Protein 2O95 (pdb70)

B-factor: mean 29.61, std 18.19, range [4.77, 139.34]

Sequence (355 aa):
MPELAVQKVVVHPLVLLSSVVDHFNRIGKVGNQKRVVGVLLGSWQKKVLDVSNSFAVPFDEDDKDDSVWFLLDHDYLENNMYGMMFKKVNARERIVGWYHTGPKLHKNDIAINELMKRYCCPNSVLVIIDVKPKDGLPTEAYISVEEVHPTSKTFEHVTSSEIGAEEAEEVGVEHLLRDIKDTTVMPELAVQKVVVHPLVLLSSVVDHFNRIGKVGNQKRVVGVLLGSWQKKVLDVSNSFAVPFDEDDKDDSVWFLLDDHDYLENMYGMFKKVNARERIVGWYHTGPKLHKNDIAINELMKRYCCPNSVLVIIDVKPKDGLPTEAYISVEEVHPTSKTFEHVTSEIGAEEAEEVGVEHLLRDIKD

CATH classification: 3.40.140.10

InterPro domains:
  IPR000555 JAB1/MPN/MOV34 metalloenzyme domain [PF01398] (5-118)
  IPR000555 JAB1/MPN/MOV34 metalloenzyme domain [SM00232] (8-143)
  IPR024969 EIF3F/CSN6-like, C-terminal [PF13012] (166-277)
  IPR033858 26S Proteasome non-ATPase regulatory subunit 7/8 [cd08062] (7-285)
  IPR037518 MPN domain [PS50249] (9-144)

Organism: Homo sapiens (NCBI:txid9606)

Foldseek 3Di:
DDDALAQEEAEAPVALCVLLVVVVVVVVVPDPDKWKKWFKADADDSYTYTDDIDTFDKDADPVHRVRMDTDVVRVVVVVVVCVVPDDDIFGAAMEIQDPDDDPCVVVVRVVSCVRHVFHKYWHAHSDPPDDDGIWIWTWDWDPPVIDIDTDTHHYYHDDDPVSVVVVVVVVVPDDDDDD/DDDALAFEEAEAPVALCVLLVVVVVVVVVPDPDKWKKWFKADADDSYTYTYDIDTFDKDADPVHRVRMDTDVVRNVVVVVVCVVPDDDIFGQAMEIQDVDDDPCVVVVRVVSCVRHVQHKYWHAHNDPPDPDGIWIWTWDWDPPVIDIDTDTHHYYHDDDPVSVVVVVVVVVVDDD

Nearest PDB structures (foldseek):
  2o95-assembly1_A  TM=1.006E+00  e=1.671E-37  Homo sapiens
  2o96-assembly1_B  TM=9.875E-01  e=5.051E-30  Homo sapiens
  2o96-assembly1_A  TM=9.929E-01  e=3.076E-29  Homo sapiens
  5ln3-assembly1_U  TM=8.457E-01  e=1.195E-26  Homo sapiens
  4ocm-assembly2_D  TM=9.074E-01  e=1.034E-20  Saccharomyces cerevisiae S288C

Solvent-accessible surface area: 20583 Å² total; per-residue (Å²): 219,136,89,20,45,0,12,2,0,16,0,23,24,113,1,36,102,44,0,35,55,61,52,62,159,46,35,166,129,50,47,160,83,23,10,2,0,0,0,0,1,46,83,115,168,78,18,0,32,0,44,29,8,14,26,8,72,32,102,22,53,107,179,74,32,82,93,52,120,2,41,62,70,77,0,70,101,50,44,26,116,43,141,164,121,50,93,189,14,130,12,0,0,0,3,0,4,8,78,147,71,64,190,5,0,39,44,0,0,61,20,0,53,151,58,3,101,62,1,0,0,0,4,0,31,10,102,129,200,79,48,49,43,11,51,1,9,10,15,27,100,39,135,145,141,84,42,64,30,17,16,31,1,0,10,28,58,13,39,132,113,82,60,63,53,40,58,77,104,83,136,206,96,105,177,134,114,116,169,219,133,88,22,47,0,12,2,0,17,0,21,25,113,0,37,104,44,1,36,55,63,52,65,162,46,34,182,131,49,48,161,88,23,10,1,0,0,0,0,1,47,103,113,166,96,19,0,31,0,43,28,8,14,25,8,72,31,102,21,53,107,180,76,30,81,91,51,121,2,39,63,69,75,0,70,99,52,37,27,126,43,140,168,124,48,93,195,15,122,11,0,0,0,3,0,5,8,79,143,74,60,195,6,0,37,43,0,0,60,19,0,53,154,60,4,101,64,2,0,0,0,4,0,29,9,103,128,198,80,48,50,42,13,52,1,8,12,15,26,98,38,137,142,134,80,40,64,30,17,16,33,2,0,9,26,58,12,41,130,127,86,57,64,48,39,58,72,85,86,137,162,98,106,179,198

Secondary structure (DSSP, 8-state):
----S-SEEEE-HHHHHHHHHHHHHHHHTT--S--EEEEEEEESSSEEEEEEEEEE-EEE-SS-TTSEEE-HHHHHHHHHHHHTTSSS-EEEEEEE--SS--TTHHHHHHHHTTT-TT-EEEEE---TT---SEEEEEEEEE----EEEEEEEEEEE---HHHHHHHHHHHHH--S---/----S-SEEEE-HHHHHHHHHHHHHHHHTT--S--EEEEEEEESSSEEEEEEEEEE-EEE-SS-TTSEEE-HHHHHHHHHHHHTTSSS-EEEEEEE--SS--TTHHHHHHHHTTT-TT-EEEEE---TT---SEEEEEEEEE----EEEEEEEEEEE---HHHHHHHHHHHHH---

Structure (mmCIF, N/CA/C/O backbone):
data_2O95
#
_entry.id   2O95
#
_cell.length_a   114.103
_cell.length_b   95.289
_cell.length_c   58.988
_cell.angle_alpha   90.000
_cell.angle_beta   121.130
_cell.angle_gamma   90.000
#
_symmetry.space_group_name_H-M   'C 1 2 1'
#
loop_
_entity.id
_entity.type
_entity.pdbx_description
1 polymer '26S proteasome non-ATPase regulatory subunit 7'
2 non-polymer 'SULFATE ION'
3 non-polymer 'DODECAETHYLENE GLYCOL'
4 non-polymer 'TETRAETHYLENE GLYCOL'
5 non-polymer 'TRIETHYLENE GLYCOL'
6 non-polymer 2-{2-[2-2-(METHOXY-ETHOXY)-ETHOXY]-ETHOXY}-ETHANOL
7 water water
#
loop_
_atom_site.group_PDB
_atom_site.id
_atom_site.type_symbol
_atom_site.label_atom_id
_atom_site.label_alt_id
_atom_site.label_comp_id
_atom_site.label_asym_id
_atom_site.label_entity_id
_atom_site.label_seq_id
_atom_site.pdbx_PDB_ins_code
_atom_site.Cartn_x
_atom_site.Cartn_y
_atom_site.Cartn_z
_atom_site.occupancy
_atom_site.B_iso_or_equiv
_atom_site.auth_seq_id
_atom_site.auth_comp_id
_atom_site.auth_asym_id
_atom_site.auth_atom_id
_atom_site.pdbx_PDB_model_num
ATOM 1 N N . MET A 1 2 ? -5.158 -12.110 -11.325 1.00 82.00 1 MET A N 1
ATOM 2 C CA . MET A 1 2 ? -6.648 -12.208 -11.253 1.00 75.64 1 MET A CA 1
ATOM 3 C C . MET A 1 2 ? -7.293 -11.164 -12.175 1.00 72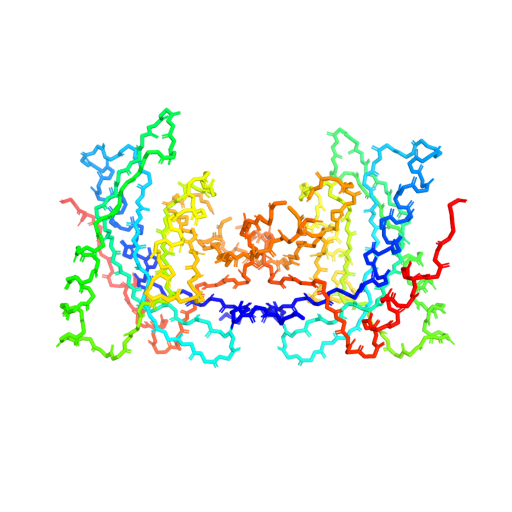.46 1 MET A C 1
ATOM 4 O O . MET A 1 2 ? -7.119 -9.969 -11.971 1.00 73.06 1 MET A O 1
ATOM 9 N N . PRO A 1 3 ? -8.054 -11.617 -13.191 1.00 69.61 2 PRO A N 1
ATOM 10 C CA . PRO A 1 3 ? -8.524 -10.731 -14.261 1.00 67.45 2 PRO A CA 1
ATOM 11 C C . PRO A 1 3 ? -9.743 -9.873 -13.882 1.00 63.71 2 PRO A C 1
ATOM 12 O O . PRO A 1 3 ? -10.578 -10.285 -13.053 1.00 61.81 2 PRO A O 1
ATOM 16 N N . GLU A 1 4 ? -9.847 -8.699 -14.509 1.00 63.51 3 GLU A N 1
ATOM 17 C CA . GLU A 1 4 ? -11.005 -7.805 -14.324 1.00 59.97 3 GLU A CA 1
ATOM 18 C C . GLU A 1 4 ? -12.308 -8.419 -14.846 1.00 55.50 3 GLU A C 1
ATOM 19 O O . GLU A 1 4 ? -12.303 -9.525 -15.418 1.00 55.74 3 GLU A O 1
ATOM 25 N N . LEU A 1 5 ? -13.428 -7.719 -14.641 1.00 51.25 4 LEU A N 1
ATOM 26 C CA . LEU A 1 5 ? -14.706 -8.228 -15.066 1.00 47.32 4 LEU A CA 1
ATOM 27 C C . LEU A 1 5 ? -14.746 -8.447 -16.572 1.00 46.01 4 LEU A C 1
ATOM 28 O O . LEU A 1 5 ? -14.065 -7.760 -17.350 1.00 47.67 4 LEU A O 1
ATOM 33 N N . ALA A 1 6 ? -15.535 -9.441 -16.960 1.00 42.93 5 ALA A N 1
ATOM 34 C CA . ALA A 1 6 ? -15.790 -9.695 -18.368 1.00 41.41 5 ALA A CA 1
ATOM 35 C C . ALA A 1 6 ? -16.750 -8.630 -18.879 1.00 37.91 5 ALA A C 1
ATOM 36 O O . ALA A 1 6 ? -16.700 -8.260 -20.048 1.00 37.88 5 ALA A O 1
ATOM 38 N N . VAL A 1 7 ? -17.610 -8.137 -17.983 1.00 34.85 6 VAL A N 1
ATOM 39 C CA . VAL A 1 7 ? -18.554 -7.056 -18.320 1.00 31.60 6 VAL A CA 1
ATOM 40 C C . VAL A 1 7 ? -18.321 -5.833 -17.439 1.00 31.79 6 VAL A C 1
ATOM 41 O O . VAL A 1 7 ? -18.359 -5.932 -16.203 1.00 31.96 6 VAL A O 1
ATOM 45 N N . GLN A 1 8 ? -18.086 -4.694 -18.085 1.00 30.78 7 GLN A N 1
ATOM 46 C CA . GLN A 1 8 ? -17.957 -3.433 -17.388 1.00 31.74 7 GLN A CA 1
ATOM 47 C C . GLN A 1 8 ? -19.101 -2.432 -17.610 1.00 29.21 7 GLN A C 1
ATOM 48 O O . GLN A 1 8 ? -19.144 -1.415 -16.925 1.00 30.06 7 GLN A O 1
ATOM 54 N N . LYS A 1 9 ? -20.003 -2.714 -18.554 1.00 25.58 8 LYS A N 1
ATOM 55 C CA . LYS A 1 9 ? -21.190 -1.893 -18.773 1.00 24.33 8 LYS A CA 1
ATOM 56 C C . LYS A 1 9 ? -22.284 -2.690 -19.409 1.00 22.00 8 LYS A C 1
ATOM 57 O O . LYS A 1 9 ? -22.037 -3.536 -20.258 1.00 21.54 8 LYS A O 1
ATOM 63 N N . VAL A 1 10 ? -23.500 -2.367 -19.008 1.00 20.10 9 VAL A N 1
ATOM 64 C CA . VAL A 1 10 ? -24.694 -3.061 -19.442 1.00 17.94 9 VAL A CA 1
ATOM 65 C C . VAL A 1 10 ? -25.633 -2.030 -20.026 1.00 18.72 9 VAL A C 1
ATOM 66 O O . VAL A 1 10 ? -25.985 -1.063 -19.389 1.00 20.90 9 VAL A O 1
ATOM 70 N N . VAL A 1 11 ? -26.002 -2.234 -21.270 1.00 18.72 10 VAL A N 1
ATOM 71 C CA . VAL A 1 11 ? -26.945 -1.371 -21.915 1.00 19.13 10 VAL A CA 1
ATOM 72 C C . VAL A 1 11 ? -28.229 -2.184 -22.026 1.00 16.93 10 VAL A C 1
ATOM 73 O O . VAL A 1 11 ? -28.310 -3.191 -22.726 1.00 16.58 10 VAL A O 1
ATOM 77 N N . VAL A 1 12 ? -29.238 -1.729 -21.306 1.00 16.12 11 VAL A N 1
ATOM 78 C CA . VAL A 1 12 ? -30.539 -2.357 -21.360 1.00 15.55 11 VAL A CA 1
ATOM 79 C C . VAL A 1 12 ? -31.433 -1.582 -22.336 1.00 16.54 11 VAL A C 1
ATOM 80 O O . VAL A 1 12 ? -31.667 -0.388 -22.189 1.00 18.78 11 VAL A O 1
ATOM 84 N N . HIS A 1 13 ? -31.938 -2.273 -23.338 1.00 16.86 12 HIS A N 1
ATOM 85 C CA . HIS A 1 13 ? -32.742 -1.627 -24.338 1.00 18.34 12 HIS A CA 1
ATOM 86 C C . HIS A 1 13 ? -34.135 -1.343 -23.825 1.00 18.48 12 HIS A C 1
ATOM 87 O O . HIS A 1 13 ? -34.634 -2.046 -22.957 1.00 16.04 12 HIS A O 1
ATOM 94 N N . PRO A 1 14 ? -34.717 -0.242 -24.293 1.00 21.37 13 PRO A N 1
ATOM 95 C CA . PRO A 1 14 ? -36.012 0.210 -23.795 1.00 23.50 13 PRO A CA 1
ATOM 96 C C . PRO A 1 14 ? -37.081 -0.869 -23.746 1.00 22.10 13 PRO A C 1
ATOM 97 O O . PRO A 1 14 ? -37.829 -0.915 -22.788 1.00 22.75 13 PRO A O 1
ATOM 101 N N . LEU A 1 15 ? -37.155 -1.710 -24.771 1.00 23.57 14 LEU A N 1
ATOM 102 C CA . LEU A 1 15 ? -38.129 -2.797 -24.838 1.00 21.95 14 LEU A CA 1
ATOM 103 C C . LEU A 1 15 ? -38.021 -3.693 -23.646 1.00 18.99 14 LEU A C 1
ATOM 104 O O . LEU A 1 15 ? -39.031 -4.128 -23.140 1.00 18.34 14 LEU A O 1
ATOM 109 N N . VAL A 1 16 ? -36.793 -4.011 -23.207 1.00 15.45 15 VAL A N 1
ATOM 110 C CA . VAL A 1 16 ? -36.651 -4.825 -22.050 1.00 13.95 15 VAL A CA 1
ATOM 111 C C . VAL A 1 16 ? -37.309 -4.131 -20.849 1.00 14.06 15 VAL A C 1
ATOM 112 O O . VAL A 1 16 ? -38.016 -4.758 -20.116 1.00 14.35 15 VAL A O 1
ATOM 116 N N . LEU A 1 17 ? -37.027 -2.858 -20.642 1.00 16.70 16 LEU A N 1
ATOM 117 C CA . LEU A 1 17 ? -37.534 -2.186 -19.434 1.00 17.77 16 LEU A CA 1
ATOM 118 C C . LEU A 1 17 ? -39.051 -2.197 -19.498 1.00 19.08 16 LEU A C 1
ATOM 119 O O . LEU A 1 17 ? -39.723 -2.551 -18.527 1.00 17.78 16 LEU A O 1
ATOM 124 N N . LEU A 1 18 ? -39.572 -1.846 -20.659 1.00 18.63 17 LEU A N 1
ATOM 125 C CA . LEU A 1 18 ? -40.996 -1.747 -20.862 1.00 21.59 17 LEU A CA 1
ATOM 126 C C . LEU A 1 18 ? -41.669 -3.082 -20.631 1.00 20.05 17 LEU A C 1
ATOM 127 O O . LEU A 1 18 ? -42.680 -3.133 -19.950 1.00 22.72 17 LEU A O 1
ATOM 132 N N A SER A 1 19 ? -41.105 -4.141 -21.202 0.50 19.65 18 SER A N 1
ATOM 133 N N B SER A 1 19 ? -41.092 -4.158 -21.157 0.50 19.21 18 SER A N 1
ATOM 134 C CA A SER A 1 19 ? -41.584 -5.502 -21.053 0.50 18.43 18 SER A CA 1
ATOM 135 C CA B SER A 1 19 ? -41.635 -5.507 -21.040 0.50 17.64 18 SER A CA 1
ATOM 136 C C A SER A 1 19 ? -41.678 -5.848 -19.580 0.50 17.30 18 SER A C 1
ATOM 137 C C B SER A 1 19 ? -41.638 -5.970 -19.593 0.50 16.85 18 SER A C 1
ATOM 138 O O A SER A 1 19 ? -42.726 -6.260 -19.087 0.50 16.73 18 SER A O 1
ATOM 139 O O B SER A 1 19 ? -42.586 -6.590 -19.124 0.50 16.11 18 SER A O 1
ATOM 144 N N . VAL A 1 20 ? -40.564 -5.667 -18.886 1.00 15.48 19 VAL A N 1
ATOM 145 C CA . VAL A 1 20 ? -40.453 -6.080 -17.503 1.00 14.36 19 VAL A CA 1
ATOM 146 C C . VAL A 1 20 ? -41.398 -5.295 -16.640 1.00 15.14 19 VAL A C 1
ATOM 147 O O . VAL A 1 20 ? -42.028 -5.883 -15.790 1.00 15.60 19 VAL A O 1
ATOM 151 N N . VAL A 1 21 ? -41.459 -3.981 -16.823 1.00 16.04 20 VAL A N 1
ATOM 152 C CA . VAL A 1 21 ? -42.361 -3.140 -16.041 1.00 18.97 20 VAL A CA 1
ATOM 153 C C . VAL A 1 21 ? -43.797 -3.530 -16.368 1.00 20.43 20 VAL A C 1
ATOM 154 O O . VAL A 1 21 ? -44.609 -3.729 -15.484 1.00 19.36 20 VAL A O 1
ATOM 158 N N . ASP A 1 22 ? -44.115 -3.636 -17.659 1.00 19.87 21 ASP A N 1
ATOM 159 C CA . ASP A 1 22 ? -45.446 -4.011 -18.047 1.00 21.16 21 ASP A CA 1
ATOM 160 C C . ASP A 1 22 ? -45.870 -5.369 -17.457 1.00 19.97 21 ASP A C 1
ATOM 161 O O . ASP A 1 22 ? -46.979 -5.514 -16.949 1.00 21.83 21 ASP A O 1
ATOM 166 N N . HIS A 1 23 ? -45.014 -6.365 -17.581 1.00 17.36 22 HIS A N 1
ATOM 167 C CA . HIS A 1 23 ? -45.349 -7.701 -17.114 1.00 17.57 22 HIS A CA 1
ATOM 168 C C . HIS A 1 23 ? -45.621 -7.605 -15.595 1.00 18.38 22 HIS A C 1
ATOM 169 O O . HIS A 1 23 ? -46.644 -8.075 -15.080 1.00 19.72 22 HIS A O 1
ATOM 176 N N . PHE A 1 24 ? -44.663 -6.998 -14.888 1.00 16.88 23 PHE A N 1
ATOM 177 C CA . PHE A 1 24 ? -44.827 -6.776 -13.456 1.00 16.52 23 PHE A CA 1
ATOM 178 C C . PHE A 1 24 ? -46.132 -6.081 -13.080 1.00 18.93 23 PHE A C 1
ATOM 179 O O . PHE A 1 24 ? -46.782 -6.469 -12.093 1.00 20.54 23 PHE A O 1
ATOM 187 N N . ASN A 1 25 ? -46.513 -5.008 -13.785 1.00 19.59 24 ASN A N 1
ATOM 188 C CA . ASN A 1 25 ? -47.736 -4.317 -13.420 1.00 23.09 24 ASN A CA 1
ATOM 189 C C . ASN A 1 25 ? -48.951 -5.169 -13.737 1.00 23.60 24 ASN A C 1
ATOM 190 O O . ASN A 1 25 ? -49.927 -5.156 -13.009 1.00 25.62 24 ASN A O 1
ATOM 195 N N . ARG A 1 26 ? -48.870 -5.937 -14.825 1.00 22.13 25 ARG A N 1
ATOM 196 C CA . ARG A 1 26 ? -49.988 -6.777 -15.229 1.00 23.63 25 ARG A CA 1
ATOM 197 C C . ARG A 1 26 ? -50.218 -7.909 -14.267 1.00 24.29 25 ARG A C 1
ATOM 198 O O . ARG A 1 26 ? -51.374 -8.213 -13.942 1.00 27.63 25 ARG A O 1
ATOM 206 N N . ILE A 1 27 ? -49.151 -8.531 -13.789 1.00 22.40 26 ILE A N 1
ATOM 207 C CA . ILE A 1 27 ? -49.362 -9.537 -12.738 1.00 24.10 26 ILE A CA 1
ATOM 208 C C . ILE A 1 27 ? -49.780 -8.935 -11.406 1.00 26.18 26 ILE A C 1
ATOM 209 O O . ILE A 1 27 ? -50.585 -9.527 -10.685 1.00 29.23 26 ILE A O 1
ATOM 214 N N . GLY A 1 28 ? -49.266 -7.739 -11.104 1.00 25.87 27 GLY A N 1
ATOM 215 C CA . GLY A 1 28 ? -49.728 -6.947 -9.962 1.00 28.22 27 GLY A CA 1
ATOM 216 C C . GLY A 1 28 ? -51.237 -6.769 -9.904 1.00 31.85 27 GLY A C 1
ATOM 217 O O . GLY A 1 28 ? -51.843 -6.866 -8.811 1.00 33.40 27 GLY A O 1
ATOM 218 N N . LYS A 1 29 ? -51.854 -6.501 -11.057 1.00 32.55 28 LYS A N 1
ATOM 219 C CA . LYS A 1 29 ? -53.318 -6.345 -11.134 1.00 37.80 28 LYS A CA 1
ATOM 220 C C . LYS A 1 29 ? -54.035 -7.651 -10.817 1.00 39.39 28 LYS A C 1
ATOM 221 O O . LYS A 1 29 ? -55.173 -7.641 -10.444 1.00 42.71 28 LYS A O 1
ATOM 227 N N . VAL A 1 30 ? -53.374 -8.791 -10.981 1.00 37.70 29 VAL A N 1
ATOM 228 C CA . VAL A 1 30 ? -54.038 -10.045 -10.599 1.00 39.68 29 VAL A CA 1
ATOM 229 C C . VAL A 1 30 ? -53.434 -10.600 -9.295 1.00 39.86 29 VAL A C 1
ATOM 230 O O . VAL A 1 30 ? -53.458 -11.808 -9.044 1.00 40.64 29 VAL A O 1
ATOM 234 N N . GLY A 1 31 ? -52.881 -9.701 -8.483 1.00 39.63 30 GLY A N 1
ATOM 235 C CA . GLY A 1 31 ? -52.461 -10.031 -7.107 1.00 40.76 30 GLY A CA 1
ATOM 236 C C . GLY A 1 31 ? -51.029 -10.554 -6.941 1.00 37.29 30 GLY A C 1
ATOM 237 O O . GLY A 1 31 ? -50.734 -11.245 -5.979 1.00 38.48 30 GLY A O 1
ATOM 238 N N . ASN A 1 32 ? -50.136 -10.256 -7.872 1.00 34.26 31 ASN A N 1
ATOM 239 C CA . ASN A 1 32 ? -48.740 -10.605 -7.649 1.00 31.89 31 ASN A CA 1
ATOM 240 C C . ASN A 1 32 ? -48.192 -9.860 -6.441 1.00 33.31 31 ASN A C 1
ATOM 241 O O . ASN A 1 32 ? -48.319 -8.627 -6.344 1.00 34.10 31 ASN A O 1
ATOM 246 N N . GLN A 1 33 ? -47.591 -10.631 -5.525 1.00 34.12 32 GLN A N 1
ATOM 247 C CA . GLN A 1 33 ? -47.132 -10.139 -4.237 1.00 35.53 32 GLN A CA 1
ATOM 248 C C . GLN A 1 33 ? -45.608 -10.006 -4.203 1.00 32.87 32 GLN A C 1
ATOM 249 O O . GLN A 1 33 ? -45.032 -9.607 -3.171 1.00 35.13 32 GLN A O 1
ATOM 255 N N . LYS A 1 34 ? -44.956 -10.316 -5.314 1.00 28.09 33 LYS A N 1
ATOM 256 C CA . LYS A 1 34 ? -43.556 -10.689 -5.242 1.00 25.38 33 LYS A CA 1
ATOM 257 C C . LYS A 1 34 ? -42.750 -10.205 -6.455 1.00 20.69 33 LYS A C 1
ATOM 258 O O . LYS A 1 34 ? -43.289 -9.994 -7.542 1.00 19.00 33 LYS A O 1
ATOM 264 N N . ARG A 1 35 ? -41.441 -10.057 -6.267 1.00 19.45 34 ARG A N 1
ATOM 265 C CA . ARG A 1 35 ? -40.565 -9.806 -7.433 1.00 15.96 34 ARG A CA 1
ATOM 266 C C . ARG A 1 35 ? -40.746 -10.794 -8.564 1.00 15.75 34 ARG A C 1
ATOM 267 O O . ARG A 1 35 ? -41.127 -11.966 -8.371 1.00 16.14 34 ARG A O 1
ATOM 275 N N . VAL A 1 36 ? -40.522 -10.263 -9.760 1.00 13.72 35 VAL A N 1
ATOM 276 C CA . VAL A 1 36 ? -40.436 -11.070 -10.961 1.00 12.41 35 VAL A CA 1
ATOM 277 C C . VAL A 1 36 ? -38.958 -11.371 -11.260 1.00 10.82 35 VAL A C 1
ATOM 278 O O . VAL A 1 36 ? -38.121 -10.524 -11.051 1.00 9.26 35 VAL A O 1
ATOM 282 N N . VAL A 1 37 ? -38.684 -12.598 -11.693 1.00 12.55 36 VAL A N 1
ATOM 283 C CA . VAL A 1 37 ? -37.350 -13.029 -12.163 1.00 11.26 36 VAL A CA 1
ATOM 284 C C . VAL A 1 37 ? -37.462 -13.447 -13.600 1.00 12.27 36 VAL A C 1
ATOM 285 O O . VAL A 1 37 ? -38.421 -14.115 -14.003 1.00 12.31 36 VAL A O 1
ATOM 289 N N . GLY A 1 38 ? -36.441 -13.095 -14.393 1.00 11.19 37 GLY A N 1
ATOM 290 C CA . GLY A 1 38 ? -36.469 -13.489 -15.801 1.00 11.14 37 GLY A CA 1
ATOM 291 C C . GLY A 1 38 ? -35.034 -13.558 -16.287 1.00 10.29 37 GLY A C 1
ATOM 292 O O . GLY A 1 38 ? -34.070 -13.317 -15.534 1.00 11.66 37 GLY A O 1
ATOM 293 N N . VAL A 1 39 ? -34.914 -13.827 -17.574 1.00 10.98 38 VAL A N 1
ATOM 294 C CA . VAL A 1 39 ? -33.652 -14.041 -18.216 1.00 9.94 38 VAL A CA 1
ATOM 295 C C . VAL A 1 39 ? -33.462 -12.866 -19.139 1.00 9.54 38 VAL A C 1
ATOM 296 O O . VAL A 1 39 ? -34.439 -12.327 -19.677 1.00 9.53 38 VAL A O 1
ATOM 300 N N . LEU A 1 40 ? -32.196 -12.471 -19.317 1.00 9.41 39 LEU A N 1
ATOM 301 C CA . LEU A 1 40 ? -31.847 -11.432 -20.258 1.00 9.71 39 LEU A CA 1
ATOM 302 C C . LEU A 1 40 ? -31.117 -12.082 -21.425 1.00 10.86 39 LEU A C 1
ATOM 303 O O . LEU A 1 40 ? -30.328 -13.035 -21.232 1.00 10.56 39 LEU A O 1
ATOM 308 N N . LEU A 1 41 ? -31.373 -11.535 -22.622 1.00 11.74 40 LEU A N 1
ATOM 309 C CA . LEU A 1 41 ? -30.763 -12.028 -23.838 1.00 12.62 40 LEU A CA 1
ATOM 310 C C . LEU A 1 41 ? -30.104 -10.867 -24.471 1.00 13.51 40 LEU A C 1
ATOM 311 O O . LEU A 1 41 ? -30.561 -9.727 -24.340 1.00 12.60 40 LEU A O 1
ATOM 316 N N . GLY A 1 42 ? -28.995 -11.118 -25.169 1.00 14.22 41 GLY A N 1
ATOM 317 C CA . GLY A 1 42 ? -28.383 -10.022 -25.809 1.00 14.01 41 GLY A CA 1
ATOM 318 C C . GLY A 1 42 ? -27.113 -10.485 -26.430 1.00 16.23 41 GLY A C 1
ATOM 319 O O . GLY A 1 42 ? -27.028 -11.588 -26.886 1.00 15.49 41 GLY A O 1
ATOM 320 N N . SER A 1 43 ? -26.137 -9.603 -26.405 1.00 17.70 42 SER A N 1
ATOM 321 C CA . SER A 1 43 ? -24.862 -9.819 -27.044 1.00 22.77 42 SER A CA 1
ATOM 322 C C . SER A 1 43 ? -23.805 -8.957 -26.324 1.00 23.25 42 SER A C 1
ATOM 323 O O . SER A 1 43 ? -24.156 -8.015 -25.639 1.00 23.56 42 SER A O 1
ATOM 326 N N . TRP A 1 44 ? -22.532 -9.294 -26.479 1.00 26.55 43 TRP A N 1
ATOM 327 C CA . TRP A 1 44 ? -21.448 -8.594 -25.802 1.00 28.31 43 TRP A CA 1
ATOM 328 C C . TRP A 1 44 ? -20.616 -8.002 -26.915 1.00 31.85 43 TRP A C 1
ATOM 329 O O . TRP A 1 44 ? -20.429 -8.680 -27.931 1.00 32.08 43 TRP A O 1
ATOM 340 N N . GLN A 1 45 ? -20.163 -6.749 -26.765 1.00 33.73 44 GLN A N 1
ATOM 341 C CA . GLN A 1 45 ? -19.120 -6.196 -27.668 1.00 38.87 44 GLN A CA 1
ATOM 342 C C . GLN A 1 45 ? -17.853 -5.897 -26.911 1.00 41.54 44 GLN A C 1
ATOM 343 O O . GLN A 1 45 ? -16.794 -6.487 -27.178 1.00 46.48 44 GLN A O 1
ATOM 349 N N . LYS A 1 46 ? -17.869 -4.929 -26.019 1.00 40.79 45 LYS A N 1
ATOM 350 C CA . LYS A 1 46 ? -16.513 -4.477 -25.594 1.00 44.26 45 LYS A CA 1
ATOM 351 C C . LYS A 1 46 ? -16.424 -4.382 -24.082 1.00 42.45 45 LYS A C 1
ATOM 352 O O . LYS A 1 46 ? -16.166 -3.308 -23.530 1.00 44.50 45 LYS A O 1
ATOM 358 N N . LYS A 1 47 ? -16.626 -5.534 -23.431 1.00 39.89 46 LYS A N 1
ATOM 359 C CA . LYS A 1 47 ? -16.926 -5.595 -22.003 1.00 37.18 46 LYS A CA 1
ATOM 360 C C . LYS A 1 47 ? -18.236 -4.824 -21.808 1.00 33.69 46 LYS A C 1
ATOM 361 O O . LYS A 1 47 ? -18.642 -4.527 -20.692 1.00 32.78 46 LYS A O 1
ATOM 367 N N . VAL A 1 48 ? -18.897 -4.505 -22.922 1.00 32.09 47 VAL A N 1
ATOM 368 C CA . VAL A 1 48 ? -20.243 -3.940 -22.886 1.00 28.20 47 VAL A CA 1
ATOM 369 C C . VAL A 1 48 ? -21.281 -4.975 -23.283 1.00 25.37 47 VAL A C 1
ATOM 370 O O . VAL A 1 48 ? -21.260 -5.529 -24.387 1.00 25.04 47 VAL A O 1
ATOM 374 N N . LEU A 1 49 ? -22.190 -5.212 -22.360 1.00 22.18 48 LEU A N 1
ATOM 375 C CA . LEU A 1 49 ? -23.270 -6.123 -22.582 1.00 20.74 48 LEU A CA 1
ATOM 376 C C . LEU A 1 49 ? -24.488 -5.361 -23.103 1.00 19.22 48 LEU A C 1
ATOM 377 O O . LEU A 1 49 ? -24.911 -4.327 -22.565 1.00 19.70 48 LEU A O 1
ATOM 382 N N . ASP A 1 50 ? -25.012 -5.858 -24.203 1.00 19.01 49 ASP A N 1
ATOM 383 C CA . ASP A 1 50 ? -26.154 -5.275 -24.814 1.00 18.52 49 ASP A CA 1
ATOM 384 C C . ASP A 1 50 ? -27.313 -6.218 -24.533 1.00 17.40 49 ASP A C 1
ATOM 385 O O . ASP A 1 50 ? -27.360 -7.363 -24.993 1.00 18.49 49 ASP A O 1
ATOM 390 N N . VAL A 1 51 ? -28.222 -5.735 -23.705 1.00 16.31 50 VAL A N 1
ATOM 391 C CA . VAL A 1 51 ? -29.376 -6.498 -23.308 1.00 15.11 50 VAL A CA 1
ATOM 392 C C . VAL A 1 51 ? -30.559 -6.065 -24.194 1.00 15.76 50 VAL A C 1
ATOM 393 O O . VAL A 1 51 ? -31.162 -5.001 -24.012 1.00 15.93 50 VAL A O 1
ATOM 397 N N . SER A 1 52 ? -30.907 -6.932 -25.121 1.00 14.61 51 SER A N 1
ATOM 398 C CA . SER A 1 52 ? -31.899 -6.554 -26.111 1.00 17.46 51 SER A CA 1
ATOM 399 C C . SER A 1 52 ? -33.265 -7.229 -25.918 1.00 16.75 51 SER A C 1
ATOM 400 O O . SER A 1 52 ? -34.279 -6.749 -26.451 1.00 18.37 51 SER A O 1
ATOM 403 N N . ASN A 1 53 ? -33.309 -8.263 -25.084 1.00 15.66 52 ASN A N 1
ATOM 404 C CA . ASN A 1 53 ? -34.512 -9.052 -24.923 1.00 14.04 52 ASN A CA 1
ATOM 405 C C . ASN A 1 53 ? -34.496 -9.677 -23.562 1.00 12.58 52 ASN A C 1
ATOM 406 O O . ASN A 1 53 ? -33.507 -9.651 -22.844 1.00 11.63 52 ASN A O 1
ATOM 411 N N . SER A 1 54 ? -35.628 -10.238 -23.204 1.00 12.09 53 SER A N 1
ATOM 412 C CA . SER A 1 54 ? -35.828 -10.734 -21.850 1.00 10.69 53 SER A CA 1
ATOM 413 C C . SER A 1 54 ? -37.043 -11.611 -21.831 1.00 10.96 53 SER A C 1
ATOM 414 O O . SER A 1 54 ? -37.869 -11.529 -22.697 1.00 12.37 53 SER A O 1
ATOM 417 N N . PHE A 1 55 ? -37.168 -12.458 -20.824 1.00 10.05 54 PHE A N 1
ATOM 418 C CA . PHE A 1 55 ? -38.419 -13.139 -20.664 1.00 12.11 54 PHE A CA 1
ATOM 419 C C . PHE A 1 55 ? -38.490 -13.502 -19.219 1.00 12.05 54 PHE A C 1
ATOM 420 O O . PHE A 1 55 ? -37.446 -13.761 -18.588 1.00 11.64 54 PHE A O 1
ATOM 428 N N . ALA A 1 56 ? -39.704 -13.478 -18.692 1.00 12.38 55 ALA A N 1
ATOM 429 C CA . ALA A 1 56 ? -39.917 -13.833 -17.285 1.00 11.44 55 ALA A CA 1
ATOM 430 C C . ALA A 1 56 ? -39.903 -15.338 -17.260 1.00 11.90 55 ALA A C 1
ATOM 431 O O . ALA A 1 56 ? -40.109 -16.007 -18.286 1.00 12.56 55 ALA A O 1
ATOM 433 N N . VAL A 1 57 ? -39.548 -15.885 -16.100 1.00 11.31 56 VAL A N 1
ATOM 434 C CA . VAL A 1 57 ? -39.546 -17.301 -15.915 1.00 14.55 56 VAL A CA 1
ATOM 435 C C . VAL A 1 57 ? -40.301 -17.518 -14.627 1.00 15.65 56 VAL A C 1
ATOM 436 O O . VAL A 1 57 ? -40.184 -16.691 -13.719 1.00 15.87 56 VAL A O 1
ATOM 440 N N . PRO A 1 58 ? -41.029 -18.638 -14.541 1.00 17.62 57 PRO A N 1
ATOM 441 C CA . PRO A 1 58 ? -41.635 -19.070 -13.297 1.00 19.78 57 PRO A CA 1
ATOM 442 C C . PRO A 1 58 ? -40.581 -19.159 -12.191 1.00 19.35 57 PRO A C 1
ATOM 443 O O . PRO A 1 58 ? -39.531 -19.753 -12.353 1.00 20.34 57 PRO A O 1
ATOM 447 N N . PHE A 1 59 ? -40.859 -18.520 -11.079 1.00 14.19 58 PHE A N 1
ATOM 448 C CA . PHE A 1 59 ? -39.867 -18.452 -10.032 1.00 12.49 58 PHE A CA 1
ATOM 449 C C . PHE A 1 59 ? -40.588 -18.410 -8.726 1.00 12.47 58 PHE A C 1
ATOM 450 O O . PHE A 1 59 ? -41.542 -17.678 -8.613 1.00 11.76 58 PHE A O 1
ATOM 458 N N . ASP A 1 60 ? -40.100 -19.200 -7.770 1.00 11.59 59 ASP A N 1
ATOM 459 C CA . ASP A 1 60 ? -40.696 -19.239 -6.469 1.00 14.33 59 ASP A CA 1
ATOM 460 C C . ASP A 1 60 ? -39.587 -19.165 -5.469 1.00 13.24 59 ASP A C 1
ATOM 461 O O . ASP A 1 60 ? -38.501 -19.683 -5.685 1.00 11.23 59 ASP A O 1
ATOM 466 N N . GLU A 1 61 ? -39.880 -18.518 -4.362 1.00 12.74 60 GLU A N 1
ATOM 467 C CA . GLU A 1 61 ? -38.893 -18.431 -3.327 1.00 12.72 60 GLU A CA 1
ATOM 468 C C . GLU A 1 61 ? -39.670 -18.366 -2.016 1.00 13.91 60 GLU A C 1
ATOM 469 O O . GLU A 1 61 ? -40.765 -17.796 -1.938 1.00 16.59 60 GLU A O 1
ATOM 475 N N . ASP A 1 62 ? -39.150 -19.042 -1.021 1.00 14.04 61 ASP A N 1
ATOM 476 C CA . ASP A 1 62 ? -39.825 -19.129 0.262 1.00 13.99 61 ASP A CA 1
ATOM 477 C C . ASP A 1 62 ? -39.597 -17.795 0.953 1.00 16.38 61 ASP A C 1
ATOM 478 O O . ASP A 1 62 ? -38.470 -17.262 0.968 1.00 16.31 61 ASP A O 1
ATOM 483 N N . ASP A 1 63 ? -40.672 -17.239 1.508 1.00 20.12 62 ASP A N 1
ATOM 484 C CA . ASP A 1 63 ? -40.648 -15.885 2.008 1.00 22.25 62 ASP A CA 1
ATOM 485 C C . ASP A 1 63 ? -40.114 -15.868 3.440 1.00 23.91 62 ASP A C 1
ATOM 486 O O . ASP A 1 63 ? -40.003 -14.821 4.038 1.00 26.25 62 ASP A O 1
ATOM 491 N N . LYS A 1 64 ? -39.779 -17.042 3.968 1.00 21.58 63 LYS A N 1
ATOM 492 C CA . LYS A 1 64 ? -39.218 -17.171 5.299 1.00 23.69 63 LYS A CA 1
ATOM 493 C C . LYS A 1 64 ? -37.752 -17.482 5.165 1.00 22.36 63 LYS A C 1
ATOM 494 O O . LYS A 1 64 ? -36.947 -17.052 5.971 1.00 23.70 63 LYS A O 1
ATOM 500 N N . ASP A 1 65 ? -37.391 -18.255 4.153 1.00 19.98 64 ASP A N 1
ATOM 501 C CA . ASP A 1 65 ? -35.996 -18.604 4.028 1.00 17.83 64 ASP A CA 1
ATOM 502 C C . ASP A 1 65 ? -35.784 -18.709 2.555 1.00 16.30 64 ASP A C 1
ATOM 503 O O . ASP A 1 65 ? -36.112 -19.738 1.964 1.00 13.64 64 ASP A O 1
ATOM 508 N N . ASP A 1 66 ? -35.249 -17.662 1.961 1.00 17.44 65 ASP A N 1
ATOM 509 C CA . ASP A 1 66 ? -35.180 -17.639 0.486 1.00 18.11 65 ASP A CA 1
ATOM 510 C C . ASP A 1 66 ? -34.021 -18.478 -0.101 1.00 17.71 65 ASP A C 1
ATOM 511 O O . ASP A 1 66 ? -33.796 -18.462 -1.336 1.00 16.59 65 ASP A O 1
ATOM 516 N N . SER A 1 67 ? -33.329 -19.237 0.757 1.00 18.69 66 SER A N 1
ATOM 517 C CA . SER A 1 67 ? -32.483 -20.334 0.297 1.00 19.64 66 SER A CA 1
ATOM 518 C C . SER A 1 67 ? -33.387 -21.380 -0.349 1.00 18.48 66 SER A C 1
ATOM 519 O O . SER A 1 67 ? -32.943 -22.208 -1.115 1.00 18.13 66 SER A O 1
ATOM 522 N N . VAL A 1 68 ? -34.691 -21.310 -0.072 1.00 17.25 67 VAL A N 1
ATOM 523 C CA . VAL A 1 68 ? -35.619 -22.235 -0.715 1.00 15.39 67 VAL A CA 1
ATOM 524 C C . VAL A 1 68 ? -36.218 -21.449 -1.893 1.00 14.33 67 VAL A C 1
ATOM 525 O O . VAL A 1 68 ? -36.991 -20.488 -1.705 1.00 13.29 67 VAL A O 1
ATOM 529 N N . TRP A 1 69 ? -35.831 -21.826 -3.096 1.00 14.96 68 TRP A N 1
ATOM 530 C CA . TRP A 1 69 ? -36.192 -21.055 -4.294 1.00 13.24 68 TRP A CA 1
ATOM 531 C C . TRP A 1 69 ? -36.068 -22.007 -5.462 1.00 13.41 68 TRP A C 1
ATOM 532 O O . TRP A 1 69 ? -35.243 -22.929 -5.452 1.00 14.27 68 TRP A O 1
ATOM 543 N N . PHE A 1 70 ? -36.888 -21.789 -6.474 1.00 12.41 69 PHE A N 1
ATOM 544 C CA . PHE A 1 70 ? -36.738 -22.559 -7.661 1.00 12.86 69 PHE A CA 1
ATOM 545 C C . PHE A 1 70 ? -37.033 -21.681 -8.884 1.00 14.06 69 PHE A C 1
ATOM 546 O O . PHE A 1 70 ? -37.961 -20.854 -8.916 1.00 13.82 69 PHE A O 1
ATOM 554 N N . LEU A 1 71 ? -36.275 -21.941 -9.924 1.00 14.87 70 LEU A N 1
ATOM 555 C CA A LEU A 1 71 ? -36.500 -21.443 -11.275 0.50 14.07 70 LEU A CA 1
ATOM 556 C CA B LEU A 1 71 ? -36.820 -21.576 -11.246 0.50 14.80 70 LEU A CA 1
ATOM 557 C C . LEU A 1 71 ? -36.519 -22.704 -12.145 1.00 15.46 70 LEU A C 1
ATOM 558 O O . LEU A 1 71 ? -35.571 -23.498 -11.932 1.00 15.64 70 LEU A O 1
ATOM 567 N N . ASP A 1 72 ? -37.453 -22.892 -13.110 1.00 16.01 71 ASP A N 1
ATOM 568 C CA . ASP A 1 72 ? -37.358 -24.016 -13.974 1.00 18.83 71 ASP A CA 1
ATOM 569 C C . ASP A 1 72 ? -36.410 -23.665 -15.085 1.00 17.40 71 ASP A C 1
ATOM 570 O O . ASP A 1 72 ? -36.715 -22.822 -15.976 1.00 16.63 71 ASP A O 1
ATOM 575 N N . HIS A 1 73 ? -35.285 -24.353 -15.054 1.00 16.07 72 HIS A N 1
ATOM 576 C CA . HIS A 1 73 ? -34.292 -24.141 -16.062 1.00 16.36 72 HIS A CA 1
ATOM 577 C C . HIS A 1 73 ? -34.832 -24.774 -17.370 1.00 16.80 72 HIS A C 1
ATOM 578 O O . HIS A 1 73 ? -34.446 -24.374 -18.423 1.00 16.57 72 HIS A O 1
ATOM 585 N N . ASP A 1 74 ? -35.734 -25.747 -17.278 1.00 18.27 73 ASP A N 1
ATOM 586 C CA . ASP A 1 74 ? -36.338 -26.306 -18.493 1.00 19.71 73 ASP A CA 1
ATOM 587 C C . ASP A 1 74 ? -37.148 -25.213 -19.209 1.00 16.77 73 ASP A C 1
ATOM 588 O O . ASP A 1 74 ? -37.111 -25.098 -20.425 1.00 16.03 73 ASP A O 1
ATOM 593 N N . TYR A 1 75 ? -37.872 -24.436 -18.436 1.00 14.21 74 TYR A N 1
ATOM 594 C CA . TYR A 1 75 ? -38.698 -23.360 -18.936 1.00 12.82 74 TYR A CA 1
ATOM 595 C C . TYR A 1 75 ? -37.780 -22.367 -19.601 1.00 13.28 74 TYR A C 1
ATOM 596 O O . TYR A 1 75 ? -37.971 -21.959 -20.770 1.00 12.99 74 TYR A O 1
ATOM 605 N N . LEU A 1 76 ? -36.713 -21.998 -18.909 1.00 12.54 75 LEU A N 1
ATOM 606 C CA . LEU A 1 76 ? -35.837 -21.036 -19.494 1.00 13.30 75 LEU A CA 1
ATOM 607 C C . LEU A 1 76 ? -35.169 -21.532 -20.786 1.00 13.02 75 LEU A C 1
ATOM 608 O O . LEU A 1 76 ? -35.060 -20.794 -21.741 1.00 12.00 75 LEU A O 1
ATOM 613 N N . GLU A 1 77 ? -34.747 -22.781 -20.797 1.00 13.65 76 GLU A N 1
ATOM 614 C CA . GLU A 1 77 ? -34.142 -23.354 -21.982 1.00 16.11 76 GLU A CA 1
ATOM 615 C C . GLU A 1 77 ? -35.176 -23.448 -23.092 1.00 15.56 76 GLU A C 1
ATOM 616 O O . GLU A 1 77 ? -34.865 -23.157 -24.238 1.00 14.41 76 GLU A O 1
ATOM 622 N N A ASN A 1 78 ? -36.394 -23.838 -22.741 0.50 14.51 77 ASN A N 1
ATOM 623 N N B ASN A 1 78 ? -36.394 -23.858 -22.747 0.50 15.06 77 ASN A N 1
ATOM 624 C CA A ASN A 1 78 ? -37.465 -23.970 -23.734 0.50 15.79 77 ASN A CA 1
ATOM 625 C CA B ASN A 1 78 ? -37.468 -23.956 -23.747 0.50 16.64 77 ASN A CA 1
ATOM 626 C C A ASN A 1 78 ? -37.864 -22.635 -24.360 0.50 14.02 77 ASN A C 1
ATOM 627 C C B ASN A 1 78 ? -37.760 -22.610 -24.377 0.50 14.56 77 ASN A C 1
ATOM 628 O O A ASN A 1 78 ? -38.026 -22.532 -25.591 0.50 15.04 77 ASN A O 1
ATOM 629 O O B ASN A 1 78 ? -37.772 -22.483 -25.615 0.50 15.33 77 ASN A O 1
ATOM 638 N N . MET A 1 79 ? -37.952 -21.606 -23.524 1.00 12.80 78 MET A N 1
ATOM 639 C CA . MET A 1 79 ? -38.273 -20.267 -23.944 1.00 13.31 78 MET A CA 1
ATOM 640 C C . MET A 1 79 ? -37.160 -19.694 -24.809 1.00 14.47 78 MET A C 1
ATOM 641 O O . MET A 1 79 ? -37.408 -19.160 -25.901 1.00 14.48 78 MET A O 1
ATOM 646 N N . TYR A 1 80 ? -35.927 -19.910 -24.350 1.00 13.57 79 TYR A N 1
ATOM 647 C CA . TYR A 1 80 ? -34.792 -19.459 -25.085 1.00 14.25 79 TYR A CA 1
ATOM 648 C C . TYR A 1 80 ? -34.769 -20.146 -26.457 1.00 14.17 79 TYR A C 1
ATOM 649 O O . TYR A 1 80 ? -34.642 -19.461 -27.444 1.00 15.70 79 TYR A O 1
ATOM 658 N N . GLY A 1 81 ? -34.939 -21.465 -26.511 1.00 12.99 80 GLY A N 1
ATOM 659 C CA . GLY A 1 81 ? -35.017 -22.195 -27.817 1.00 15.31 80 GLY A CA 1
ATOM 660 C C . GLY A 1 81 ? -36.111 -21.673 -28.740 1.00 14.80 80 GLY A C 1
ATOM 661 O O . GLY A 1 81 ? -35.896 -21.548 -29.932 1.00 15.39 80 GLY A O 1
ATOM 662 N N A MET A 1 82 ? -37.282 -21.394 -28.158 0.50 13.85 81 MET A N 1
ATOM 663 N N B MET A 1 82 ? -37.262 -21.314 -28.201 0.50 13.69 81 MET A N 1
ATOM 664 C CA A MET A 1 82 ? -38.408 -20.738 -28.835 0.50 14.46 81 MET A CA 1
ATOM 665 C CA B MET A 1 82 ? -38.334 -20.768 -29.025 0.50 14.30 81 MET A CA 1
ATOM 666 C C A MET A 1 82 ? -37.953 -19.433 -29.452 0.50 13.67 81 MET A C 1
ATOM 667 C C B MET A 1 82 ? -38.111 -19.319 -29.449 0.50 13.41 81 MET A C 1
ATOM 668 O O A MET A 1 82 ? -38.094 -19.225 -30.637 0.50 14.68 81 MET A O 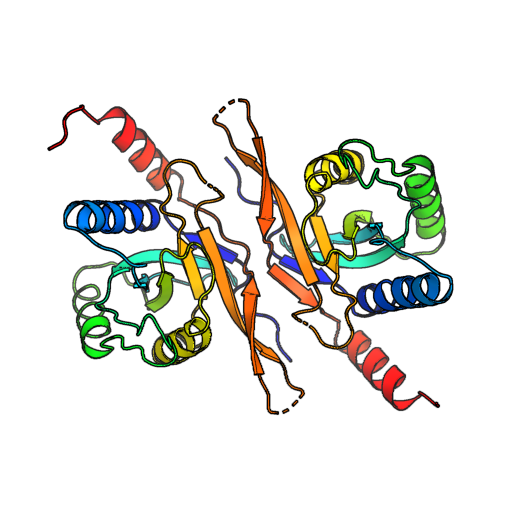1
ATOM 669 O O B MET A 1 82 ? -38.607 -18.890 -30.483 0.50 14.01 81 MET A O 1
ATOM 678 N N . PHE A 1 83 ? -37.425 -18.549 -28.618 1.00 13.59 82 PHE A N 1
ATOM 679 C CA . PHE A 1 83 ? -36.904 -17.272 -29.062 1.00 14.57 82 PHE A CA 1
ATOM 680 C C . PHE A 1 83 ? -35.912 -17.432 -30.179 1.00 14.34 82 PHE A C 1
ATOM 681 O O . PHE A 1 83 ? -35.964 -16.684 -31.142 1.00 14.57 82 PHE A O 1
ATOM 689 N N . LYS A 1 84 ? -35.021 -18.418 -30.065 1.00 14.42 83 LYS A N 1
ATOM 690 C CA . LYS A 1 84 ? -33.967 -18.611 -31.096 1.00 17.28 83 LYS A CA 1
ATOM 691 C C . LYS A 1 84 ? -34.550 -18.911 -32.456 1.00 17.23 83 LYS A C 1
ATOM 692 O O . LYS A 1 84 ? -33.957 -18.572 -33.526 1.00 18.76 83 LYS A O 1
ATOM 698 N N . LYS A 1 85 ? -35.709 -19.551 -32.462 1.00 16.88 84 LYS A N 1
ATOM 699 C CA . LYS A 1 85 ? -36.388 -19.827 -33.729 1.00 18.24 84 LYS A CA 1
ATOM 700 C C . LYS A 1 85 ? -36.906 -18.594 -34.448 1.00 18.51 84 LYS A C 1
ATOM 701 O O . LYS A 1 85 ? -37.203 -18.655 -35.617 1.00 20.40 84 LYS A O 1
ATOM 707 N N . VAL A 1 86 ? -37.027 -17.475 -33.763 1.00 18.02 85 VAL A N 1
ATOM 708 C CA . VAL A 1 86 ? -37.669 -16.344 -34.386 1.00 19.66 85 VAL A CA 1
ATOM 709 C C . VAL A 1 86 ? -36.805 -15.123 -34.402 1.00 21.49 85 VAL A C 1
ATOM 710 O O . VAL A 1 86 ? -36.939 -14.260 -35.271 1.00 23.72 85 VAL A O 1
ATOM 714 N N . ASN A 1 87 ? -35.920 -15.053 -33.434 1.00 21.37 86 ASN A N 1
ATOM 715 C CA . ASN A 1 87 ? -35.237 -13.820 -33.200 1.00 24.55 86 ASN A CA 1
ATOM 716 C C . ASN A 1 87 ? -33.902 -13.800 -33.888 1.00 26.76 86 ASN A C 1
ATOM 717 O O . ASN A 1 87 ? -33.313 -14.864 -34.172 1.00 26.92 86 ASN A O 1
ATOM 722 N N . ALA A 1 88 ? -33.426 -12.580 -34.120 1.00 38.31 87 ALA A N 1
ATOM 723 C CA . ALA A 1 88 ? -32.030 -12.344 -34.452 1.00 39.90 87 ALA A CA 1
ATOM 724 C C . ALA A 1 88 ? -31.194 -12.947 -33.327 1.00 35.87 87 ALA A C 1
ATOM 725 O O . ALA A 1 88 ? -31.608 -12.898 -32.156 1.00 32.68 87 ALA A O 1
ATOM 727 N N . ARG A 1 89 ? -30.076 -13.551 -33.674 1.00 37.09 88 ARG A N 1
ATOM 728 C CA . ARG A 1 89 ? -29.142 -14.106 -32.722 1.00 35.95 88 ARG A CA 1
ATOM 729 C C . ARG A 1 89 ? -29.013 -13.282 -31.446 1.00 33.36 88 ARG A C 1
ATOM 730 O O . ARG A 1 89 ? -28.606 -12.164 -31.491 1.00 35.86 88 ARG A O 1
ATOM 738 N N . GLU A 1 90 ? -29.347 -13.871 -30.319 1.00 29.48 89 GLU A N 1
ATOM 739 C CA . GLU A 1 90 ? -29.223 -13.233 -29.028 1.00 27.22 89 GLU A CA 1
ATOM 740 C C . GLU A 1 90 ? -28.832 -14.442 -28.200 1.00 25.02 89 GLU A C 1
ATOM 741 O O . GLU A 1 90 ? -29.001 -15.586 -28.648 1.00 26.41 89 GLU A O 1
ATOM 747 N N . ARG A 1 91 ? -28.190 -14.203 -27.085 1.00 22.05 90 ARG A N 1
ATOM 748 C CA . ARG A 1 91 ? -27.705 -15.245 -26.241 1.00 20.56 90 ARG A CA 1
ATOM 749 C C . ARG A 1 91 ? -28.266 -14.896 -24.878 1.00 17.15 90 ARG A C 1
ATOM 750 O O . ARG A 1 91 ? -28.491 -13.782 -24.605 1.00 16.22 90 ARG A O 1
ATOM 758 N N . ILE A 1 92 ? -28.458 -15.881 -24.043 1.00 16.14 91 ILE A N 1
ATOM 759 C CA . ILE A 1 92 ? -28.548 -15.653 -22.597 1.00 13.86 91 ILE A CA 1
ATOM 760 C C . ILE A 1 92 ? -27.308 -14.930 -22.121 1.00 14.53 91 ILE A C 1
ATOM 761 O O . ILE A 1 92 ? -26.160 -15.382 -22.317 1.00 13.52 91 ILE A O 1
ATOM 766 N N . VAL A 1 93 ? -27.530 -13.763 -21.547 1.00 13.49 92 VAL A N 1
ATOM 767 C CA . VAL A 1 93 ? -26.369 -12.929 -21.134 1.00 15.09 92 VAL A CA 1
ATOM 768 C C . VAL A 1 93 ? -26.507 -12.637 -19.651 1.00 13.23 92 VAL A C 1
ATOM 769 O O . VAL A 1 93 ? -25.632 -12.027 -19.023 1.00 13.26 92 VAL A O 1
ATOM 773 N N . GLY A 1 94 ? -27.609 -13.081 -19.109 1.00 13.47 93 GLY A N 1
ATOM 774 C CA . GLY A 1 94 ? -27.846 -12.880 -17.721 1.00 12.17 93 GLY A CA 1
ATOM 775 C C . GLY A 1 94 ? -29.307 -12.968 -17.363 1.00 12.07 93 GLY A C 1
ATOM 776 O O . GLY A 1 94 ? -30.100 -13.690 -18.001 1.00 11.89 93 GLY A O 1
ATOM 777 N N . TRP A 1 95 ? -29.669 -12.260 -16.301 1.00 10.14 94 TRP A N 1
ATOM 778 C CA . TRP A 1 95 ? -31.023 -12.403 -15.757 1.00 9.91 94 TRP A CA 1
ATOM 779 C C . TRP A 1 95 ? -31.415 -11.134 -15.058 1.00 10.11 94 TRP A C 1
ATOM 780 O O . TRP A 1 95 ? -30.624 -10.236 -14.860 1.00 11.52 94 TRP A O 1
ATOM 791 N N . TYR A 1 96 ? -32.671 -11.071 -14.705 1.00 11.12 95 TYR A N 1
ATOM 792 C CA . TYR A 1 96 ? -33.159 -9.920 -14.033 1.00 10.71 95 TYR A CA 1
ATOM 793 C C . TYR A 1 96 ? -34.143 -10.273 -12.961 1.00 9.85 95 TYR A C 1
ATOM 794 O O . TYR A 1 96 ? -34.706 -11.355 -12.892 1.00 9.94 95 TYR A O 1
ATOM 803 N N . HIS A 1 97 ? -34.336 -9.302 -12.097 1.00 11.85 96 HIS A N 1
ATOM 804 C CA . HIS A 1 97 ? -35.474 -9.355 -11.193 1.00 10.88 96 HIS A CA 1
ATOM 805 C C . HIS A 1 97 ? -35.873 -7.938 -10.870 1.00 10.87 96 HIS A C 1
ATOM 806 O O . HIS A 1 97 ? -35.162 -6.969 -11.189 1.00 11.28 96 HIS A O 1
ATOM 813 N N . THR A 1 98 ? -37.059 -7.791 -10.331 1.00 11.76 97 THR A N 1
ATOM 814 C CA . THR A 1 98 ? -37.616 -6.490 -10.197 1.00 12.98 97 THR A CA 1
ATOM 815 C C . THR A 1 98 ? -37.228 -5.891 -8.828 1.00 14.84 97 THR A C 1
ATOM 816 O O . THR A 1 98 ? -37.603 -4.798 -8.498 1.00 17.95 97 THR A O 1
ATOM 820 N N . GLY A 1 99 ? -36.490 -6.629 -8.017 1.00 14.99 98 GLY A N 1
ATOM 821 C CA . GLY A 1 99 ? -35.892 -6.034 -6.810 1.00 16.92 98 GLY A CA 1
ATOM 822 C C . GLY A 1 99 ? -37.002 -5.713 -5.837 1.00 19.42 98 GLY A C 1
ATOM 823 O O . GLY A 1 99 ? -37.874 -6.559 -5.635 1.00 20.66 98 GLY A O 1
ATOM 824 N N . PRO A 1 100 ? -37.019 -4.483 -5.280 1.00 21.43 99 PRO A N 1
ATOM 825 C CA . PRO A 1 100 ? -36.104 -3.364 -5.572 1.00 21.44 99 PRO A CA 1
ATOM 826 C C . PRO A 1 100 ? -34.616 -3.560 -5.267 1.00 20.86 99 PRO A C 1
ATOM 827 O O . PRO A 1 100 ? -33.797 -2.812 -5.756 1.00 21.22 99 PRO A O 1
ATOM 831 N N . LYS A 1 101 ? -34.259 -4.516 -4.432 1.00 20.28 100 LYS A N 1
ATOM 832 C CA . LYS A 1 101 ? -32.865 -4.640 -4.075 1.00 20.21 100 LYS A CA 1
ATOM 833 C C . LYS A 1 101 ? -32.437 -6.084 -4.241 1.00 17.27 100 LYS A C 1
ATOM 834 O O . LYS A 1 101 ? -33.254 -6.966 -4.484 1.00 16.58 100 LYS A O 1
ATOM 840 N N . LEU A 1 102 ? -31.151 -6.304 -4.073 1.00 17.05 101 LEU A N 1
ATOM 841 C CA . LEU A 1 102 ? -30.605 -7.632 -4.039 1.00 16.26 101 LEU A CA 1
ATOM 842 C C . LEU A 1 102 ? -31.266 -8.438 -2.933 1.00 16.47 101 LEU A C 1
ATOM 843 O O . LEU A 1 102 ? -31.585 -7.935 -1.859 1.00 18.27 101 LEU A O 1
ATOM 848 N N . HIS A 1 103 ? -31.554 -9.679 -3.259 1.00 15.34 102 HIS A N 1
ATOM 849 C CA . HIS A 1 103 ? -32.056 -10.674 -2.284 1.00 16.26 102 HIS A CA 1
ATOM 850 C C . HIS A 1 103 ? -30.919 -11.624 -1.976 1.00 16.58 102 HIS A C 1
ATOM 851 O O . HIS A 1 103 ? -30.019 -11.822 -2.793 1.00 15.84 102 HIS A O 1
ATOM 858 N N . LYS A 1 104 ? -30.977 -12.229 -0.811 1.00 18.69 103 LYS A N 1
ATOM 859 C CA . LYS A 1 104 ? -29.973 -13.149 -0.330 1.00 19.93 103 LYS A CA 1
ATOM 860 C C . LYS A 1 104 ? -29.707 -14.304 -1.254 1.00 18.67 103 LYS A C 1
ATOM 861 O O . LYS A 1 104 ? -28.622 -14.758 -1.329 1.00 21.38 103 LYS A O 1
ATOM 867 N N . ASN A 1 105 ? -30.722 -14.780 -1.938 1.00 17.27 104 ASN A N 1
ATOM 868 C CA . ASN A 1 105 ? -30.568 -15.914 -2.820 1.00 16.70 104 ASN A CA 1
ATOM 869 C C . ASN A 1 105 ? -30.129 -15.531 -4.247 1.00 15.33 104 ASN A C 1
ATOM 870 O O . ASN A 1 105 ? -29.963 -16.418 -5.082 1.00 16.08 104 ASN A O 1
ATOM 875 N N . ASP A 1 106 ? -29.857 -14.242 -4.502 1.00 14.87 105 ASP A N 1
ATOM 876 C CA . ASP A 1 106 ? -29.507 -13.818 -5.856 1.00 14.41 105 ASP A CA 1
ATOM 877 C C . ASP A 1 106 ? -28.191 -14.438 -6.292 1.00 13.20 105 ASP A C 1
ATOM 878 O O . ASP A 1 106 ? -28.047 -14.750 -7.435 1.00 11.72 105 ASP A O 1
ATOM 883 N N . ILE A 1 107 ? -27.233 -14.581 -5.387 1.00 14.60 106 ILE A N 1
ATOM 884 C CA . ILE A 1 107 ? -25.978 -15.249 -5.755 1.00 15.92 106 ILE A CA 1
ATOM 885 C C . ILE A 1 107 ? -26.243 -16.668 -6.234 1.00 15.66 106 ILE A C 1
ATOM 886 O O . ILE A 1 107 ? -25.679 -17.067 -7.240 1.00 16.64 106 ILE A O 1
ATOM 891 N N . ALA A 1 108 ? -27.126 -17.397 -5.546 1.00 14.28 107 ALA A N 1
ATOM 892 C CA . ALA A 1 108 ? -27.472 -18.754 -5.910 1.00 14.41 107 ALA A CA 1
ATOM 893 C C . ALA A 1 108 ? -28.223 -18.775 -7.176 1.00 12.73 107 ALA A C 1
ATOM 894 O O . ALA A 1 108 ? -27.998 -19.617 -8.002 1.00 13.51 107 ALA A O 1
ATOM 896 N N . ILE A 1 109 ? -29.175 -17.867 -7.341 1.00 13.82 108 ILE A N 1
ATOM 897 C CA . ILE A 1 109 ? -29.864 -17.794 -8.625 1.00 12.55 108 ILE A CA 1
ATOM 898 C C . ILE A 1 109 ? -28.886 -17.557 -9.770 1.00 12.75 108 ILE A C 1
ATOM 899 O O . ILE A 1 109 ? -28.968 -18.199 -10.822 1.00 11.74 108 ILE A O 1
ATOM 904 N N . ASN A 1 110 ? -27.977 -16.621 -9.548 1.00 12.17 109 ASN A N 1
ATOM 905 C CA . ASN A 1 110 ? -26.992 -16.287 -10.526 1.00 12.35 109 ASN A CA 1
ATOM 906 C C . ASN A 1 110 ? -26.119 -17.457 -10.880 1.00 12.78 109 ASN A C 1
ATOM 907 O O . ASN A 1 110 ? -25.766 -17.562 -12.019 1.00 13.05 109 ASN A O 1
ATOM 912 N N . GLU A 1 111 ? -25.783 -18.321 -9.895 1.00 13.68 110 GLU A N 1
ATOM 913 C CA . GLU A 1 111 ? -25.047 -19.539 -10.106 1.00 14.12 110 GLU A CA 1
ATOM 914 C C . GLU A 1 111 ? -25.786 -20.494 -11.040 1.00 14.46 110 GLU A C 1
ATOM 915 O O . GLU A 1 111 ? -25.179 -21.098 -11.917 1.00 14.39 110 GLU A O 1
ATOM 921 N N . LEU A 1 112 ? -27.112 -20.586 -10.905 1.00 14.35 111 LEU A N 1
ATOM 922 C CA . LEU A 1 112 ? -27.901 -21.330 -11.860 1.00 14.65 111 LEU A CA 1
ATOM 923 C C . LEU A 1 112 ? -27.830 -20.662 -13.228 1.00 14.26 111 LEU A C 1
ATOM 924 O O . LEU A 1 112 ? -27.651 -21.335 -14.202 1.00 13.63 111 LEU A O 1
ATOM 929 N N . MET A 1 113 ? -27.966 -19.352 -13.291 1.00 12.91 112 MET A N 1
ATOM 930 C CA . MET A 1 113 ? -27.867 -18.656 -14.560 1.00 14.59 112 MET A CA 1
ATOM 931 C C . MET A 1 113 ? -26.536 -18.794 -15.242 1.00 15.59 112 MET A C 1
ATOM 932 O O . MET A 1 113 ? -26.482 -18.824 -16.483 1.00 15.80 112 MET A O 1
ATOM 937 N N . LYS A 1 114 ? -25.467 -18.885 -14.451 1.00 15.26 113 LYS A N 1
ATOM 938 C CA . LYS A 1 114 ? -24.103 -19.074 -14.994 1.00 16.99 113 LYS A CA 1
ATOM 939 C C . LYS A 1 114 ? -23.961 -20.396 -15.730 1.00 18.81 113 LYS A C 1
ATOM 940 O O . LYS A 1 114 ? -23.057 -20.557 -16.520 1.00 18.98 113 LYS A O 1
ATOM 946 N N . ARG A 1 115 ? -24.885 -21.340 -15.521 1.00 18.23 114 ARG A N 1
ATOM 947 C CA . ARG A 1 115 ? -24.910 -22.508 -16.396 1.00 20.12 114 ARG A CA 1
ATOM 948 C C . ARG A 1 115 ? -25.022 -22.134 -17.868 1.00 20.09 114 ARG A C 1
ATOM 949 O O . ARG A 1 115 ? -24.485 -22.827 -18.738 1.00 20.08 114 ARG A O 1
ATOM 957 N N . TYR A 1 116 ? -25.699 -21.025 -18.117 1.00 18.73 115 TYR A N 1
ATOM 958 C CA . TYR A 1 116 ? -26.068 -20.611 -19.468 1.00 20.34 115 TYR A CA 1
ATOM 959 C C . TYR A 1 116 ? -25.163 -19.497 -19.960 1.00 20.59 115 TYR A C 1
ATOM 960 O O . TYR A 1 116 ? -24.986 -19.305 -21.143 1.00 22.57 115 TYR A O 1
ATOM 969 N N A CYS A 1 117 ? -24.575 -18.764 -19.031 0.70 19.50 116 CYS A N 1
ATOM 970 N N B CYS A 1 117 ? -24.626 -18.760 -18.992 0.30 19.85 116 CYS A N 1
ATOM 971 C CA A CYS A 1 117 ? -23.737 -17.633 -19.354 0.70 19.32 116 CYS A CA 1
ATOM 972 C CA B CYS A 1 117 ? -23.866 -17.543 -19.206 0.30 20.05 116 CYS A CA 1
ATOM 973 C C A CYS A 1 117 ? -22.821 -17.474 -18.163 0.70 18.41 116 CYS A C 1
ATOM 974 C C B CYS A 1 117 ? -22.819 -17.431 -18.082 0.30 19.24 116 CYS A C 1
ATOM 975 O O A CYS A 1 117 ? -23.262 -16.977 -17.115 0.70 15.34 116 CYS A O 1
ATOM 976 O O B CYS A 1 117 ? -23.149 -16.907 -17.016 0.30 17.40 116 CYS A O 1
ATOM 981 N N . PRO A 1 118 ? -21.581 -17.969 -18.281 1.00 21.00 117 PRO A N 1
ATOM 982 C CA . PRO A 1 118 ? -20.549 -17.821 -17.235 1.00 21.51 117 PRO A CA 1
ATOM 983 C C . PRO A 1 118 ? -20.370 -16.400 -16.737 1.00 20.44 117 PRO A C 1
ATOM 984 O O . PRO A 1 118 ? -20.089 -16.204 -15.580 1.00 21.03 117 PRO A O 1
ATOM 988 N N . ASN A 1 119 ? -20.557 -15.415 -17.605 1.00 21.11 118 ASN A N 1
ATOM 989 C CA . ASN A 1 119 ? -20.406 -14.019 -17.204 1.00 20.59 118 ASN A CA 1
ATOM 990 C C . ASN A 1 119 ? -21.765 -13.358 -17.042 1.00 18.54 118 ASN A C 1
ATOM 991 O O . ASN A 1 119 ? -21.932 -12.184 -17.350 1.00 17.61 118 ASN A O 1
ATOM 996 N N . SER A 1 120 ? -22.707 -14.149 -16.563 1.00 16.81 119 SER A N 1
ATOM 997 C CA . SER A 1 120 ? -24.095 -13.703 -16.239 1.00 15.94 119 SER A CA 1
ATOM 998 C C . SER A 1 120 ? -24.082 -12.385 -15.503 1.00 14.79 119 SER A C 1
ATOM 999 O O . SER A 1 120 ? -23.329 -12.170 -14.568 1.00 15.58 119 SER A O 1
ATOM 1002 N N . VAL A 1 121 ? -24.919 -11.484 -15.961 1.00 13.59 120 VAL A N 1
ATOM 1003 C CA . VAL A 1 121 ? -25.053 -10.229 -15.297 1.00 14.49 120 VAL A CA 1
ATOM 1004 C C . VAL A 1 121 ? -26.461 -10.274 -14.784 1.00 13.98 120 VAL A C 1
ATOM 1005 O O . VAL A 1 121 ? -27.382 -10.709 -15.486 1.00 14.52 120 VAL A O 1
ATOM 1009 N N . LEU A 1 122 ? -26.617 -9.841 -13.547 1.00 13.56 121 LEU A N 1
ATOM 1010 C CA . LEU A 1 122 ? -27.918 -9.611 -13.032 1.00 12.13 121 LEU A CA 1
ATOM 1011 C C . LEU A 1 122 ? -28.266 -8.130 -13.205 1.00 11.91 121 LEU A C 1
ATOM 1012 O O . LEU A 1 122 ? -27.476 -7.213 -12.911 1.00 12.34 121 LEU A O 1
ATOM 1017 N N . VAL A 1 123 ? -29.488 -7.864 -13.660 1.00 10.91 122 VAL A N 1
ATOM 1018 C CA . VAL A 1 123 ? -29.949 -6.505 -13.703 1.00 11.86 122 VAL A CA 1
ATOM 1019 C C . VAL A 1 123 ? -31.176 -6.427 -12.842 1.00 12.64 122 VAL A C 1
ATOM 1020 O O . VAL A 1 123 ? -32.109 -7.157 -13.065 1.00 13.26 122 VAL A O 1
ATOM 1024 N N . ILE A 1 124 ? -31.137 -5.582 -11.824 1.00 13.37 123 ILE A N 1
ATOM 1025 C CA . ILE A 1 124 ? -32.369 -5.270 -11.094 1.00 13.61 123 ILE A CA 1
ATOM 1026 C C . ILE A 1 124 ? -33.047 -4.175 -11.836 1.00 13.59 123 ILE A C 1
ATOM 1027 O O . ILE A 1 124 ? -32.494 -3.097 -12.042 1.00 14.30 123 ILE A O 1
ATOM 1032 N N . ILE A 1 125 ? -34.274 -4.468 -12.243 1.00 13.46 124 ILE A N 1
ATOM 1033 C CA . ILE A 1 125 ? -35.048 -3.521 -12.995 1.00 16.41 124 ILE A CA 1
ATOM 1034 C C . ILE A 1 125 ? -36.081 -2.941 -12.057 1.00 17.22 124 ILE A C 1
ATOM 1035 O O . ILE A 1 125 ? -36.923 -3.669 -11.535 1.00 18.69 124 ILE A O 1
ATOM 1040 N N . ASP A 1 126 ? -35.964 -1.657 -11.832 1.00 19.72 125 ASP A N 1
ATOM 1041 C CA . ASP A 1 126 ? -36.858 -0.859 -11.015 1.00 23.69 125 ASP A CA 1
ATOM 1042 C C . ASP A 1 126 ? -38.182 -0.693 -11.777 1.00 24.85 125 ASP A C 1
ATOM 1043 O O . ASP A 1 126 ? -38.236 -0.007 -12.801 1.00 27.02 125 ASP A O 1
ATOM 1048 N N . VAL A 1 127 ? -39.235 -1.307 -11.256 1.00 24.90 126 VAL A N 1
ATOM 1049 C CA . VAL A 1 127 ? -40.582 -1.209 -11.830 1.00 26.49 126 VAL A CA 1
ATOM 1050 C C . VAL A 1 127 ? -41.485 -0.243 -11.073 1.00 31.36 126 VAL A C 1
ATOM 1051 O O . VAL A 1 127 ? -42.663 -0.101 -11.413 1.00 33.93 126 VAL A O 1
ATOM 1055 N N . LYS A 1 128 ? -40.948 0.431 -10.063 1.00 34.02 127 LYS A N 1
ATOM 1056 C CA . LYS A 1 128 ? -41.746 1.422 -9.316 1.00 38.84 127 LYS A CA 1
ATOM 1057 C C . LYS A 1 128 ? -41.885 2.689 -10.131 1.00 42.27 127 LYS A C 1
ATOM 1058 O O . LYS A 1 128 ? -40.882 3.268 -10.533 1.00 42.68 127 LYS A O 1
ATOM 1064 N N . PRO A 1 129 ? -43.139 3.130 -10.352 1.00 45.86 128 PRO A N 1
ATOM 1065 C CA . PRO A 1 129 ? -43.540 4.268 -11.192 1.00 49.67 128 PRO A CA 1
ATOM 1066 C C . PRO A 1 129 ? -42.817 5.565 -10.839 1.00 53.37 128 PRO A C 1
ATOM 1067 O O . PRO A 1 129 ? -42.449 6.341 -11.732 1.00 54.99 128 PRO A O 1
ATOM 1071 N N . LYS A 1 130 ? -42.613 5.791 -9.544 1.00 54.94 129 LYS A N 1
ATOM 1072 C CA . LYS A 1 130 ? -42.112 7.070 -9.066 1.00 59.08 129 LYS A CA 1
ATOM 1073 C C . LYS A 1 130 ? -40.804 6.811 -8.324 1.00 57.64 129 LYS A C 1
ATOM 1074 O O . LYS A 1 130 ? -40.679 7.096 -7.126 1.00 60.42 129 LYS A O 1
ATOM 1080 N N . ASP A 1 131 ? -39.837 6.287 -9.073 1.00 54.61 130 ASP A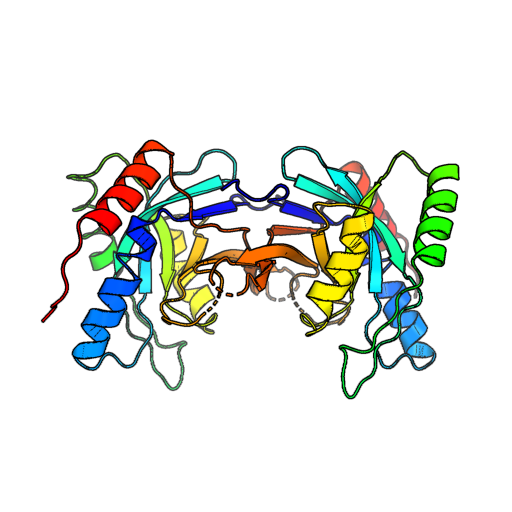 N 1
ATOM 1081 C CA . ASP A 1 131 ? -38.516 5.885 -8.576 1.00 52.78 130 ASP A CA 1
ATOM 1082 C C . ASP A 1 131 ? -37.399 6.409 -9.479 1.00 52.90 130 ASP A C 1
ATOM 1083 O O . ASP A 1 131 ? -37.458 7.534 -9.985 1.00 56.16 130 ASP A O 1
ATOM 1088 N N . GLY A 1 133 ? -33.628 6.717 -8.962 0.50 48.20 132 GLY A N 1
ATOM 1089 C CA . GLY A 1 133 ? -33.997 5.562 -9.902 0.50 44.83 132 GLY A CA 1
ATOM 1090 C C . GLY A 1 133 ? -34.266 6.215 -11.259 0.50 46.51 132 GLY A C 1
ATOM 1091 O O . GLY A 1 133 ? -35.269 6.914 -11.399 0.50 49.99 132 GLY A O 1
ATOM 1092 N N . LEU A 1 134 ? -33.426 6.017 -12.281 1.00 45.42 133 LEU A N 1
ATOM 1093 C CA . LEU A 1 134 ? -32.396 4.942 -12.404 1.00 41.58 133 LEU A CA 1
ATOM 1094 C C . LEU A 1 134 ? -32.990 3.561 -12.491 1.00 36.39 133 LEU A C 1
ATOM 1095 O O . LEU A 1 134 ? -32.957 2.765 -11.547 1.00 36.46 133 LEU A O 1
ATOM 1100 N N . PRO A 1 135 ? -33.540 3.259 -13.673 1.00 34.22 134 PRO A N 1
ATOM 1101 C CA . PRO A 1 135 ? -34.326 2.068 -13.963 1.00 30.02 134 PRO A CA 1
ATOM 1102 C C . PRO A 1 135 ? -33.585 0.733 -13.767 1.00 25.86 134 PRO A C 1
ATOM 1103 O O . PRO A 1 135 ? -34.197 -0.268 -13.392 1.00 22.96 134 PRO A O 1
ATOM 1107 N N . THR A 1 136 ? -32.272 0.737 -13.989 1.00 23.98 135 THR A N 1
ATOM 1108 C CA . THR A 1 136 ? -31.504 -0.498 -13.961 1.00 20.86 135 THR A CA 1
ATOM 1109 C C . THR A 1 136 ? -30.329 -0.413 -13.004 1.00 20.71 135 THR A C 1
ATOM 1110 O O . THR A 1 136 ? -29.716 0.615 -12.867 1.00 24.06 135 THR A O 1
ATOM 1114 N N . GLU A 1 137 ? -30.035 -1.520 -12.377 1.00 19.93 136 GLU A N 1
ATOM 1115 C CA . GLU A 1 137 ? -28.853 -1.634 -11.557 1.00 20.68 136 GLU A CA 1
ATOM 1116 C C . GLU A 1 137 ? -28.270 -2.988 -11.938 1.00 17.88 136 GLU A C 1
ATOM 1117 O O . GLU A 1 137 ? -28.905 -4.014 -11.714 1.00 15.02 136 GLU A O 1
ATOM 1123 N N . ALA A 1 138 ? -27.054 -2.997 -12.474 1.00 16.72 137 ALA A N 1
ATOM 1124 C CA . ALA A 1 138 ? -26.487 -4.228 -12.959 1.00 15.44 137 ALA A CA 1
ATOM 1125 C C . ALA A 1 138 ? -25.426 -4.696 -11.963 1.00 15.82 137 ALA A C 1
ATOM 1126 O O . ALA A 1 138 ? -24.774 -3.873 -11.279 1.00 16.83 137 ALA A O 1
ATOM 1128 N N . TYR A 1 139 ? -25.246 -6.007 -11.944 1.00 16.57 138 TYR A N 1
ATOM 1129 C CA . TYR A 1 139 ? -24.308 -6.686 -11.060 1.00 16.99 138 TYR A CA 1
ATOM 1130 C C . TYR A 1 139 ? -23.718 -7.890 -11.791 1.00 17.20 138 TYR A C 1
ATOM 1131 O O . TYR A 1 139 ? -24.324 -8.494 -12.674 1.00 16.32 138 TYR A O 1
ATOM 1140 N N . ILE A 1 140 ? -22.512 -8.228 -11.399 1.00 17.88 139 ILE A N 1
ATOM 1141 C CA . ILE A 1 140 ? -21.862 -9.446 -11.790 1.00 17.23 139 ILE A CA 1
ATOM 1142 C C . ILE A 1 140 ? -21.350 -10.028 -10.486 1.00 17.59 139 ILE A C 1
ATOM 1143 O O . ILE A 1 140 ? -20.854 -9.315 -9.624 1.00 18.49 139 ILE A O 1
ATOM 1148 N N . SER A 1 141 ? -21.547 -11.323 -10.329 1.00 17.67 140 SER A N 1
ATOM 1149 C CA . SER A 1 141 ? -20.998 -12.051 -9.238 1.00 18.69 140 SER A CA 1
ATOM 1150 C C . SER A 1 141 ? -19.500 -12.151 -9.317 1.00 21.17 140 SER A C 1
ATOM 1151 O O . SER A 1 141 ? -18.903 -12.377 -10.375 1.00 21.42 140 SER A O 1
ATOM 1154 N N . VAL A 1 142 ? -18.861 -11.938 -8.180 1.00 21.76 141 VAL A N 1
ATOM 1155 C CA . VAL A 1 142 ? -17.437 -11.858 -8.123 1.00 24.58 141 VAL A CA 1
ATOM 1156 C C . VAL A 1 142 ? -17.022 -12.740 -6.948 1.00 25.77 141 VAL A C 1
ATOM 1157 O O . VAL A 1 142 ? -17.756 -12.885 -5.961 1.00 25.04 141 VAL A O 1
ATOM 1161 N N . GLU A 1 143 ? -15.919 -13.432 -7.100 1.00 49.14 142 GLU A N 1
ATOM 1162 C CA . GLU A 1 143 ? -15.497 -14.268 -6.014 1.00 54.64 142 GLU A CA 1
ATOM 1163 C C . GLU A 1 143 ? -14.570 -13.431 -5.139 1.00 58.65 142 GLU A C 1
ATOM 1164 O O . GLU A 1 143 ? -13.781 -12.629 -5.650 1.00 61.68 142 GLU A O 1
ATOM 1170 N N . GLU A 1 144 ? -14.742 -13.562 -3.824 1.00 59.84 143 GLU A N 1
ATOM 1171 C CA . GLU A 1 144 ? -13.851 -12.958 -2.824 1.00 67.23 143 GLU A CA 1
ATOM 1172 C C . GLU A 1 144 ? -13.209 -14.143 -2.140 1.00 74.55 143 GLU A C 1
ATOM 1173 O O . GLU A 1 144 ? -13.909 -14.949 -1.502 1.00 72.09 143 GLU A O 1
ATOM 1179 N N . VAL A 1 145 ? -11.889 -14.266 -2.294 1.00 85.42 144 VAL A N 1
ATOM 1180 C CA . VAL A 1 145 ? -11.112 -15.332 -1.645 1.00 95.29 144 VAL A CA 1
ATOM 1181 C C . VAL A 1 145 ? -10.695 -14.849 -0.246 1.00 102.17 144 VAL A C 1
ATOM 1182 O O . VAL A 1 145 ? -10.341 -13.593 -0.065 1.00 104.79 144 VAL A O 1
ATOM 1186 N N . HIS A 1 146 ? -10.613 -15.857 0.733 1.00 107.36 145 HIS A N 1
ATOM 1187 C CA . HIS A 1 146 ? -10.454 -15.520 2.159 1.00 113.36 145 HIS A CA 1
ATOM 1188 C C . HIS A 1 146 ? -9.138 -16.044 2.701 1.00 129.09 145 HIS A C 1
ATOM 1189 O O . HIS A 1 146 ? -8.278 -15.256 3.100 1.00 139.34 145 HIS A O 1
ATOM 1196 N N . PRO A 1 151 ? -12.875 -19.537 3.374 1.00 103.97 150 PRO A N 1
ATOM 1197 C CA . PRO A 1 151 ? -13.894 -20.231 2.598 1.00 95.34 150 PRO A CA 1
ATOM 1198 C C . PRO A 1 151 ? -14.453 -19.317 1.517 1.00 85.97 150 PRO A C 1
ATOM 1199 O O . PRO A 1 151 ? -15.416 -18.628 1.746 1.00 79.13 150 PRO A O 1
ATOM 1203 N N . THR A 1 152 ? -13.811 -19.315 0.362 1.00 87.83 151 THR A N 1
ATOM 1204 C CA . THR A 1 152 ? -14.107 -18.356 -0.726 1.00 80.78 151 THR A CA 1
ATOM 1205 C C . THR A 1 152 ? -15.598 -18.016 -0.878 1.00 69.54 151 THR A C 1
ATOM 1206 O O . THR A 1 152 ? -16.458 -18.907 -0.794 1.00 67.40 151 THR A O 1
ATOM 1210 N N . SER A 1 153 ? -15.877 -16.716 -1.122 1.00 63.65 152 SER A N 1
ATOM 1211 C CA . SER A 1 153 ? -17.233 -16.171 -1.058 1.00 54.79 152 SER A CA 1
ATOM 1212 C C . SER A 1 153 ? -17.633 -15.470 -2.365 1.00 48.02 152 SER A C 1
ATOM 1213 O O . SER A 1 153 ? -16.781 -14.969 -3.092 1.00 49.59 152 SER A O 1
ATOM 1216 N N . LYS A 1 154 ? -18.929 -15.446 -2.666 1.00 41.23 153 LYS A N 1
ATOM 1217 C CA . LYS A 1 154 ? -19.430 -14.743 -3.856 1.00 35.48 153 LYS A CA 1
ATOM 1218 C C . LYS A 1 154 ? -20.237 -13.544 -3.457 1.00 31.76 153 LYS A C 1
ATOM 1219 O O . LYS A 1 154 ? -21.048 -13.593 -2.532 1.00 30.46 153 LYS A O 1
ATOM 1225 N N . THR A 1 155 ? -19.964 -12.443 -4.140 1.00 30.55 154 THR A N 1
ATOM 1226 C CA . THR A 1 155 ? -20.684 -11.232 -3.922 1.00 28.97 154 THR A CA 1
ATOM 1227 C C . THR A 1 155 ? -20.981 -10.535 -5.248 1.00 26.01 154 THR A C 1
ATOM 1228 O O . THR A 1 155 ? -20.325 -10.784 -6.234 1.00 26.79 154 THR A O 1
ATOM 1232 N N . PHE A 1 156 ? -22.013 -9.701 -5.272 1.00 24.43 155 PHE A N 1
ATOM 1233 C CA . PHE A 1 156 ? -22.300 -8.939 -6.483 1.00 22.11 155 PHE A CA 1
ATOM 1234 C C . PHE A 1 156 ? -21.535 -7.642 -6.500 1.00 21.76 155 PHE A C 1
ATOM 1235 O O . PHE A 1 156 ? -21.496 -6.856 -5.529 1.00 23.67 155 PHE A O 1
ATOM 1243 N N . GLU A 1 157 ? -20.899 -7.431 -7.632 1.00 21.08 156 GLU A N 1
ATOM 1244 C CA . GLU A 1 157 ? -20.231 -6.186 -7.870 1.00 21.82 156 GLU A CA 1
ATOM 1245 C C . GLU A 1 157 ? -21.103 -5.388 -8.831 1.00 18.76 156 GLU A C 1
ATOM 1246 O O . GLU A 1 157 ? -21.538 -5.941 -9.832 1.00 18.43 156 GLU A O 1
ATOM 1252 N N . HIS A 1 158 ? -21.346 -4.125 -8.547 1.00 20.57 157 HIS A N 1
ATOM 1253 C CA . HIS A 1 158 ? -21.993 -3.218 -9.480 1.00 20.99 157 HIS A CA 1
ATOM 1254 C C . HIS A 1 158 ? -21.316 -3.099 -10.823 1.00 19.61 157 HIS A C 1
ATOM 1255 O O . HIS A 1 158 ? -20.146 -3.006 -10.882 1.00 20.19 157 HIS A O 1
ATOM 1262 N N . VAL A 1 159 ? -22.095 -3.139 -11.890 1.00 18.77 158 VAL A N 1
ATOM 1263 C CA . VAL A 1 159 ? -21.634 -2.963 -13.280 1.00 20.00 158 VAL A CA 1
ATOM 1264 C C . VAL A 1 159 ? -22.378 -1.661 -13.713 1.00 21.53 158 VAL A C 1
ATOM 1265 O O . VAL A 1 159 ? -23.561 -1.543 -13.429 1.00 24.63 158 VAL A O 1
ATOM 1269 N N . THR A 1 160 ? -21.659 -0.539 -14.156 1.00 20.86 159 THR A N 1
ATOM 1270 C CA . THR A 1 160 ? -22.319 0.556 -14.886 1.00 18.03 159 THR A CA 1
ATOM 1271 C C . THR A 1 160 ? -23.425 -0.029 -15.818 1.00 15.53 159 THR A C 1
ATOM 1272 O O . THR A 1 160 ? -23.170 -0.857 -16.508 1.00 19.56 159 THR A O 1
ATOM 1276 N N A SER A 1 161 ? -24.632 0.531 -15.754 0.50 34.45 160 SER A N 1
ATOM 1277 N N B SER A 1 161 ? -24.618 0.552 -15.741 0.50 34.83 160 SER A N 1
ATOM 1278 C CA A SER A 1 161 ? -25.775 0.116 -16.605 0.50 31.70 160 SER A CA 1
ATOM 1279 C CA B SER A 1 161 ? -25.776 0.161 -16.555 0.50 32.60 160 SER A CA 1
ATOM 1280 C C A SER A 1 161 ? -26.636 1.303 -16.968 0.50 32.83 160 SER A C 1
ATOM 1281 C C B SER A 1 161 ? -26.393 1.420 -17.137 0.50 33.62 160 SER A C 1
ATOM 1282 O O A SER A 1 161 ? -26.813 2.217 -16.162 0.50 33.46 160 SER A O 1
ATOM 1283 O O B SER A 1 161 ? -26.127 2.522 -16.672 0.50 34.75 160 SER A O 1
ATOM 1288 N N . GLU A 1 162 ? -27.203 1.257 -18.166 1.00 33.87 161 GLU A N 1
ATOM 1289 C CA . GLU A 1 162 ? -28.002 2.366 -18.680 1.00 35.65 161 GLU A CA 1
ATOM 1290 C C . GLU A 1 162 ? -29.093 1.805 -19.526 1.00 33.60 161 GLU A C 1
ATOM 1291 O O . GLU A 1 162 ? -28.964 0.696 -20.038 1.00 32.44 161 GLU A O 1
ATOM 1297 N N . ILE A 1 163 ? -30.181 2.563 -19.641 1.00 33.52 162 ILE A N 1
ATOM 1298 C CA . ILE A 1 163 ? -31.142 2.324 -20.712 1.00 32.17 162 ILE A CA 1
ATOM 1299 C C . ILE A 1 163 ? -30.476 2.952 -21.914 1.00 34.43 162 ILE A C 1
ATOM 1300 O O . ILE A 1 163 ? -30.072 4.116 -21.881 1.00 36.71 162 ILE A O 1
ATOM 1305 N N . GLY A 1 164 ? -30.314 2.152 -22.957 1.00 34.26 163 GLY A N 1
ATOM 1306 C CA . GLY A 1 164 ? -29.624 2.606 -24.159 1.00 36.96 163 GLY A CA 1
ATOM 1307 C C . GLY A 1 164 ? -30.306 2.088 -25.391 1.00 37.58 163 GLY A C 1
ATOM 1308 O O . GLY A 1 164 ? -30.896 1.016 -25.394 1.00 34.26 163 GLY A O 1
ATOM 1309 N N . ALA A 1 165 ? -30.253 2.874 -26.447 1.00 40.61 164 ALA A N 1
ATOM 1310 C CA . ALA A 1 165 ? -30.954 2.530 -27.652 1.00 41.79 164 ALA A CA 1
ATOM 1311 C C . ALA A 1 165 ? -30.170 3.123 -28.767 1.00 46.62 164 ALA A C 1
ATOM 1312 O O . ALA A 1 165 ? -29.597 4.217 -28.628 1.00 50.01 164 ALA A O 1
ATOM 1314 N N . GLU A 1 166 ? -30.044 2.412 -29.870 1.00 48.87 165 GLU A N 1
ATOM 1315 C CA . GLU A 1 166 ? -29.567 3.042 -31.080 1.00 52.56 165 GLU A CA 1
ATOM 1316 C C . GLU A 1 166 ? -30.529 4.086 -31.534 1.00 54.06 165 GLU A C 1
ATOM 1317 O O . GLU A 1 166 ? -31.689 4.061 -31.222 1.00 51.44 165 GLU A O 1
ATOM 1323 N N . GLU A 1 167 ? -30.051 5.063 -32.293 1.00 58.01 166 GLU A N 1
ATOM 1324 C CA . GLU A 1 167 ? -30.877 6.227 -32.579 1.00 59.89 166 GLU A CA 1
ATOM 1325 C C . GLU A 1 167 ? -32.182 5.834 -33.230 1.00 58.26 166 GLU A C 1
ATOM 1326 O O . GLU A 1 167 ? -33.221 6.319 -32.860 1.00 58.04 166 GLU A O 1
ATOM 1332 N N . ALA A 1 168 ? -32.118 4.924 -34.174 1.00 57.93 167 ALA A N 1
ATOM 1333 C CA . ALA A 1 168 ? -33.314 4.565 -34.939 1.00 56.73 167 ALA A CA 1
ATOM 1334 C C . ALA A 1 168 ? -34.322 3.941 -34.001 1.00 52.15 167 ALA A C 1
ATOM 1335 O O . ALA A 1 168 ? -35.527 4.170 -34.103 1.00 51.48 167 ALA A O 1
ATOM 1337 N N . GLU A 1 169 ? -33.787 3.172 -33.062 1.00 49.63 168 GLU A N 1
ATOM 1338 C CA . GLU A 1 169 ? -34.534 2.543 -32.021 1.00 45.31 168 GLU A CA 1
ATOM 1339 C C . GLU A 1 169 ? -35.177 3.537 -31.020 1.00 45.09 168 GLU A C 1
ATOM 1340 O O . GLU A 1 169 ? -36.361 3.365 -30.633 1.00 43.20 168 GLU A O 1
ATOM 1346 N N . GLU A 1 170 ? -34.410 4.560 -30.585 1.00 47.14 169 GLU A N 1
ATOM 1347 C CA . GLU A 1 170 ? -35.020 5.631 -29.774 1.00 48.33 169 GLU A CA 1
ATOM 1348 C C . GLU A 1 170 ? -36.130 6.430 -30.469 1.00 50.11 169 GLU A C 1
ATOM 1349 O O . GLU A 1 170 ? -37.135 6.768 -29.835 1.00 49.63 169 GLU A O 1
ATOM 1355 N N . VAL A 1 171 ? -35.954 6.729 -31.759 1.00 52.82 170 VAL A N 1
ATOM 1356 C CA . VAL A 1 171 ? -37.000 7.412 -32.544 1.00 54.33 170 VAL A CA 1
ATOM 1357 C C . VAL A 1 171 ? -38.272 6.541 -32.629 1.00 52.04 170 VAL A C 1
ATOM 1358 O O . VAL A 1 171 ? -39.395 7.063 -32.572 1.00 52.55 170 VAL A O 1
ATOM 1362 N N . GLY A 1 172 ? -38.087 5.219 -32.736 1.00 49.05 171 GLY A N 1
ATOM 1363 C CA . GLY A 1 172 ? -39.191 4.255 -32.658 1.00 46.49 171 GLY A CA 1
ATOM 1364 C C . GLY A 1 172 ? -39.907 4.340 -31.317 1.00 44.49 171 GLY A C 1
ATOM 1365 O O . GLY A 1 172 ? -41.121 4.310 -31.257 1.00 44.30 171 GLY A O 1
ATOM 1366 N N . VAL A 1 173 ? -39.152 4.469 -30.232 1.00 44.09 172 VAL A N 1
ATOM 1367 C CA . VAL A 1 173 ? -39.762 4.716 -28.927 1.00 43.08 172 VAL A CA 1
ATOM 1368 C C . VAL A 1 173 ? -40.439 6.079 -28.868 1.00 45.47 172 VAL A C 1
ATOM 1369 O O . VAL A 1 173 ? -41.550 6.179 -28.373 1.00 45.26 172 VAL A O 1
ATOM 1373 N N . GLU A 1 174 ? -39.756 7.126 -29.348 1.00 48.89 173 GLU A N 1
ATOM 1374 C CA . GLU A 1 174 ? -40.346 8.467 -29.428 1.00 52.48 173 GLU A CA 1
ATOM 1375 C C . GLU A 1 174 ? -41.661 8.406 -30.187 1.00 52.95 173 GLU A C 1
ATOM 1376 O O . GLU A 1 174 ? -42.649 9.030 -29.779 1.00 54.15 173 GLU A O 1
ATOM 1382 N N . HIS A 1 175 ? -41.662 7.661 -31.299 1.00 52.34 174 HIS A N 1
ATOM 1383 C CA . HIS A 1 175 ? -42.846 7.550 -32.156 1.00 53.43 174 HIS A CA 1
ATOM 1384 C C . HIS A 1 175 ? -43.975 6.788 -31.449 1.00 51.30 174 HIS A C 1
ATOM 1385 O O . HIS A 1 175 ? -45.132 7.201 -31.510 1.00 52.35 174 HIS A O 1
ATOM 1392 N N . LEU A 1 176 ? -43.616 5.696 -30.771 1.00 48.53 175 LEU A N 1
ATOM 1393 C CA . LEU A 1 176 ? -44.497 5.013 -29.817 1.00 47.39 175 LEU A CA 1
ATOM 1394 C C . LEU A 1 176 ? -45.251 6.007 -28.917 1.00 50.10 175 LEU A C 1
ATOM 1395 O O . LEU A 1 176 ? -46.479 6.043 -28.929 1.00 51.40 175 LEU A O 1
ATOM 1400 N N . LEU A 1 177 ? -44.521 6.812 -28.138 1.00 51.05 176 LEU A N 1
ATOM 1401 C CA . LEU A 1 177 ? -45.168 7.752 -27.207 1.00 53.51 176 LEU A CA 1
ATOM 1402 C C . LEU A 1 177 ? -46.107 8.770 -27.888 1.00 57.47 176 LEU A C 1
ATOM 1403 O O . LEU A 1 177 ? -47.183 9.089 -27.360 1.00 59.78 176 LEU A O 1
ATOM 1408 N N . ARG A 1 178 ? -45.718 9.277 -29.056 1.00 59.10 177 ARG A N 1
ATOM 1409 C CA . ARG A 1 178 ? -46.612 10.138 -29.833 1.00 62.42 177 ARG A CA 1
ATOM 1410 C C . ARG A 1 178 ? -47.889 9.426 -30.300 1.00 62.07 177 ARG A C 1
ATOM 1411 O O . ARG A 1 178 ? -48.895 10.077 -30.577 1.00 65.17 177 ARG A O 1
ATOM 1419 N N . ASP A 1 179 ? -47.855 8.095 -30.380 1.00 58.84 178 ASP A N 1
ATOM 1420 C CA . ASP A 1 179 ? -49.004 7.298 -30.889 1.00 58.64 178 ASP A CA 1
ATOM 1421 C C . ASP A 1 179 ? -50.184 7.153 -29.896 1.00 59.32 178 ASP A C 1
ATOM 1422 O O . ASP A 1 179 ? -51.359 7.137 -30.307 1.00 61.44 178 ASP A O 1
ATOM 1427 N N . ILE A 1 180 ? -49.848 7.076 -28.602 1.00 57.99 179 ILE A N 1
ATOM 1428 C CA . ILE A 1 180 ? -50.720 6.515 -27.546 1.00 57.67 179 ILE A CA 1
ATOM 1429 C C . ILE A 1 180 ? -52.027 7.282 -27.199 1.00 62.53 179 ILE A C 1
ATOM 1430 O O . ILE A 1 180 ? -52.026 8.520 -27.060 1.00 65.38 179 ILE A O 1
ATOM 1435 N N . LYS A 1 181 ? -53.122 6.514 -27.058 1.00 63.14 180 LYS A N 1
ATOM 1436 C CA . LYS A 1 181 ? -54.438 7.000 -26.588 1.00 67.41 180 LYS A CA 1
ATOM 1437 C C . LYS A 1 181 ? -54.821 6.435 -25.201 1.00 67.81 180 LYS A C 1
ATOM 1438 O O . LYS A 1 181 ? -54.495 5.300 -24.877 1.00 64.32 180 LYS A O 1
ATOM 1444 N N . ASP A 1 182 ? -55.595 7.168 -24.428 1.00 72.85 181 ASP A N 1
ATOM 1445 C CA . ASP A 1 182 ? -55.855 6.780 -23.061 1.00 74.36 181 ASP A CA 1
ATOM 1446 C C . ASP A 1 182 ? -57.146 6.028 -22.921 1.00 77.68 181 ASP A C 1
ATOM 1447 O O . ASP A 1 182 ? -58.023 6.162 -23.731 1.00 79.80 181 ASP A O 1
ATOM 1452 N N . THR A 1 183 ? -57.251 5.279 -21.835 0.70 37.27 182 THR A N 1
ATOM 1453 C CA . THR A 1 183 ? -57.897 3.976 -21.775 0.70 39.42 182 THR A CA 1
ATOM 1454 C C . THR A 1 183 ? -57.528 2.901 -22.817 0.70 40.57 182 THR A C 1
ATOM 1455 O O . THR A 1 183 ? -57.820 3.035 -23.985 0.70 41.27 182 THR A O 1
ATOM 1459 N N . THR A 1 184 ? -56.818 1.863 -22.395 0.70 41.48 183 THR A N 1
ATOM 1460 C CA . THR A 1 184 ? -56.683 1.514 -21.002 0.70 41.75 183 THR A CA 1
ATOM 1461 C C . THR A 1 184 ? -57.064 0.053 -20.803 0.70 41.83 183 THR A C 1
ATOM 1462 O O . THR A 1 184 ? -56.301 -0.829 -21.124 0.70 41.99 183 THR A O 1
ATOM 1466 N N . VAL A 1 185 ? -58.266 -0.186 -20.285 0.50 41.93 184 VAL A N 1
ATOM 1467 C CA . VAL A 1 185 ? -58.577 -1.420 -19.581 0.50 41.94 184 VAL A CA 1
ATOM 1468 C C . VAL A 1 185 ? -58.987 -2.625 -20.426 0.50 41.79 184 VAL A C 1
ATOM 1469 O O . VAL A 1 185 ? -58.663 -3.763 -20.089 0.50 41.72 184 VAL A O 1
ATOM 1473 N N . MET B 1 2 ? -29.290 12.127 -26.024 1.00 84.26 1 MET B N 1
ATOM 1474 C CA . MET B 1 2 ? -28.782 12.175 -24.623 1.00 77.91 1 MET B CA 1
ATOM 1475 C C . MET B 1 2 ? -27.641 11.151 -24.445 1.00 74.33 1 MET B C 1
ATOM 1476 O O . MET B 1 2 ? -27.884 9.951 -24.464 1.00 74.74 1 MET B O 1
ATOM 1481 N N . PRO B 1 3 ? -26.386 11.626 -24.265 1.00 71.53 2 PRO B N 1
ATOM 1482 C CA . PRO B 1 3 ? -25.212 10.735 -24.332 1.00 69.17 2 PRO B CA 1
ATOM 1483 C C . PRO B 1 3 ? -24.999 9.862 -23.081 1.00 65.17 2 PRO B C 1
ATOM 1484 O O . PRO B 1 3 ? -25.338 10.270 -21.955 1.00 63.24 2 PRO B O 1
ATOM 1488 N N . GLU B 1 4 ? -24.415 8.681 -23.287 1.00 64.97 3 GLU B N 1
ATOM 1489 C CA . GLU B 1 4 ? -24.032 7.787 -22.181 1.00 61.35 3 GLU B CA 1
ATOM 1490 C C . GLU B 1 4 ? -22.960 8.402 -21.278 1.00 56.69 3 GLU B C 1
ATOM 1491 O O . GLU B 1 4 ? -22.457 9.504 -21.561 1.00 56.97 3 GLU B O 1
ATOM 1497 N N . LEU B 1 5 ? -22.614 7.704 -20.190 1.00 52.43 4 LEU B N 1
ATOM 1498 C CA . LEU B 1 5 ? -21.627 8.206 -19.260 1.00 48.35 4 LEU B CA 1
ATOM 1499 C C . LEU B 1 5 ? -20.279 8.422 -19.930 1.00 47.09 4 LEU B C 1
ATOM 1500 O O . LEU B 1 5 ? -19.919 7.751 -20.922 1.00 49.11 4 LEU B O 1
ATOM 1505 N N . ALA B 1 6 ? -19.562 9.399 -19.393 1.00 43.81 5 ALA B N 1
ATOM 1506 C CA . ALA B 1 6 ? -18.212 9.683 -19.829 1.00 42.28 5 ALA B CA 1
ATOM 1507 C C . ALA B 1 6 ? -17.299 8.628 -19.203 1.00 38.64 5 ALA B C 1
ATOM 1508 O O . ALA B 1 6 ? -16.273 8.272 -19.773 1.00 38.28 5 ALA B O 1
ATOM 1510 N N . VAL B 1 7 ? -17.704 8.127 -18.030 1.00 35.63 6 VAL B N 1
ATOM 1511 C CA . VAL B 1 7 ? -16.967 7.056 -17.320 1.00 32.19 6 VAL B CA 1
ATOM 1512 C C . VAL B 1 7 ? -17.837 5.825 -17.123 1.00 32.44 6 VAL B C 1
ATOM 1513 O O . VAL B 1 7 ? -18.916 5.906 -16.506 1.00 32.62 6 VAL B O 1
ATOM 1517 N N . GLN B 1 8 ? -17.358 4.699 -17.641 1.00 31.52 7 GLN B N 1
ATOM 1518 C CA . GLN B 1 8 ? -18.014 3.427 -17.429 1.00 32.43 7 GLN B CA 1
ATOM 1519 C C . GLN B 1 8 ? -17.257 2.425 -16.530 1.00 29.69 7 GLN B C 1
ATOM 1520 O O . GLN B 1 8 ? -17.808 1.413 -16.167 1.00 30.58 7 GLN B O 1
ATOM 1526 N N . LYS B 1 9 ? -16.005 2.698 -16.172 1.00 26.31 8 LYS B N 1
ATOM 1527 C CA . LYS B 1 9 ? -15.319 1.855 -15.208 1.00 25.00 8 LYS B CA 1
ATOM 1528 C C . LYS B 1 9 ? -14.245 2.644 -14.553 1.00 22.67 8 LYS B C 1
ATOM 1529 O O . LYS B 1 9 ? -13.609 3.455 -15.192 1.00 22.36 8 LYS B O 1
ATOM 1535 N N . VAL B 1 10 ? -14.050 2.368 -13.272 1.00 20.01 9 VAL B N 1
ATOM 1536 C CA . VAL B 1 10 ? -13.104 3.057 -12.436 1.00 18.71 9 VAL B CA 1
ATOM 1537 C C . VAL B 1 10 ? -12.163 2.022 -11.866 1.00 19.01 9 VAL B C 1
ATOM 1538 O O . VAL B 1 10 ? -12.582 1.026 -11.290 1.00 20.91 9 VAL B O 1
ATOM 1542 N N . VAL B 1 11 ? -10.884 2.241 -12.095 1.00 18.86 10 VAL B N 1
ATOM 1543 C CA . VAL B 1 11 ? -9.888 1.333 -11.617 1.00 20.04 10 VAL B CA 1
ATOM 1544 C C . VAL B 1 11 ? -9.183 2.117 -10.537 1.00 17.61 10 VAL B C 1
ATOM 1545 O O . VAL B 1 11 ? -8.523 3.129 -10.801 1.00 17.26 10 VAL B O 1
ATOM 1549 N N . VAL B 1 12 ? -9.334 1.643 -9.308 1.00 16.66 11 VAL B N 1
ATOM 1550 C CA . VAL B 1 12 ? -8.684 2.315 -8.201 1.00 16.11 11 VAL B CA 1
ATOM 1551 C C . VAL B 1 12 ? -7.409 1.539 -7.839 1.00 16.86 11 VAL B C 1
ATOM 1552 O O . VAL B 1 12 ? -7.437 0.341 -7.559 1.00 19.19 11 VAL B O 1
ATOM 1556 N N . HIS B 1 13 ? -6.290 2.235 -7.833 1.00 17.24 12 HIS B N 1
ATOM 1557 C CA . HIS B 1 13 ? -5.020 1.603 -7.581 1.00 18.79 12 HIS B CA 1
ATOM 1558 C C . HIS B 1 13 ? -4.835 1.302 -6.122 1.00 19.00 12 HIS B C 1
ATOM 1559 O O . HIS B 1 13 ? -5.372 2.024 -5.262 1.00 16.12 12 HIS B O 1
ATOM 1566 N N . PRO B 1 14 ? -4.150 0.192 -5.835 1.00 21.84 13 PRO B N 1
ATOM 1567 C CA . PRO B 1 14 ? -3.959 -0.252 -4.457 1.00 24.12 13 PRO B CA 1
ATOM 1568 C C . PRO B 1 14 ? -3.500 0.835 -3.499 1.00 22.70 13 PRO B C 1
ATOM 1569 O O . PRO B 1 14 ? -4.022 0.918 -2.386 1.00 23.07 13 PRO B O 1
ATOM 1573 N N . LEU B 1 15 ? -2.561 1.677 -3.929 1.00 23.85 14 LEU B N 1
ATOM 1574 C CA . LEU B 1 15 ? -2.050 2.758 -3.087 1.00 22.26 14 LEU B CA 1
ATOM 1575 C C . LEU B 1 15 ? -3.160 3.635 -2.609 1.00 19.46 14 LEU B C 1
ATOM 1576 O O . LEU B 1 15 ? -3.146 4.056 -1.466 1.00 18.76 14 LEU B O 1
ATOM 1581 N N . VAL B 1 16 ? -4.121 3.947 -3.489 1.00 16.01 15 VAL B N 1
ATOM 1582 C CA . VAL B 1 16 ? -5.211 4.749 -3.070 1.00 14.07 15 VAL B CA 1
ATOM 1583 C C . VAL B 1 16 ? -5.995 4.081 -1.943 1.00 14.38 15 VAL B C 1
ATOM 1584 O O . VAL B 1 16 ? -6.339 4.726 -0.993 1.00 14.24 15 VAL B O 1
ATOM 1588 N N . LEU B 1 17 ? -6.296 2.802 -2.083 1.00 16.84 16 LEU B N 1
ATOM 1589 C CA . LEU B 1 17 ? -7.113 2.129 -1.082 1.00 18.56 16 LEU B CA 1
ATOM 1590 C C . LEU B 1 17 ? -6.353 2.142 0.240 1.00 19.49 16 LEU B C 1
ATOM 1591 O O . LEU B 1 17 ? -6.917 2.477 1.276 1.00 18.17 16 LEU B O 1
ATOM 1596 N N . LEU B 1 18 ? -5.073 1.836 0.165 1.00 18.97 17 LEU B N 1
ATOM 1597 C CA . LEU B 1 18 ? -4.229 1.730 1.332 1.00 21.61 17 LEU B CA 1
ATOM 1598 C C . LEU B 1 18 ? -4.157 3.061 2.026 1.00 19.89 17 LEU B C 1
ATOM 1599 O O . LEU B 1 18 ? -4.366 3.122 3.230 1.00 22.45 17 LEU B O 1
ATOM 1604 N N A SER B 1 19 ? -3.866 4.110 1.259 0.50 19.60 18 SER B N 1
ATOM 1605 N N B SER B 1 19 ? -3.913 4.130 1.270 0.50 19.14 18 SER B N 1
ATOM 1606 C CA A SER B 1 19 ? -3.792 5.476 1.735 0.50 18.51 18 SER B CA 1
ATOM 1607 C CA B SER B 1 19 ? -3.788 5.490 1.789 0.50 17.65 18 SER B CA 1
ATOM 1608 C C A SER B 1 19 ? -5.053 5.816 2.499 0.50 17.09 18 SER B C 1
ATOM 1609 C C B SER B 1 19 ? -5.067 5.958 2.449 0.50 16.55 18 SER B C 1
ATOM 1610 O O A SER B 1 19 ? -4.999 6.233 3.658 0.50 16.83 18 SER B O 1
ATOM 1611 O O B SER B 1 19 ? -5.048 6.628 3.476 0.50 15.96 18 SER B O 1
ATOM 1616 N N . VAL B 1 20 ? -6.188 5.618 1.844 1.00 15.68 19 VAL B N 1
ATOM 1617 C CA . VAL B 1 20 ? -7.466 6.036 2.393 1.00 14.09 19 VAL B CA 1
ATOM 1618 C C . VAL B 1 20 ? -7.802 5.241 3.625 1.00 15.34 19 VAL B C 1
ATOM 1619 O O . VAL B 1 20 ? -8.294 5.819 4.600 1.00 15.81 19 VAL B O 1
ATOM 1623 N N . VAL B 1 21 ? -7.579 3.933 3.587 1.00 16.04 20 VAL B N 1
ATOM 1624 C CA . VAL B 1 21 ? -7.865 3.097 4.757 1.00 18.98 20 VAL B CA 1
ATOM 1625 C C . VAL B 1 21 ? -6.916 3.477 5.888 1.00 20.18 20 VAL B C 1
ATOM 1626 O O . VAL B 1 21 ? -7.327 3.661 7.029 1.00 18.86 20 VAL B O 1
ATOM 1630 N N . ASP B 1 22 ? -5.638 3.621 5.555 1.00 19.65 21 ASP B N 1
ATOM 1631 C CA . ASP B 1 22 ? -4.671 3.994 6.551 1.00 20.73 21 ASP B CA 1
ATOM 1632 C C . ASP B 1 22 ? -4.999 5.345 7.227 1.00 19.77 21 ASP B C 1
ATOM 1633 O O . ASP B 1 22 ? -4.937 5.467 8.466 1.00 21.63 21 ASP B O 1
ATOM 1638 N N . HIS B 1 23 ? -5.301 6.350 6.432 1.00 16.92 22 HIS B N 1
ATOM 1639 C CA . HIS B 1 23 ? -5.577 7.679 6.949 1.00 17.01 22 HIS B CA 1
ATOM 1640 C C . HIS B 1 23 ? -6.788 7.586 7.895 1.00 17.98 22 HIS B C 1
ATOM 1641 O O . HIS B 1 23 ? -6.785 8.075 9.044 1.00 19.20 22 HIS B O 1
ATOM 1648 N N . PHE B 1 24 ? -7.836 6.946 7.389 1.00 16.69 23 PHE B N 1
ATOM 1649 C CA . PHE B 1 24 ? -9.029 6.731 8.182 1.00 16.24 23 PHE B CA 1
ATOM 1650 C C . PHE B 1 24 ? -8.750 6.036 9.521 1.00 18.29 23 PHE B C 1
ATOM 1651 O O . PHE B 1 24 ? -9.282 6.452 10.566 1.00 19.43 23 PHE B O 1
ATOM 1659 N N . ASN B 1 25 ? -7.961 4.961 9.521 1.00 19.24 24 ASN B N 1
ATOM 1660 C CA . ASN B 1 25 ? -7.691 4.261 10.766 1.00 22.53 24 ASN B CA 1
ATOM 1661 C C . ASN B 1 25 ? -6.872 5.119 11.710 1.00 23.20 24 ASN B C 1
ATOM 1662 O O . ASN B 1 25 ? -7.077 5.097 12.929 1.00 25.21 24 ASN B O 1
ATOM 1667 N N . ARG B 1 26 ? -5.954 5.902 11.141 1.00 21.66 25 ARG B N 1
ATOM 1668 C CA . ARG B 1 26 ? -5.056 6.730 11.922 1.00 23.31 25 ARG B CA 1
ATOM 1669 C C . ARG B 1 26 ? -5.798 7.866 12.580 1.00 23.91 25 ARG B C 1
ATOM 1670 O O . ARG B 1 26 ? -5.546 8.152 13.743 1.00 26.87 25 ARG B O 1
ATOM 1678 N N . ILE B 1 27 ? -6.716 8.501 11.862 1.00 21.91 26 ILE B N 1
ATOM 1679 C CA . ILE B 1 27 ? -7.536 9.520 12.531 1.00 23.31 26 ILE B CA 1
ATOM 1680 C C . ILE B 1 27 ? -8.520 8.901 13.494 1.00 25.36 26 ILE B C 1
ATOM 1681 O O . ILE B 1 27 ? -8.831 9.501 14.532 1.00 28.53 26 ILE B O 1
ATOM 1686 N N . GLY B 1 28 ? -9.000 7.691 13.173 1.00 24.97 27 GLY B N 1
ATOM 1687 C CA . GLY B 1 28 ? -9.804 6.902 14.113 1.00 27.29 27 GLY B CA 1
ATOM 1688 C C . GLY B 1 28 ? -9.155 6.712 15.473 1.00 30.94 27 GLY B C 1
ATOM 1689 O O . GLY B 1 28 ? -9.831 6.787 16.522 1.00 32.24 27 GLY B O 1
ATOM 1690 N N . LYS B 1 29 ? -7.848 6.458 15.482 1.00 31.75 28 LYS B N 1
ATOM 1691 C CA . LYS B 1 29 ? -7.114 6.307 16.746 1.00 37.29 28 LYS B CA 1
ATOM 1692 C C . LYS B 1 29 ? -7.077 7.607 17.547 1.00 38.70 28 LYS B C 1
ATOM 1693 O O . LYS B 1 29 ? -6.881 7.580 18.727 1.00 42.23 28 LYS B O 1
ATOM 1699 N N . VAL B 1 30 ? -7.257 8.754 16.903 1.00 37.03 29 VAL B N 1
ATOM 1700 C CA . VAL B 1 30 ? -7.276 10.013 17.652 1.00 38.83 29 VAL B CA 1
ATOM 1701 C C . VAL B 1 30 ? -8.702 10.577 17.730 1.00 39.09 29 VAL B C 1
ATOM 1702 O O . VAL B 1 30 ? -8.907 11.789 17.905 1.00 39.85 29 VAL B O 1
ATOM 1706 N N . GLY B 1 31 ? -9.680 9.682 17.600 1.00 38.89 30 GLY B N 1
ATOM 1707 C CA . GLY B 1 31 ? -11.095 10.012 17.881 1.00 39.88 30 GLY B CA 1
ATOM 1708 C C . GLY B 1 31 ? -11.900 10.547 16.695 1.00 36.60 30 GLY B C 1
ATOM 1709 O O . GLY B 1 31 ? -12.903 11.218 16.886 1.00 37.82 30 GLY B O 1
ATOM 1710 N N . ASN B 1 32 ? -11.482 10.273 15.469 1.00 33.32 31 ASN B N 1
ATOM 1711 C CA . ASN B 1 32 ? -12.344 10.603 14.345 1.00 31.05 31 ASN B CA 1
ATOM 1712 C C . ASN B 1 32 ? -13.666 9.867 14.443 1.00 32.09 31 ASN B C 1
ATOM 1713 O O . ASN B 1 32 ? -13.700 8.657 14.653 1.00 32.97 31 ASN B O 1
ATOM 1718 N N . GLN B 1 33 ? -14.748 10.621 14.258 1.00 32.76 32 GLN B N 1
ATOM 1719 C CA . GLN B 1 33 ? -16.094 10.122 14.459 1.00 34.42 32 GLN B CA 1
ATOM 1720 C C . GLN B 1 33 ? -16.831 10.022 13.132 1.00 31.69 32 GLN B C 1
ATOM 1721 O O . GLN B 1 33 ? -18.002 9.627 13.093 1.00 34.29 32 GLN B O 1
ATOM 1727 N N . LYS B 1 34 ? -16.162 10.385 12.045 1.00 27.29 33 LYS B N 1
ATOM 1728 C CA . LYS B 1 34 ? -16.894 10.697 10.853 1.00 24.46 33 LYS B CA 1
ATOM 1729 C C . LYS B 1 34 ? -16.186 10.182 9.597 1.00 20.08 33 LYS B C 1
ATOM 1730 O O . LYS B 1 34 ? -14.975 9.952 9.594 1.00 18.21 33 LYS B O 1
ATOM 1736 N N . ARG B 1 35 ? -16.944 10.056 8.519 1.00 18.93 34 ARG B N 1
ATOM 1737 C CA . ARG B 1 35 ? -16.309 9.787 7.204 1.00 15.15 34 ARG B CA 1
ATOM 1738 C C . ARG B 1 35 ? -15.230 10.787 6.824 1.00 14.88 34 ARG B C 1
ATOM 1739 O O . ARG B 1 35 ? -15.246 11.965 7.227 1.00 15.52 34 ARG B O 1
ATOM 1747 N N . VAL B 1 36 ? -14.299 10.265 6.041 1.00 13.02 35 VAL B N 1
ATOM 1748 C CA . VAL B 1 36 ? -13.265 11.070 5.397 1.00 11.74 35 VAL B CA 1
ATOM 1749 C C . VAL B 1 36 ? -13.694 11.338 3.952 1.00 9.79 35 VAL B C 1
ATOM 1750 O O . VAL B 1 36 ? -14.330 10.510 3.345 1.00 8.07 35 VAL B O 1
ATOM 1754 N N . VAL B 1 37 ? -13.445 12.555 3.489 1.00 12.29 36 VAL B N 1
ATOM 1755 C CA . VAL B 1 37 ? -13.675 12.977 2.097 1.00 11.17 36 VAL B CA 1
ATOM 1756 C C . VAL B 1 37 ? -12.344 13.409 1.554 1.00 11.96 36 VAL B C 1
ATOM 1757 O O . VAL B 1 37 ? -11.550 14.051 2.243 1.00 11.92 36 VAL B O 1
ATOM 1761 N N . GLY B 1 38 ? -12.085 13.064 0.294 1.00 11.08 37 GLY B N 1
ATOM 1762 C CA . GLY B 1 38 ? -10.856 13.490 -0.323 1.00 10.94 37 GLY B CA 1
ATOM 1763 C C . GLY B 1 38 ? -11.100 13.543 -1.827 1.00 10.40 37 GLY B C 1
ATOM 1764 O O . GLY B 1 38 ? -12.212 13.290 -2.319 1.00 11.59 37 GLY B O 1
ATOM 1765 N N . VAL B 1 39 ? -10.025 13.809 -2.525 1.00 10.64 38 VAL B N 1
ATOM 1766 C CA . VAL B 1 39 ? -10.019 14.015 -3.963 1.00 10.36 38 VAL B CA 1
ATOM 1767 C C . VAL B 1 39 ? -9.245 12.852 -4.543 1.00 9.52 38 VAL B C 1
ATOM 1768 O O . VAL B 1 39 ? -8.316 12.351 -3.931 1.00 9.29 38 VAL B O 1
ATOM 1772 N N . LEU B 1 40 ? -9.676 12.430 -5.725 1.00 9.56 39 LEU B N 1
ATOM 1773 C CA . LEU B 1 40 ? -9.031 11.409 -6.484 1.00 9.87 39 LEU B CA 1
ATOM 1774 C C . LEU B 1 40 ? -8.372 12.029 -7.674 1.00 10.54 39 LEU B C 1
ATOM 1775 O O . LEU B 1 40 ? -8.913 12.972 -8.322 1.00 10.14 39 LEU B O 1
ATOM 1780 N N . LEU B 1 41 ? -7.207 11.457 -7.990 1.00 11.93 40 LEU B N 1
ATOM 1781 C CA . LEU B 1 41 ? -6.412 11.969 -9.071 1.00 12.05 40 LEU B CA 1
ATOM 1782 C C . LEU B 1 41 ? -6.129 10.840 -9.961 1.00 13.47 40 LEU B C 1
ATOM 1783 O O . LEU B 1 41 ? -6.007 9.699 -9.519 1.00 13.32 40 LEU B O 1
ATOM 1788 N N . GLY B 1 42 ? -6.036 11.114 -11.259 1.00 14.18 41 GLY B N 1
ATOM 1789 C CA . GLY B 1 42 ? -5.792 10.028 -12.123 1.00 14.28 41 GLY B CA 1
ATOM 1790 C C . GLY B 1 42 ? -5.831 10.496 -13.532 1.00 16.45 41 GLY B C 1
ATOM 1791 O O . GLY B 1 42 ? -5.507 11.630 -13.829 1.00 16.32 41 GLY B O 1
ATOM 1792 N N . SER B 1 43 ? -6.216 9.577 -14.397 1.00 18.38 42 SER B N 1
ATOM 1793 C CA . SER B 1 43 ? -6.273 9.812 -15.811 1.00 22.73 42 SER B CA 1
ATOM 1794 C C . SER B 1 43 ? -7.409 8.950 -16.390 1.00 23.54 42 SER B C 1
ATOM 1795 O O . SER B 1 43 ? -7.883 8.018 -15.742 1.00 23.40 42 SER B O 1
ATOM 1798 N N . TRP B 1 44 ? -7.822 9.253 -17.613 1.00 27.08 43 TRP B N 1
ATOM 1799 C CA . TRP B 1 44 ? -8.931 8.554 -18.257 1.00 28.75 43 TRP B CA 1
ATOM 1800 C C . TRP B 1 44 ? -8.349 7.962 -19.525 1.00 32.42 43 TRP B C 1
ATOM 1801 O O . TRP B 1 44 ? -7.522 8.616 -20.161 1.00 32.95 43 TRP B O 1
ATOM 1812 N N . GLN B 1 45 ? -8.732 6.726 -19.873 1.00 34.17 44 GLN B N 1
ATOM 1813 C CA . GLN B 1 45 ? -8.418 6.176 -21.212 1.00 39.62 44 GLN B CA 1
ATOM 1814 C C . GLN B 1 45 ? -9.675 5.870 -21.979 1.00 42.38 44 GLN B C 1
ATOM 1815 O O . GLN B 1 45 ? -9.943 6.459 -23.035 1.00 47.25 44 GLN B O 1
ATOM 1821 N N . LYS B 1 46 ? -10.425 4.898 -21.572 1.00 41.74 45 LYS B N 1
ATOM 1822 C CA . LYS B 1 46 ? -11.443 4.491 -22.522 1.00 45.15 45 LYS B CA 1
ATOM 1823 C C . LYS B 1 4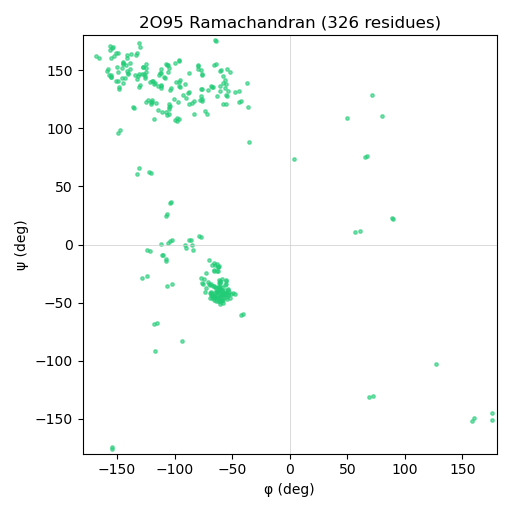6 ? -12.794 4.387 -21.906 1.00 43.42 45 LYS B C 1
ATOM 1824 O O . LYS B 1 46 ? -13.326 3.337 -21.801 1.00 45.64 45 LYS B O 1
ATOM 1830 N N . LYS B 1 47 ? -13.325 5.510 -21.486 1.00 40.84 46 LYS B N 1
ATOM 1831 C CA . LYS B 1 47 ? -14.438 5.569 -20.536 1.00 38.34 46 LYS B CA 1
ATOM 1832 C C . LYS B 1 47 ? -13.996 4.815 -19.273 1.00 34.56 46 LYS B C 1
ATOM 1833 O O . LYS B 1 47 ? -14.792 4.533 -18.400 1.00 33.86 46 LYS B O 1
ATOM 1839 N N . VAL B 1 48 ? -12.700 4.489 -19.200 1.00 33.16 47 VAL B N 1
ATOM 1840 C CA . VAL B 1 48 ? -12.114 3.925 -17.983 1.00 29.00 47 VAL B CA 1
ATOM 1841 C C . VAL B 1 48 ? -11.279 4.964 -17.230 1.00 26.13 47 VAL B C 1
ATOM 1842 O O . VAL B 1 48 ? -10.281 5.491 -17.746 1.00 25.87 47 VAL B O 1
ATOM 1846 N N . LEU B 1 49 ? -11.705 5.232 -16.010 1.00 22.72 48 LEU B N 1
ATOM 1847 C CA . LEU B 1 49 ? -11.009 6.123 -15.139 1.00 21.08 48 LEU B CA 1
ATOM 1848 C C . LEU B 1 49 ? -9.970 5.351 -14.300 1.00 19.54 48 LEU B C 1
ATOM 1849 O O . LEU B 1 49 ? -10.246 4.335 -13.675 1.00 19.52 48 LEU B O 1
ATOM 1854 N N . ASP B 1 50 ? -8.741 5.820 -14.375 1.00 19.33 49 ASP B N 1
ATOM 1855 C CA . ASP B 1 50 ? -7.669 5.222 -13.648 1.00 18.89 49 ASP B CA 1
ATOM 1856 C C . ASP B 1 50 ? -7.379 6.163 -12.482 1.00 17.88 49 ASP B C 1
ATOM 1857 O O . ASP B 1 50 ? -6.984 7.321 -12.644 1.00 18.91 49 ASP B O 1
ATOM 1862 N N . VAL B 1 51 ? -7.669 5.669 -11.296 1.00 16.67 50 VAL B N 1
ATOM 1863 C CA . VAL B 1 51 ? -7.496 6.447 -10.110 1.00 15.14 50 VAL B CA 1
ATOM 1864 C C . VAL B 1 51 ? -6.176 6.021 -9.477 1.00 15.71 50 VAL B C 1
ATOM 1865 O O . VAL B 1 51 ? -6.060 4.961 -8.867 1.00 16.08 50 VAL B O 1
ATOM 1869 N N . SER B 1 52 ? -5.198 6.892 -9.598 1.00 14.17 51 SER B N 1
ATOM 1870 C CA . SER B 1 52 ? -3.866 6.519 -9.159 1.00 17.35 51 SER B CA 1
ATOM 1871 C C . SER B 1 52 ? -3.386 7.194 -7.850 1.00 16.36 51 SER B C 1
ATOM 1872 O O . SER B 1 52 ? -2.440 6.711 -7.222 1.00 17.58 51 SER B O 1
ATOM 1875 N N . ASN B 1 53 ? -4.115 8.222 -7.396 1.00 14.89 52 ASN B N 1
ATOM 1876 C CA . ASN B 1 53 ? -3.676 9.005 -6.276 1.00 13.75 52 ASN B CA 1
ATOM 1877 C C . ASN B 1 53 ? -4.919 9.651 -5.644 1.00 12.46 52 ASN B C 1
ATOM 1878 O O . ASN B 1 53 ? -6.024 9.645 -6.184 1.00 11.79 52 ASN B O 1
ATOM 1883 N N . SER B 1 54 ? -4.693 10.235 -4.505 1.00 11.88 53 SER B N 1
ATOM 1884 C CA . SER B 1 54 ? -5.802 10.726 -3.694 1.00 11.00 53 SER B CA 1
ATOM 1885 C C . SER B 1 54 ? -5.222 11.593 -2.616 1.00 11.09 53 SER B C 1
ATOM 1886 O O . SER B 1 54 ? -4.058 11.480 -2.296 1.00 12.42 53 SER B O 1
ATOM 1889 N N . PHE B 1 55 ? -6.059 12.419 -1.998 1.00 10.36 54 PHE B N 1
ATOM 1890 C CA . PHE B 1 55 ? -5.621 13.116 -0.826 1.00 11.84 54 PHE B CA 1
ATOM 1891 C C . PHE B 1 55 ? -6.879 13.468 -0.091 1.00 11.77 54 PHE B C 1
ATOM 1892 O O . PHE B 1 55 ? -7.911 13.748 -0.728 1.00 12.17 54 PHE B O 1
ATOM 1900 N N . ALA B 1 56 ? -6.784 13.457 1.233 1.00 11.81 55 ALA B N 1
ATOM 1901 C CA . ALA B 1 56 ? -7.921 13.840 2.052 1.00 11.20 55 ALA B CA 1
ATOM 1902 C C . ALA B 1 56 ? -7.963 15.329 2.058 1.00 11.36 55 ALA B C 1
ATOM 1903 O O . ALA B 1 56 ? -6.959 16.014 1.756 1.00 12.78 55 ALA B O 1
ATOM 1905 N N . VAL B 1 57 ? -9.165 15.859 2.266 1.00 10.50 56 VAL B N 1
ATOM 1906 C CA . VAL B 1 57 ? -9.343 17.285 2.335 1.00 13.95 56 VAL B CA 1
ATOM 1907 C C . VAL B 1 57 ? -10.095 17.494 3.615 1.00 15.31 56 VAL B C 1
ATOM 1908 O O . VAL B 1 57 ? -10.950 16.650 3.949 1.00 15.63 56 VAL B O 1
ATOM 1912 N N . PRO B 1 58 ? -9.826 18.625 4.294 1.00 17.24 57 PRO B N 1
ATOM 1913 C CA . PRO B 1 58 ? -10.648 19.048 5.430 1.00 19.32 57 PRO B CA 1
ATOM 1914 C C . PRO B 1 58 ? -12.107 19.145 4.976 1.00 19.36 57 PRO B C 1
ATOM 1915 O O . PRO B 1 58 ? -12.432 19.724 3.947 1.00 20.52 57 PRO B O 1
ATOM 1919 N N . PHE B 1 59 ? -12.966 18.503 5.723 1.00 15.37 58 PHE B N 1
ATOM 1920 C CA . PHE B 1 59 ? -14.348 18.427 5.307 1.00 13.92 58 PHE B CA 1
ATOM 1921 C C . PHE B 1 59 ? -15.160 18.393 6.586 1.00 13.56 58 PHE B C 1
ATOM 1922 O O . PHE B 1 59 ? -14.850 17.645 7.495 1.00 13.36 58 PHE B O 1
ATOM 1930 N N . ASP B 1 60 ? -16.212 19.209 6.605 1.00 12.95 59 ASP B N 1
ATOM 1931 C CA . ASP B 1 60 ? -17.116 19.221 7.739 1.00 15.18 59 ASP B CA 1
ATOM 1932 C C . ASP B 1 60 ? -18.520 19.136 7.236 1.00 13.75 59 ASP B C 1
ATOM 1933 O O . ASP B 1 60 ? -18.834 19.646 6.182 1.00 11.36 59 ASP B O 1
ATOM 1938 N N . GLU B 1 61 ? -19.358 18.447 7.992 1.00 13.43 60 GLU B N 1
ATOM 1939 C CA . GLU B 1 61 ? -20.747 18.382 7.633 1.00 13.20 60 GLU B CA 1
ATOM 1940 C C . GLU B 1 61 ? -21.526 18.352 8.933 1.00 14.59 60 GLU B C 1
ATOM 1941 O O . GLU B 1 61 ? -21.083 17.798 9.938 1.00 17.22 60 GLU B O 1
ATOM 1947 N N . ASP B 1 62 ? -22.654 19.012 8.922 1.00 14.69 61 ASP B N 1
ATOM 1948 C CA . ASP B 1 62 ? -23.477 19.093 10.110 1.00 14.43 61 ASP B CA 1
ATOM 1949 C C . ASP B 1 62 ? -24.199 17.748 10.234 1.00 16.85 61 ASP B C 1
ATOM 1950 O O . ASP B 1 62 ? -24.755 17.222 9.251 1.00 16.60 61 ASP B O 1
ATOM 1955 N N . ASP B 1 63 ? -24.192 17.195 11.447 1.00 20.40 62 ASP B N 1
ATOM 1956 C CA . ASP B 1 63 ? -24.653 15.851 11.688 1.00 22.97 62 ASP B CA 1
ATOM 1957 C C . ASP B 1 63 ? -26.172 15.829 11.860 1.00 24.26 62 ASP B C 1
ATOM 1958 O O . ASP B 1 63 ? -26.744 14.780 11.965 1.00 27.18 62 ASP B O 1
ATOM 1963 N N . LYS B 1 64 ? -26.795 17.001 11.868 1.00 22.21 63 LYS B N 1
ATOM 1964 C CA . LYS B 1 64 ? -28.244 17.132 11.969 1.00 24.14 63 LYS B CA 1
ATOM 1965 C C . LYS B 1 64 ? -28.836 17.443 10.616 1.00 22.71 63 LYS B C 1
ATOM 1966 O O . LYS B 1 64 ? -29.944 17.033 10.322 1.00 23.71 63 LYS B O 1
ATOM 1972 N N . ASP B 1 65 ? -28.111 18.198 9.797 1.00 20.03 64 ASP B N 1
ATOM 1973 C CA . ASP B 1 65 ? -28.638 18.586 8.508 1.00 17.64 64 ASP B CA 1
ATOM 1974 C C . ASP B 1 65 ? -27.406 18.686 7.633 1.00 16.68 64 ASP B C 1
ATOM 1975 O O . ASP B 1 65 ? -26.740 19.707 7.664 1.00 13.88 64 ASP B O 1
ATOM 1980 N N . ASP B 1 66 ? -27.112 17.625 6.893 1.00 17.36 65 ASP B N 1
ATOM 1981 C CA . ASP B 1 66 ? -25.850 17.595 6.120 1.00 18.57 65 ASP B CA 1
ATOM 1982 C C . ASP B 1 66 ? -25.872 18.433 4.822 1.00 18.14 65 ASP B C 1
ATOM 1983 O O . ASP B 1 66 ? -24.892 18.407 4.041 1.00 17.26 65 ASP B O 1
ATOM 1988 N N . SER B 1 67 ? -26.958 19.195 4.602 1.00 19.53 66 SER B N 1
ATOM 1989 C CA . SER B 1 67 ? -26.932 20.299 3.618 1.00 19.90 66 SER B CA 1
ATOM 1990 C C . SER B 1 67 ? -25.959 21.371 4.114 1.00 18.79 66 SER B C 1
ATOM 1991 O O . SER B 1 67 ? -25.497 22.209 3.367 1.00 18.41 66 SER B O 1
ATOM 1994 N N . VAL B 1 68 ? -25.602 21.316 5.394 1.00 17.65 67 VAL B N 1
ATOM 1995 C CA . VAL B 1 68 ? -24.589 22.208 5.917 1.00 15.60 67 VAL B CA 1
ATOM 1996 C C . VAL B 1 68 ? -23.280 21.421 5.879 1.00 14.75 67 VAL B C 1
ATOM 1997 O O . VAL B 1 68 ? -23.073 20.478 6.651 1.00 14.23 67 VAL B O 1
ATOM 2001 N N . TRP B 1 69 ? -22.396 21.798 4.967 1.00 15.33 68 TRP B N 1
ATOM 2002 C CA . TRP B 1 69 ? -21.155 21.047 4.760 1.00 13.88 68 TRP B CA 1
ATOM 2003 C C . TRP B 1 69 ? -20.169 22.005 4.098 1.00 14.15 68 TRP B C 1
ATOM 2004 O O . TRP B 1 69 ? -20.552 22.958 3.396 1.00 15.03 68 TRP B O 1
ATOM 2015 N N . PHE B 1 70 ? -18.900 21.767 4.362 1.00 13.02 69 PHE B N 1
ATOM 2016 C CA . PHE B 1 70 ? -17.906 22.540 3.730 1.00 13.78 69 PHE B CA 1
ATOM 2017 C C . PHE B 1 70 ? -16.682 21.655 3.454 1.00 15.13 69 PHE B C 1
ATOM 2018 O O . PHE B 1 70 ? -16.220 20.869 4.291 1.00 15.23 69 PHE B O 1
ATOM 2026 N N . LEU B 1 71 ? -16.133 21.867 2.284 1.00 15.72 70 LEU B N 1
ATOM 2027 C CA A LEU B 1 71 ? -14.830 21.379 1.842 0.50 14.84 70 LEU B CA 1
ATOM 2028 C CA B LEU B 1 71 ? -14.708 21.508 2.158 0.50 15.47 70 LEU B CA 1
ATOM 2029 C C . LEU B 1 71 ? -14.052 22.629 1.459 1.00 15.97 70 LEU B C 1
ATOM 2030 O O . LEU B 1 71 ? -14.686 23.431 0.726 1.00 15.91 70 LEU B O 1
ATOM 2039 N N A ASP B 1 72 ? -12.785 22.820 1.881 0.60 16.38 71 ASP B N 1
ATOM 2040 N N B ASP B 1 72 ? -12.764 22.826 1.787 0.40 15.86 71 ASP B N 1
ATOM 2041 C CA A ASP B 1 72 ? -12.028 23.932 1.335 0.60 17.88 71 ASP B CA 1
ATOM 2042 C CA B ASP B 1 72 ? -12.028 24.003 1.325 0.40 17.27 71 ASP B CA 1
ATOM 2043 C C A ASP B 1 72 ? -11.549 23.558 -0.061 0.60 16.60 71 ASP B C 1
ATOM 2044 C C B ASP B 1 72 ? -11.415 23.737 -0.030 0.40 16.20 71 ASP B C 1
ATOM 2045 O O A ASP B 1 72 ? -10.719 22.623 -0.231 0.60 15.50 71 ASP B O 1
ATOM 2046 O O B ASP B 1 72 ? -10.378 23.058 -0.144 0.40 14.87 71 ASP B O 1
ATOM 2055 N N . HIS B 1 73 ? -12.055 24.301 -1.040 1.00 16.06 72 HIS B N 1
ATOM 2056 C CA . HIS B 1 73 ? -11.611 24.141 -2.404 1.00 17.13 72 HIS B CA 1
ATOM 2057 C C . HIS B 1 73 ? -10.201 24.760 -2.526 1.00 17.25 72 HIS B C 1
ATOM 2058 O O . HIS B 1 73 ? -9.466 24.333 -3.321 1.00 17.20 72 HIS B O 1
ATOM 2065 N N . ASP B 1 74 ? -9.853 25.731 -1.680 1.00 18.88 73 ASP B N 1
ATOM 2066 C CA . ASP B 1 74 ? -8.500 26.263 -1.665 1.00 20.40 73 ASP B CA 1
ATOM 2067 C C . ASP B 1 74 ? -7.506 25.186 -1.274 1.00 17.27 73 ASP B C 1
ATOM 2068 O O . ASP B 1 74 ? -6.430 25.094 -1.829 1.00 17.25 73 ASP B O 1
ATOM 2073 N N . TYR B 1 75 ? -7.883 24.365 -0.308 1.00 15.61 74 TYR B N 1
ATOM 2074 C CA . TYR B 1 75 ? -7.037 23.327 0.171 1.00 13.89 74 TYR B CA 1
ATOM 2075 C C . TYR B 1 75 ? -6.871 22.353 -0.965 1.00 14.18 74 TYR B C 1
ATOM 2076 O O . TYR B 1 75 ? -5.764 21.918 -1.288 1.00 13.27 74 TYR B O 1
ATOM 2085 N N . LEU B 1 76 ? -7.977 21.975 -1.594 1.00 13.50 75 LEU B N 1
ATOM 2086 C CA . LEU B 1 76 ? -7.876 21.013 -2.613 1.00 14.12 75 LEU B CA 1
ATOM 2087 C C . LEU B 1 76 ? -7.035 21.515 -3.791 1.00 13.12 75 LEU B C 1
ATOM 2088 O O . LEU B 1 76 ? -6.240 20.777 -4.322 1.00 12.39 75 LEU B O 1
ATOM 2093 N N . GLU B 1 77 ? -7.200 22.767 -4.167 1.00 14.12 76 GLU B N 1
ATOM 2094 C CA . GLU B 1 77 ? -6.455 23.334 -5.267 1.00 16.30 76 GLU B CA 1
ATOM 2095 C C . GLU B 1 77 ? -4.994 23.440 -4.854 1.00 15.96 76 GLU B C 1
ATOM 2096 O O . GLU B 1 77 ? -4.123 23.144 -5.645 1.00 14.33 76 GLU B O 1
ATOM 2102 N N . ASN B 1 78 ? -4.756 23.866 -3.620 1.00 15.17 77 ASN B N 1
ATOM 2103 C CA . ASN B 1 78 ? -3.370 23.955 -3.104 1.00 17.10 77 ASN B CA 1
ATOM 2104 C C . ASN B 1 78 ? -2.679 22.614 -3.076 1.00 14.73 77 ASN B C 1
ATOM 2105 O O . ASN B 1 78 ? -1.550 22.488 -3.555 1.00 14.08 77 ASN B O 1
ATOM 2110 N N . MET B 1 79 ? -3.383 21.585 -2.591 1.00 13.49 78 MET B N 1
ATOM 2111 C CA . MET B 1 79 ? -2.827 20.261 -2.503 1.00 13.71 78 MET B CA 1
ATOM 2112 C C . MET B 1 79 ? -2.562 19.694 -3.884 1.00 14.72 78 MET B C 1
ATOM 2113 O O . MET B 1 79 ? -1.476 19.154 -4.172 1.00 14.19 78 MET B O 1
ATOM 2118 N N . TYR B 1 80 ? -3.555 19.880 -4.763 1.00 13.86 79 TYR B N 1
ATOM 2119 C CA . TYR B 1 80 ? -3.410 19.448 -6.121 1.00 14.18 79 TYR B CA 1
ATOM 2120 C C . TYR B 1 80 ? -2.183 20.121 -6.786 1.00 14.32 79 TYR B C 1
ATOM 2121 O O . TYR B 1 80 ? -1.398 19.431 -7.372 1.00 15.38 79 TYR B O 1
ATOM 2130 N N . GLY B 1 81 ? -2.056 21.444 -6.688 1.00 13.83 80 GLY B N 1
ATOM 2131 C CA . GLY B 1 81 ? -0.904 22.200 -7.230 1.00 15.37 80 GLY B CA 1
ATOM 2132 C C . GLY B 1 81 ? 0.415 21.688 -6.686 1.00 14.99 80 GLY B C 1
ATOM 2133 O O . GLY B 1 81 ? 1.389 21.565 -7.402 1.00 14.78 80 GLY B O 1
ATOM 2134 N N . MET B 1 82 ? 0.442 21.341 -5.413 1.00 14.58 81 MET B N 1
ATOM 2135 C CA . MET B 1 82 ? 1.650 20.818 -4.841 1.00 16.12 81 MET B CA 1
ATOM 2136 C C . MET B 1 82 ? 1.955 19.398 -5.299 1.00 14.14 81 MET B C 1
ATOM 2137 O O . MET B 1 82 ? 3.091 19.049 -5.483 1.00 14.59 81 MET B O 1
ATOM 2142 N N . PHE B 1 83 ? 0.932 18.570 -5.458 1.00 14.40 82 PHE B N 1
ATOM 2143 C CA . PHE B 1 83 ? 1.130 17.265 -6.127 1.00 14.90 82 PHE B CA 1
ATOM 2144 C C . PHE B 1 83 ? 1.668 17.422 -7.526 1.00 14.21 82 PHE B C 1
ATOM 2145 O O . PHE B 1 83 ? 2.560 16.682 -7.957 1.00 13.77 82 PHE B O 1
ATOM 2153 N N . LYS B 1 84 ? 1.117 18.374 -8.247 1.00 14.03 83 LYS B N 1
ATOM 2154 C CA . LYS B 1 84 ? 1.547 18.593 -9.650 1.00 16.73 83 LYS B CA 1
ATOM 2155 C C . LYS B 1 84 ? 3.029 18.902 -9.784 1.00 16.90 83 LYS B C 1
ATOM 2156 O O . LYS B 1 84 ? 3.675 18.549 -10.791 1.00 17.77 83 LYS B O 1
ATOM 2162 N N . LYS B 1 85 ? 3.593 19.515 -8.755 1.00 16.74 84 LYS B N 1
ATOM 2163 C CA . LYS B 1 85 ? 5.023 19.822 -8.757 1.00 17.83 84 LYS B CA 1
ATOM 2164 C C . LYS B 1 85 ? 5.912 18.607 -8.634 1.00 18.41 84 LYS B C 1
ATOM 2165 O O . LYS B 1 85 ? 7.097 18.677 -8.902 1.00 20.23 84 LYS B O 1
ATOM 2171 N N . VAL B 1 86 ? 5.340 17.481 -8.278 1.00 17.73 85 VAL B N 1
ATOM 2172 C CA . VAL B 1 86 ? 6.137 16.369 -7.865 1.00 19.34 85 VAL B CA 1
ATOM 2173 C C . VAL B 1 86 ? 5.750 15.109 -8.629 1.00 20.74 85 VAL B C 1
ATOM 2174 O O . VAL B 1 86 ? 6.578 14.255 -8.916 1.00 23.16 85 VAL B O 1
ATOM 2178 N N . ASN B 1 87 ? 4.501 15.049 -9.037 1.00 20.67 86 ASN B N 1
ATOM 2179 C CA . ASN B 1 87 ? 3.965 13.822 -9.536 1.00 23.59 86 ASN B CA 1
ATOM 2180 C C . ASN B 1 87 ? 3.958 13.796 -11.029 1.00 25.63 86 ASN B C 1
ATOM 2181 O O . ASN B 1 87 ? 3.932 14.854 -11.678 1.00 25.73 86 ASN B O 1
ATOM 2186 N N . ALA B 1 88 ? 3.954 12.574 -11.561 1.00 37.84 87 ALA B N 1
ATOM 2187 C CA . ALA B 1 88 ? 3.641 12.348 -12.965 1.00 39.38 87 ALA B CA 1
ATOM 2188 C C . ALA B 1 88 ? 2.250 12.936 -13.162 1.00 35.42 87 ALA B C 1
ATOM 2189 O O . ALA B 1 88 ? 1.429 12.904 -12.239 1.00 32.20 87 ALA B O 1
ATOM 2191 N N . ARG B 1 89 ? 2.010 13.500 -14.324 1.00 36.59 88 ARG B N 1
ATOM 2192 C CA . ARG B 1 89 ? 0.755 14.104 -14.653 1.00 35.51 88 ARG B CA 1
ATOM 2193 C C . ARG B 1 89 ? -0.422 13.254 -14.178 1.00 32.83 88 ARG B C 1
ATOM 2194 O O . ARG B 1 89 ? -0.529 12.115 -14.527 1.00 35.22 88 ARG B O 1
ATOM 2202 N N . GLU B 1 90 ? -1.286 13.836 -13.372 1.00 29.25 89 GLU B N 1
ATOM 2203 C CA . GLU B 1 90 ? -2.500 13.212 -12.893 1.00 26.92 89 GLU B CA 1
ATOM 2204 C C . GLU B 1 90 ? -3.412 14.425 -12.856 1.00 24.76 89 GLU B C 1
ATOM 2205 O O . GLU B 1 90 ? -2.932 15.568 -12.846 1.00 25.57 89 GLU B O 1
ATOM 2211 N N . ARG B 1 91 ? -4.698 14.187 -12.943 1.00 21.90 90 ARG B N 1
ATOM 2212 C CA . ARG B 1 91 ? -5.691 15.215 -12.926 1.00 20.33 90 ARG B CA 1
ATOM 2213 C C . ARG B 1 91 ? -6.639 14.864 -11.804 1.00 17.15 90 ARG B C 1
ATOM 2214 O O . ARG B 1 91 ? -6.779 13.748 -11.487 1.00 16.11 90 ARG B O 1
ATOM 2222 N N . ILE B 1 92 ? -7.308 15.851 -11.271 1.00 16.04 91 ILE B N 1
ATOM 2223 C CA . ILE B 1 92 ? -8.516 15.614 -10.515 1.00 13.82 91 ILE B CA 1
ATOM 2224 C C . I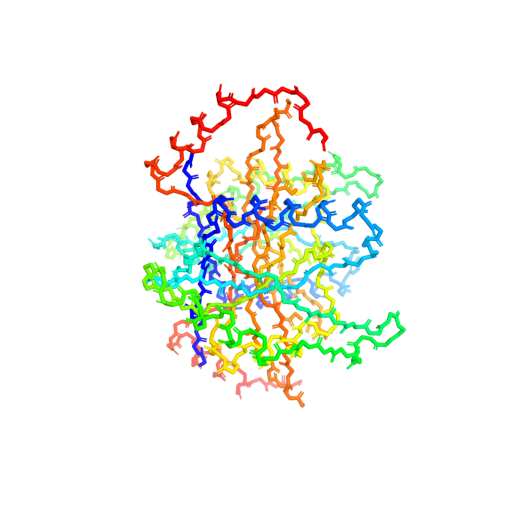LE B 1 92 ? -9.506 14.891 -11.407 1.00 14.34 91 ILE B C 1
ATOM 2225 O O . ILE B 1 92 ? -9.874 15.359 -12.494 1.00 13.76 91 ILE B O 1
ATOM 2230 N N . VAL B 1 93 ? -9.899 13.712 -10.963 1.00 13.24 92 VAL B N 1
ATOM 2231 C CA . VAL B 1 93 ? -10.835 12.895 -11.738 1.00 14.65 92 VAL B CA 1
ATOM 2232 C C . VAL B 1 93 ? -12.088 12.612 -10.921 1.00 13.34 92 VAL B C 1
ATOM 2233 O O . VAL B 1 93 ? -13.032 12.009 -11.407 1.00 13.38 92 VAL B O 1
ATOM 2237 N N . GLY B 1 94 ? -12.053 13.036 -9.679 1.00 13.00 93 GLY B N 1
ATOM 2238 C CA . GLY B 1 94 ? -13.193 12.871 -8.822 1.00 12.35 93 GLY B CA 1
ATOM 2239 C C . GLY B 1 94 ? -12.797 12.962 -7.376 1.00 11.57 93 GLY B C 1
ATOM 2240 O O . GLY B 1 94 ? -11.850 13.666 -7.009 1.00 10.61 93 GLY B O 1
ATOM 2241 N N . TRP B 1 95 ? -13.541 12.242 -6.543 1.00 10.34 94 TRP B N 1
ATOM 2242 C CA . TRP B 1 95 ? -13.410 12.380 -5.109 1.00 9.41 94 TRP B CA 1
ATOM 2243 C C . TRP B 1 95 ? -13.895 11.121 -4.451 1.00 9.41 94 TRP B C 1
ATOM 2244 O O . TRP B 1 95 ? -14.451 10.246 -5.054 1.00 10.96 94 TRP B O 1
ATOM 2255 N N . TYR B 1 96 ? -13.594 11.026 -3.191 1.00 10.29 95 TYR B N 1
ATOM 2256 C CA . TYR B 1 96 ? -13.938 9.883 -2.450 1.00 10.08 95 TYR B CA 1
ATOM 2257 C C . TYR B 1 96 ? -14.454 10.245 -1.095 1.00 9.12 95 TYR B C 1
ATOM 2258 O O . TYR B 1 96 ? -14.263 11.344 -0.565 1.00 9.51 95 TYR B O 1
ATOM 2267 N N . HIS B 1 97 ? -15.092 9.252 -0.519 1.00 11.01 96 HIS B N 1
ATOM 2268 C CA . HIS B 1 97 ? -15.399 9.280 0.918 1.00 10.34 96 HIS B CA 1
ATOM 2269 C C . HIS B 1 97 ? -15.491 7.886 1.415 1.00 10.26 96 HIS B C 1
ATOM 2270 O O . HIS B 1 97 ? -15.512 6.932 0.641 1.00 11.16 96 HIS B O 1
ATOM 2277 N N . THR B 1 98 ? -15.401 7.743 2.713 1.00 11.30 97 THR B N 1
ATOM 2278 C CA . THR B 1 98 ? -15.280 6.439 3.298 1.00 12.85 97 THR B CA 1
ATOM 2279 C C . THR B 1 98 ? -16.674 5.856 3.618 1.00 14.27 97 THR B C 1
ATOM 2280 O O . THR B 1 98 ? -16.785 4.752 4.041 1.00 17.59 97 THR B O 1
ATOM 2284 N N . GLY B 1 99 ? -17.738 6.606 3.387 1.00 14.43 98 GLY B N 1
ATOM 2285 C CA . GLY B 1 99 ? -19.075 6.024 3.380 1.00 16.14 98 GLY B CA 1
ATOM 2286 C C . GLY B 1 99 ? -19.447 5.691 4.816 1.00 18.81 98 GLY B C 1
ATOM 2287 O O . GLY B 1 99 ? -19.246 6.522 5.691 1.00 20.17 98 GLY B O 1
ATOM 2288 N N . PRO B 1 100 ? -19.921 4.463 5.072 1.00 21.02 99 PRO B N 1
ATOM 2289 C CA . PRO B 1 100 ? -20.058 3.341 4.120 1.00 21.25 99 PRO B CA 1
ATOM 2290 C C . PRO B 1 100 ? -21.005 3.547 2.938 1.00 20.32 99 PRO B C 1
ATOM 2291 O O . PRO B 1 100 ? -20.938 2.812 1.987 1.00 21.01 99 PRO B O 1
ATOM 2295 N N . LYS B 1 101 ? -21.899 4.492 3.017 1.00 19.61 100 LYS B N 1
ATOM 2296 C CA . LYS B 1 101 ? -22.872 4.660 1.981 1.00 19.41 100 LYS B CA 1
ATOM 2297 C C . LYS B 1 101 ? -22.943 6.099 1.509 1.00 16.38 100 LYS B C 1
ATOM 2298 O O . LYS B 1 101 ? -22.399 6.965 2.103 1.00 15.64 100 LYS B O 1
ATOM 2304 N N . LEU B 1 102 ? -23.652 6.309 0.431 1.00 16.48 101 LEU B N 1
ATOM 2305 C CA . LEU B 1 102 ? -23.975 7.618 -0.033 1.00 15.47 101 LEU B CA 1
ATOM 2306 C C . LEU B 1 102 ? -24.667 8.414 1.056 1.00 16.18 101 LEU B C 1
ATOM 2307 O O . LEU B 1 102 ? -25.461 7.890 1.845 1.00 17.24 101 LEU B O 1
ATOM 2312 N N . HIS B 1 103 ? -24.253 9.664 1.146 1.00 14.59 102 HIS B N 1
ATOM 2313 C CA . HIS B 1 103 ? -24.837 10.642 2.058 1.00 15.38 102 HIS B CA 1
ATOM 2314 C C . HIS B 1 103 ? -25.666 11.596 1.208 1.00 15.54 102 HIS B C 1
ATOM 2315 O O . HIS B 1 103 ? -25.382 11.804 0.051 1.00 14.68 102 HIS B O 1
ATOM 2322 N N . LYS B 1 104 ? -26.666 12.196 1.833 1.00 17.34 103 LYS B N 1
ATOM 2323 C CA . LYS B 1 104 ? -27.612 13.108 1.189 1.00 18.87 103 LYS B CA 1
ATOM 2324 C C . LYS B 1 104 ? -26.931 14.278 0.504 1.00 17.51 103 LYS B C 1
ATOM 2325 O O . LYS B 1 104 ? -27.400 14.724 -0.525 1.00 20.90 103 LYS B O 1
ATOM 2331 N N . ASN B 1 105 ? -25.848 14.765 1.077 1.00 16.10 104 ASN B N 1
ATOM 2332 C CA . ASN B 1 105 ? -25.095 15.866 0.502 1.00 15.77 104 ASN B CA 1
ATOM 2333 C C . ASN B 1 105 ? -24.041 15.464 -0.543 1.00 14.40 104 ASN B C 1
ATOM 2334 O O . ASN B 1 105 ? -23.362 16.347 -1.043 1.00 15.67 104 ASN B O 1
ATOM 2339 N N . ASP B 1 106 ? -23.943 14.191 -0.906 1.00 13.88 105 ASP B N 1
ATOM 2340 C CA . ASP B 1 106 ? -22.880 13.766 -1.858 1.00 13.94 105 ASP B CA 1
ATOM 2341 C C . ASP B 1 106 ? -23.102 14.376 -3.226 1.00 12.79 105 ASP B C 1
ATOM 2342 O O . ASP B 1 106 ? -22.155 14.738 -3.869 1.00 11.03 105 ASP B O 1
ATOM 2347 N N . ILE B 1 107 ? -24.359 14.528 -3.654 1.00 14.09 106 ILE B N 1
ATOM 2348 C CA . ILE B 1 107 ? -24.608 15.209 -4.935 1.00 15.47 106 ILE B CA 1
ATOM 2349 C C . ILE B 1 107 ? -24.058 16.624 -4.935 1.00 15.36 106 ILE B C 1
ATOM 2350 O O . ILE B 1 107 ? -23.432 17.019 -5.910 1.00 16.24 106 ILE B O 1
ATOM 2355 N N . ALA B 1 108 ? -24.267 17.373 -3.845 1.00 13.49 107 ALA B N 1
ATOM 2356 C CA . ALA B 1 108 ? -23.785 18.721 -3.710 1.00 13.75 107 ALA B CA 1
ATOM 2357 C C . ALA B 1 108 ? -22.294 18.752 -3.633 1.00 12.11 107 ALA B C 1
ATOM 2358 O O . ALA B 1 108 ? -21.664 19.612 -4.218 1.00 12.98 107 ALA B O 1
ATOM 2360 N N . ILE B 1 109 ? -21.700 17.880 -2.835 1.00 12.70 108 ILE B N 1
ATOM 2361 C CA . ILE B 1 109 ? -20.257 17.800 -2.832 1.00 11.82 108 ILE B CA 1
ATOM 2362 C C . ILE B 1 109 ? -19.701 17.537 -4.238 1.00 11.84 108 ILE B C 1
ATOM 2363 O O . ILE B 1 109 ? -18.720 18.158 -4.663 1.00 11.06 108 ILE B O 1
ATOM 2368 N N . ASN B 1 110 ? -20.333 16.607 -4.923 1.00 11.28 109 ASN B N 1
ATOM 2369 C CA . ASN B 1 110 ? -19.934 16.253 -6.245 1.00 12.03 109 ASN B CA 1
ATOM 2370 C C . ASN B 1 110 ? -20.039 17.425 -7.192 1.00 12.33 109 ASN B C 1
ATOM 2371 O O . ASN B 1 110 ? -19.181 17.552 -8.021 1.00 12.56 109 ASN B O 1
ATOM 2376 N N . GLU B 1 111 ? -21.065 18.281 -7.028 1.00 13.18 110 GLU B N 1
ATOM 2377 C CA . GLU B 1 111 ? -21.213 19.513 -7.790 1.00 13.84 110 GLU B CA 1
ATOM 2378 C C . GLU B 1 111 ? -20.028 20.457 -7.605 1.00 14.30 110 GLU B C 1
ATOM 2379 O O . GLU B 1 111 ? -19.534 21.056 -8.564 1.00 14.05 110 GLU B O 1
ATOM 2385 N N . LEU B 1 112 ? -19.532 20.565 -6.369 1.00 14.23 111 LEU B N 1
ATOM 2386 C CA . LEU B 1 112 ? -18.310 21.292 -6.098 1.00 14.53 111 LEU B CA 1
ATOM 2387 C C . LEU B 1 112 ? -17.114 20.606 -6.772 1.00 14.04 111 LEU B C 1
ATOM 2388 O O . LEU B 1 112 ? -16.296 21.265 -7.377 1.00 13.74 111 LEU B O 1
ATOM 2393 N N . MET B 1 113 ? -17.010 19.293 -6.675 1.00 13.04 112 MET B N 1
ATOM 2394 C CA . MET B 1 113 ? -15.938 18.597 -7.393 1.00 14.36 112 MET B CA 1
ATOM 2395 C C . MET B 1 113 ? -15.970 18.765 -8.887 1.00 15.77 112 MET B C 1
ATOM 2396 O O . MET B 1 113 ? -14.905 18.846 -9.519 1.00 15.15 112 MET B O 1
ATOM 2401 N N . LYS B 1 114 ? -17.177 18.871 -9.440 1.00 15.11 113 LYS B N 1
ATOM 2402 C CA . LYS B 1 114 ? -17.328 19.099 -10.882 1.00 17.35 113 LYS B CA 1
ATOM 2403 C C . LYS B 1 114 ? -16.716 20.398 -11.345 1.00 18.87 113 LYS B C 1
ATOM 2404 O O . LYS B 1 114 ? -16.420 20.534 -12.513 1.00 19.83 113 LYS B O 1
ATOM 2410 N N . ARG B 1 115 ? -16.469 21.342 -10.436 1.00 18.47 114 ARG B N 1
ATOM 2411 C CA . ARG B 1 115 ? -15.683 22.500 -10.818 1.00 20.21 114 ARG B CA 1
ATOM 2412 C C . ARG B 1 115 ? -14.336 22.115 -11.394 1.00 20.43 114 ARG B C 1
ATOM 2413 O O . ARG B 1 115 ? -13.804 22.836 -12.226 1.00 20.11 114 ARG B O 1
ATOM 2421 N N . TYR B 1 116 ? -13.808 20.987 -10.933 1.00 18.93 115 TYR B N 1
ATOM 2422 C CA . TYR B 1 116 ? -12.436 20.588 -11.238 1.00 20.54 115 TYR B CA 1
ATOM 2423 C C . TYR B 1 116 ? -12.424 19.479 -12.259 1.00 20.72 115 TYR B C 1
ATOM 2424 O O . TYR B 1 116 ? -11.464 19.295 -12.981 1.00 22.97 115 TYR B O 1
ATOM 2433 N N A CYS B 1 117 ? -13.515 18.736 -12.314 0.80 19.70 116 CYS B N 1
ATOM 2434 N N B CYS B 1 117 ? -13.521 18.728 -12.267 0.20 19.91 116 CYS B N 1
ATOM 2435 C CA A CYS B 1 117 ? -13.631 17.627 -13.213 0.80 19.71 116 CYS B CA 1
ATOM 2436 C CA B CYS B 1 117 ? -13.691 17.540 -13.082 0.20 20.22 116 CYS B CA 1
ATOM 2437 C C A CYS B 1 117 ? -15.106 17.465 -13.497 0.80 18.80 116 CYS B C 1
ATOM 2438 C C B CYS B 1 117 ? -15.169 17.416 -13.474 0.20 19.56 116 CYS B C 1
ATOM 2439 O O A CYS B 1 117 ? -15.827 16.953 -12.627 0.80 15.78 116 CYS B O 1
ATOM 2440 O O B CYS B 1 117 ? -15.952 16.878 -12.690 0.20 17.75 116 CYS B O 1
ATOM 2445 N N . PRO B 1 118 ? -15.569 17.941 -14.662 1.00 21.43 117 PRO B N 1
ATOM 2446 C CA . PRO B 1 118 ? -16.973 17.808 -15.072 1.00 21.89 117 PRO B CA 1
ATOM 2447 C C . PRO B 1 118 ? -17.521 16.390 -14.999 1.00 21.04 117 PRO B C 1
ATOM 2448 O O . PRO B 1 118 ? -18.689 16.222 -14.699 1.00 21.71 117 PRO B O 1
ATOM 2452 N N . ASN B 1 119 ? -16.676 15.397 -15.256 1.00 21.54 118 ASN B N 1
ATOM 2453 C CA . ASN B 1 119 ? -17.065 14.010 -15.203 1.00 20.90 118 ASN B CA 1
ATOM 2454 C C . ASN B 1 119 ? -16.563 13.348 -13.925 1.00 18.93 118 ASN B C 1
ATOM 2455 O O . ASN B 1 119 ? -16.189 12.182 -13.935 1.00 17.42 118 ASN B O 1
ATOM 2460 N N . SER B 1 120 ? -16.591 14.128 -12.851 1.00 16.55 119 SER B N 1
ATOM 2461 C CA . SER B 1 120 ? -16.205 13.697 -11.490 1.00 16.14 119 SER B CA 1
ATOM 2462 C C . SER B 1 120 ? -16.861 12.373 -11.173 1.00 15.19 119 SER B C 1
ATOM 2463 O O . SER B 1 120 ? -18.059 12.175 -11.377 1.00 15.86 119 SER B O 1
ATOM 2466 N N . VAL B 1 121 ? -16.048 11.459 -10.676 1.00 14.05 120 VAL B N 1
ATOM 2467 C CA . VAL B 1 121 ? -16.565 10.208 -10.241 1.00 15.11 120 VAL B CA 1
ATOM 2468 C C . VAL B 1 121 ? -16.381 10.260 -8.746 1.00 13.99 120 VAL B C 1
ATOM 2469 O O . VAL B 1 121 ? -15.318 10.662 -8.255 1.00 14.71 120 VAL B O 1
ATOM 2473 N N . LEU B 1 122 ? -17.403 9.832 -8.022 1.00 13.70 121 LEU B N 1
ATOM 2474 C CA . LEU B 1 122 ? -17.234 9.620 -6.625 1.00 11.85 121 LEU B CA 1
ATOM 2475 C C . LEU B 1 122 ? -16.935 8.135 -6.389 1.00 11.72 121 LEU B C 1
ATOM 2476 O O . LEU B 1 122 ? -17.583 7.224 -6.961 1.00 11.93 121 LEU B O 1
ATOM 2481 N N . VAL B 1 123 ? -15.954 7.870 -5.520 1.00 10.76 122 VAL B N 1
ATOM 2482 C CA . VAL B 1 123 ? -15.712 6.490 -5.096 1.00 12.10 122 VAL B CA 1
ATOM 2483 C C . VAL B 1 123 ? -15.903 6.418 -3.601 1.00 12.43 122 VAL B C 1
ATOM 2484 O O . VAL B 1 123 ? -15.303 7.179 -2.877 1.00 13.62 122 VAL B O 1
ATOM 2488 N N . ILE B 1 124 ? -16.800 5.552 -3.167 1.00 12.85 123 ILE B N 1
ATOM 2489 C CA . ILE B 1 124 ? -16.895 5.237 -1.752 1.00 13.62 123 ILE B CA 1
ATOM 2490 C C . ILE B 1 124 ? -15.937 4.134 -1.500 1.00 13.05 123 ILE B C 1
ATOM 2491 O O . ILE B 1 124 ? -16.013 3.057 -2.077 1.00 14.44 123 ILE B O 1
ATOM 2496 N N . ILE B 1 125 ? -15.011 4.416 -0.606 1.00 13.26 124 ILE B N 1
ATOM 2497 C CA . ILE B 1 125 ? -13.990 3.479 -0.299 1.00 15.86 124 ILE B CA 1
ATOM 2498 C C . ILE B 1 125 ? -14.370 2.914 1.060 1.00 16.95 124 ILE B C 1
ATOM 2499 O O . ILE B 1 125 ? -14.450 3.656 2.025 1.00 18.46 124 ILE B O 1
ATOM 2504 N N . ASP B 1 126 ? -14.601 1.622 1.079 1.00 19.45 125 ASP B N 1
ATOM 2505 C CA . ASP B 1 126 ? -14.907 0.839 2.263 1.00 23.07 125 ASP B CA 1
ATOM 2506 C C . ASP B 1 126 ? -13.624 0.667 3.083 1.00 24.06 125 ASP B C 1
ATOM 2507 O O . ASP B 1 126 ? -12.684 0.008 2.638 1.00 26.14 125 ASP B O 1
ATOM 2512 N N . VAL B 1 127 ? -13.610 1.248 4.277 1.00 24.23 126 VAL B N 1
ATOM 2513 C CA . VAL B 1 127 ? -12.469 1.184 5.206 1.00 26.32 126 VAL B CA 1
ATOM 2514 C C . VAL B 1 127 ? -12.710 0.216 6.353 1.00 31.28 126 VAL B C 1
ATOM 2515 O O . VAL B 1 127 ? -11.863 0.068 7.247 1.00 34.28 126 VAL B O 1
ATOM 2519 N N . LYS B 1 128 ? -13.847 -0.466 6.346 1.00 34.07 127 LYS B N 1
ATOM 2520 C CA . LYS B 1 128 ? -14.117 -1.440 7.401 1.00 38.54 127 LYS B CA 1
ATOM 2521 C C . LYS B 1 128 ? -13.320 -2.687 7.105 1.00 42.09 127 LYS B C 1
ATOM 2522 O O . LYS B 1 128 ? -13.424 -3.216 6.003 1.00 42.28 127 LYS B O 1
ATOM 2528 N N . PRO B 1 129 ? -12.532 -3.158 8.104 1.00 45.65 128 PRO B N 1
ATOM 2529 C CA . PRO B 1 129 ? -11.611 -4.309 8.071 1.00 49.61 128 PRO B CA 1
ATOM 2530 C C . PRO B 1 129 ? -12.273 -5.617 7.613 1.00 53.39 128 PRO B C 1
ATOM 2531 O O . PRO B 1 129 ? -11.660 -6.412 6.889 1.00 54.99 128 PRO B O 1
ATOM 2535 N N . LYS B 1 130 ? -13.518 -5.832 8.029 1.00 54.96 129 LYS B N 1
ATOM 2536 C CA . LYS B 1 130 ? -14.176 -7.120 7.816 1.00 59.23 129 LYS B CA 1
ATOM 2537 C C . LYS B 1 130 ? -15.460 -6.886 7.013 1.00 57.91 129 LYS B C 1
ATOM 2538 O O . LYS B 1 130 ? -16.572 -7.176 7.482 1.00 60.66 129 LYS B O 1
ATOM 2544 N N . ASP B 1 131 ? -15.270 -6.373 5.797 1.00 54.85 130 ASP B N 1
ATOM 2545 C CA . ASP B 1 131 ? -16.331 -5.956 4.864 1.00 52.99 130 ASP B CA 1
ATOM 2546 C C . ASP B 1 131 ? -16.064 -6.477 3.443 1.00 53.27 130 ASP B C 1
ATOM 2547 O O . ASP B 1 131 ? -15.567 -7.603 3.253 1.00 56.67 130 ASP B O 1
ATOM 2552 N N . GLY B 1 133 ? -18.123 -6.821 0.613 0.50 49.05 132 GLY B N 1
ATOM 2553 C CA . GLY B 1 133 ? -17.288 -5.643 0.084 0.50 45.06 132 GLY B CA 1
ATOM 2554 C C . GLY B 1 133 ? -15.905 -6.218 -0.213 0.50 46.60 132 GLY B C 1
ATOM 2555 O O . GLY B 1 133 ? -15.318 -6.858 0.659 0.50 49.94 132 GLY B O 1
ATOM 2556 N N . LEU B 1 134 ? -15.340 -6.006 -1.409 1.00 45.42 133 LEU B N 1
ATOM 2557 C CA . LEU B 1 134 ? -15.707 -4.930 -2.387 1.00 41.55 133 LEU B CA 1
ATOM 2558 C C . LEU B 1 134 ? -15.379 -3.565 -1.870 1.00 36.39 133 LEU B C 1
ATOM 2559 O O . LEU B 1 134 ? -16.245 -2.803 -1.422 1.00 36.50 133 LEU B O 1
ATOM 2564 N N . PRO B 1 135 ? -14.090 -3.248 -1.923 1.00 33.95 134 PRO B N 1
ATOM 2565 C CA . PRO B 1 135 ? -13.481 -2.060 -1.365 1.00 29.71 134 PRO B CA 1
ATOM 2566 C C . PRO B 1 135 ? -14.006 -0.738 -1.945 1.00 25.34 134 PRO B C 1
ATOM 2567 O O . PRO B 1 135 ? -14.063 0.252 -1.237 1.00 22.85 134 PRO B O 1
ATOM 2571 N N . THR B 1 136 ? -14.398 -0.738 -3.217 1.00 23.69 135 THR B N 1
ATOM 2572 C CA . THR B 1 136 ? -14.759 0.496 -3.902 1.00 20.62 135 THR B CA 1
ATOM 2573 C C . THR B 1 136 ? -16.149 0.384 -4.498 1.00 20.67 135 THR B C 1
ATOM 2574 O O . THR B 1 136 ? -16.556 -0.696 -4.952 1.00 23.97 135 THR B O 1
ATOM 2578 N N . GLU B 1 137 ? -16.853 1.487 -4.448 1.00 25.20 136 GLU B N 1
ATOM 2579 C CA . GLU B 1 137 ? -18.119 1.629 -5.103 1.00 23.62 136 GLU B CA 1
ATOM 2580 C C . GLU B 1 137 ? -18.083 2.985 -5.783 1.00 19.15 136 GLU B C 1
ATOM 2581 O O . GLU B 1 137 ? -17.987 4.009 -5.117 1.00 17.43 136 GLU B O 1
ATOM 2587 N N . ALA B 1 138 ? -18.185 2.987 -7.101 1.00 16.97 137 ALA B N 1
ATOM 2588 C CA . ALA B 1 138 ? -18.001 4.200 -7.857 1.00 14.89 137 ALA B CA 1
ATOM 2589 C C . ALA B 1 138 ? -19.380 4.659 -8.320 1.00 13.65 137 ALA B C 1
ATOM 2590 O O . ALA B 1 138 ? -20.290 3.808 -8.597 1.00 14.50 137 ALA B O 1
ATOM 2592 N N . TYR B 1 139 ? -19.495 5.976 -8.419 1.00 14.02 138 TYR B N 1
ATOM 2593 C CA . TYR B 1 139 ? -20.709 6.684 -8.845 1.00 14.16 138 TYR B CA 1
ATOM 2594 C C . TYR B 1 139 ? -20.348 7.871 -9.723 1.00 15.27 138 TYR B C 1
ATOM 2595 O O . TYR B 1 139 ? -19.290 8.487 -9.606 1.00 16.66 138 TYR B O 1
ATOM 2604 N N . ILE B 1 140 ? -21.250 8.183 -10.629 1.00 16.27 139 ILE B N 1
ATOM 2605 C CA . ILE B 1 140 ? -21.187 9.401 -11.395 1.00 18.05 139 ILE B CA 1
ATOM 2606 C C . ILE B 1 140 ? -22.572 9.991 -11.243 1.00 17.98 139 ILE B C 1
ATOM 2607 O O . ILE B 1 140 ? -23.550 9.267 -11.234 1.00 18.06 139 ILE B O 1
ATOM 2612 N N . SER B 1 141 ? -22.621 11.294 -11.022 1.00 19.69 140 SER B N 1
ATOM 2613 C CA . SER B 1 141 ? -23.831 11.995 -10.941 1.00 21.29 140 SER B CA 1
ATOM 2614 C C . SER B 1 141 ? -24.476 12.083 -12.310 1.00 25.03 140 SER B C 1
ATOM 2615 O O . SER B 1 141 ? -23.834 12.397 -13.307 1.00 27.14 140 SER B O 1
ATOM 2618 N N . VAL B 1 142 ? -25.763 11.791 -12.353 1.00 26.19 141 VAL B N 1
ATOM 2619 C CA . VAL B 1 142 ? -26.507 11.918 -13.605 1.00 31.45 141 VAL B CA 1
ATOM 2620 C C . VAL B 1 142 ? -27.727 12.770 -13.388 1.00 34.54 141 VAL B C 1
ATOM 2621 O O . VAL B 1 142 ? -28.253 12.863 -12.290 1.00 32.82 141 VAL B O 1
ATOM 2625 N N . GLU B 1 143 ? -28.172 13.413 -14.444 1.00 40.75 142 GLU B N 1
ATOM 2626 C CA . GLU B 1 143 ? -29.335 14.254 -14.330 1.00 46.16 142 GLU B CA 1
ATOM 2627 C C . GLU B 1 143 ? -30.601 13.492 -14.750 1.00 50.52 142 GLU B C 1
ATOM 2628 O O . GLU B 1 143 ? -30.563 12.683 -15.688 1.00 53.39 142 GLU B O 1
ATOM 2634 N N . GLU B 1 144 ? -31.703 13.741 -14.029 1.00 52.95 143 GLU B N 1
ATOM 2635 C CA . GLU B 1 144 ? -33.000 13.119 -14.291 1.00 60.07 143 GLU B CA 1
ATOM 2636 C C . GLU B 1 144 ? -34.015 14.218 -14.643 1.00 67.92 143 GLU B C 1
ATOM 2637 O O . GLU B 1 144 ? -34.451 15.006 -13.774 1.00 68.36 143 GLU B O 1
ATOM 2643 N N . VAL B 1 145 ? -34.391 14.287 -15.917 1.00 75.58 144 VAL B N 1
ATOM 2644 C CA . VAL B 1 145 ? -35.316 15.335 -16.365 1.00 84.79 144 VAL B CA 1
ATOM 2645 C C . VAL B 1 145 ? -36.790 14.944 -16.095 1.00 92.79 144 VAL B C 1
ATOM 2646 O O . VAL B 1 145 ? -37.259 13.836 -16.551 1.00 97.54 144 VAL B O 1
ATOM 2650 N N . HIS B 1 146 ? -37.500 15.854 -15.320 1.00 95.55 145 HIS B N 1
ATOM 2651 C CA . HIS B 1 146 ? -38.848 15.509 -14.856 1.00 104.13 145 HIS B CA 1
ATOM 2652 C C . HIS B 1 146 ? -39.917 16.026 -15.798 1.00 117.09 145 HIS B C 1
ATOM 2653 O O . HIS B 1 146 ? -40.528 15.227 -16.526 1.00 125.65 145 HIS B O 1
ATOM 2660 N N . PRO B 1 151 ? -38.485 19.576 -12.674 1.00 105.91 150 PRO B N 1
ATOM 2661 C CA . PRO B 1 151 ? -37.474 20.055 -11.740 1.00 98.77 150 PRO B CA 1
ATOM 2662 C C . PRO B 1 151 ? -36.259 19.123 -11.695 1.00 87.52 150 PRO B C 1
ATOM 2663 O O . PRO B 1 151 ? -36.059 18.404 -10.760 1.00 82.63 150 PRO B O 1
ATOM 2667 N N . THR B 1 152 ? -35.474 19.186 -12.753 1.00 84.74 151 THR B N 1
ATOM 2668 C CA . THR B 1 152 ? -34.414 18.275 -13.102 1.00 76.02 151 THR B CA 1
ATOM 2669 C C . THR B 1 152 ? -33.545 17.906 -11.884 1.00 67.70 151 THR B C 1
ATOM 2670 O O . THR B 1 152 ? -32.996 18.780 -11.182 1.00 67.91 151 THR B O 1
ATOM 2674 N N . SER B 1 153 ? -33.466 16.595 -11.623 1.00 61.87 152 SER B N 1
ATOM 2675 C CA . SER B 1 153 ? -32.861 16.107 -10.397 1.00 55.66 152 SER B CA 1
ATOM 2676 C C . SER B 1 153 ? -31.500 15.474 -10.684 1.00 46.96 152 SER B C 1
ATOM 2677 O O . SER B 1 153 ? -31.243 15.025 -11.803 1.00 46.57 152 SER B O 1
ATOM 2680 N N . LYS B 1 154 ? -30.619 15.435 -9.682 1.00 41.69 153 LYS B N 1
ATOM 2681 C CA . LYS B 1 154 ? -29.339 14.733 -9.811 1.00 33.88 153 LYS B CA 1
ATOM 2682 C C . LYS B 1 154 ? -29.325 13.519 -8.926 1.00 30.91 153 LYS B C 1
ATOM 2683 O O . LYS B 1 154 ? -29.812 13.543 -7.790 1.00 32.41 153 LYS B O 1
ATOM 2689 N N . THR B 1 155 ? -28.804 12.435 -9.479 1.00 28.28 154 THR B N 1
ATOM 2690 C CA . THR B 1 155 ? -28.678 11.196 -8.755 1.00 27.34 154 THR B CA 1
ATOM 2691 C C . THR B 1 155 ? -27.387 10.488 -9.111 1.00 23.50 154 THR B C 1
ATOM 2692 O O . THR B 1 155 ? -26.846 10.688 -10.192 1.00 23.31 154 THR B O 1
ATOM 2696 N N . PHE B 1 156 ? -26.876 9.661 -8.199 1.00 21.77 155 PHE B N 1
ATOM 2697 C CA . PHE B 1 156 ? -25.671 8.911 -8.517 1.00 18.25 155 PHE B CA 1
ATOM 2698 C C . PHE B 1 156 ? -26.018 7.606 -9.188 1.00 19.29 155 PH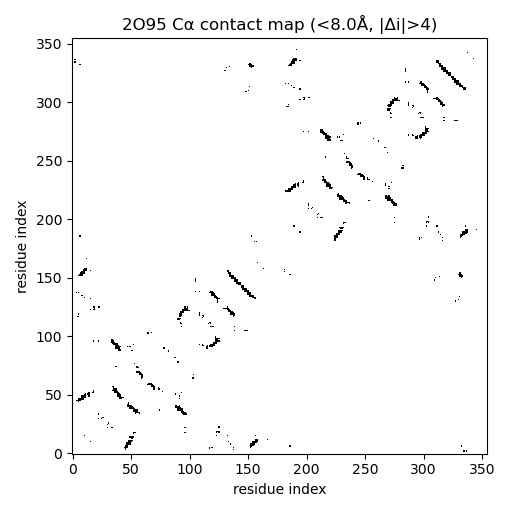E B C 1
ATOM 2699 O O . PHE B 1 156 ? -26.899 6.834 -8.758 1.00 21.94 155 PHE B O 1
ATOM 2707 N N . GLU B 1 157 ? -25.333 7.392 -10.293 1.00 18.63 156 GLU B N 1
ATOM 2708 C CA . GLU B 1 157 ? -25.442 6.149 -10.998 1.00 20.53 156 GLU B CA 1
ATOM 2709 C C . GLU B 1 157 ? -24.175 5.361 -10.670 1.00 18.60 156 GLU B C 1
ATOM 2710 O O . GLU B 1 157 ? -23.093 5.921 -10.719 1.00 16.48 156 GLU B O 1
ATOM 2716 N N . HIS B 1 158 ? -24.324 4.074 -10.344 1.00 19.24 157 HIS B N 1
ATOM 2717 C CA . HIS B 1 158 ? -23.177 3.179 -10.154 1.00 19.98 157 HIS B CA 1
ATOM 2718 C C . HIS B 1 158 ? -22.332 3.034 -11.394 1.00 19.80 157 HIS B C 1
ATOM 2719 O O . HIS B 1 158 ? -22.847 2.860 -12.513 1.00 19.89 157 HIS B O 1
ATOM 2726 N N . VAL B 1 159 ? -21.026 3.089 -11.181 1.00 19.46 158 VAL B N 1
ATOM 2727 C CA . VAL B 1 159 ? -20.058 2.841 -12.222 1.00 19.84 158 VAL B CA 1
ATOM 2728 C C . VAL B 1 159 ? -19.253 1.587 -11.785 1.00 19.86 158 VAL B C 1
ATOM 2729 O O . VAL B 1 159 ? -18.909 1.463 -10.632 1.00 20.42 158 VAL B O 1
ATOM 2733 N N . THR B 1 160 ? -18.933 0.672 -12.687 1.00 20.55 159 THR B N 1
ATOM 2734 C CA . THR B 1 160 ? -18.043 -0.448 -12.371 1.00 19.97 159 THR B CA 1
ATOM 2735 C C . THR B 1 160 ? -16.746 0.078 -11.795 1.00 19.24 159 THR B C 1
ATOM 2736 O O . THR B 1 160 ? -16.174 1.018 -12.326 1.00 18.07 159 THR B O 1
ATOM 2740 N N . SER B 1 161 ? -16.305 -0.505 -10.686 1.00 19.43 160 SER B N 1
ATOM 2741 C CA . SER B 1 161 ? -15.027 -0.074 -10.103 1.00 20.34 160 SER B CA 1
ATOM 2742 C C . SER B 1 161 ? -14.312 -1.306 -9.648 1.00 21.69 160 SER B C 1
ATOM 2743 O O . SER B 1 161 ? -14.923 -2.321 -9.355 1.00 24.37 160 SER B O 1
ATOM 2746 N N . GLU B 1 162 ? -12.999 -1.254 -9.645 1.00 21.96 161 GLU B N 1
ATOM 2747 C CA . GLU B 1 162 ? -12.214 -2.416 -9.194 1.00 23.50 161 GLU B CA 1
ATOM 2748 C C . GLU B 1 162 ? -10.954 -1.856 -8.616 1.00 22.64 161 GLU B C 1
ATOM 2749 O O . GLU B 1 162 ? -10.577 -0.738 -8.950 1.00 21.91 161 GLU B O 1
ATOM 2755 N N . ILE B 1 163 ? -10.363 -2.584 -7.677 1.00 23.67 162 ILE B N 1
ATOM 2756 C CA . ILE B 1 163 ? -8.957 -2.342 -7.320 1.00 23.59 162 ILE B CA 1
ATOM 2757 C C . ILE B 1 163 ? -8.196 -2.963 -8.466 1.00 25.26 162 ILE B C 1
ATOM 2758 O O . ILE B 1 163 ? -8.417 -4.108 -8.804 1.00 27.55 162 ILE B O 1
ATOM 2763 N N . GLY B 1 164 ? -7.359 -2.164 -9.115 1.00 25.52 163 GLY B N 1
ATOM 2764 C CA . GLY B 1 164 ? -6.610 -2.645 -10.265 1.00 27.83 163 GLY B CA 1
ATOM 2765 C C . GLY B 1 164 ? -5.207 -2.111 -10.258 1.00 29.45 163 GLY B C 1
ATOM 2766 O O . GLY B 1 164 ? -4.941 -1.000 -9.803 1.00 26.43 163 GLY B O 1
ATOM 2767 N N . ALA B 1 165 ? -4.295 -2.919 -10.755 1.00 32.75 164 ALA B N 1
ATOM 2768 C CA . ALA B 1 165 ? -2.902 -2.563 -10.709 1.00 35.10 164 ALA B CA 1
ATOM 2769 C C . ALA B 1 165 ? -2.242 -3.181 -11.914 1.00 40.05 164 ALA B C 1
ATOM 2770 O O . ALA B 1 165 ? -2.664 -4.248 -12.382 1.00 42.64 164 ALA B O 1
ATOM 2772 N N . GLU B 1 166 ? -1.216 -2.504 -12.425 1.00 42.51 165 GLU B N 1
ATOM 2773 C CA . GLU B 1 166 ? -0.353 -3.059 -13.458 1.00 46.91 165 GLU B CA 1
ATOM 2774 C C . GLU B 1 166 ? 0.408 -4.258 -12.871 1.00 49.75 165 GLU B C 1
ATOM 2775 O O . GLU B 1 166 ? 0.621 -4.325 -11.662 1.00 48.28 165 GLU B O 1
ATOM 2781 N N . GLU B 1 167 ? 0.831 -5.196 -13.720 1.00 54.04 166 GLU B N 1
ATOM 2782 C CA . GLU B 1 1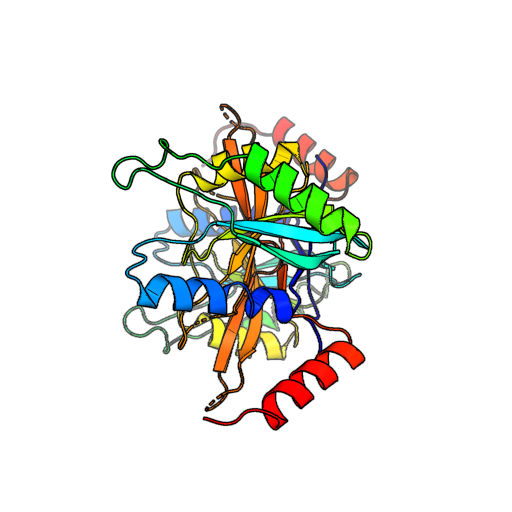67 ? 1.543 -6.394 -13.241 1.00 57.11 166 GLU B CA 1
ATOM 2783 C C . GLU B 1 167 ? 2.763 -6.039 -12.353 1.00 56.97 166 GLU B C 1
ATOM 2784 O O . GLU B 1 167 ? 2.980 -6.664 -11.265 1.00 57.19 166 GLU B O 1
ATOM 2790 N N . ALA B 1 168 ? 3.536 -5.028 -12.802 1.00 56.61 167 ALA B N 1
ATOM 2791 C CA . ALA B 1 168 ? 4.707 -4.572 -12.059 1.00 57.26 167 ALA B CA 1
ATOM 2792 C C . ALA B 1 168 ? 4.281 -3.976 -10.725 1.00 52.91 167 ALA B C 1
ATOM 2793 O O . ALA B 1 168 ? 4.907 -4.193 -9.686 1.00 53.37 167 ALA B O 1
ATOM 2795 N N . GLU B 1 169 ? 3.187 -3.229 -10.778 1.00 49.31 168 GLU B N 1
ATOM 2796 C CA . GLU B 1 169 ? 2.634 -2.567 -9.634 1.00 44.92 168 GLU B CA 1
ATOM 2797 C C . GLU B 1 169 ? 2.061 -3.570 -8.611 1.00 44.90 168 GLU B C 1
ATOM 2798 O O . GLU B 1 169 ? 2.154 -3.338 -7.382 1.00 43.48 168 GLU B O 1
ATOM 2804 N N . GLU B 1 170 ? 1.504 -4.692 -9.099 1.00 47.07 169 GLU B N 1
ATOM 2805 C CA . GLU B 1 170 ? 0.993 -5.709 -8.170 1.00 48.21 169 GLU B CA 1
ATOM 2806 C C . GLU B 1 170 ? 2.083 -6.497 -7.468 1.00 51.29 169 GLU B C 1
ATOM 2807 O O . GLU B 1 170 ? 1.952 -6.788 -6.277 1.00 51.03 169 GLU B O 1
ATOM 2813 N N . VAL B 1 171 ? 3.142 -6.858 -8.209 1.00 54.87 170 VAL B N 1
ATOM 2814 C CA . VAL B 1 171 ? 4.315 -7.505 -7.627 1.00 57.95 170 VAL B CA 1
ATOM 2815 C C . VAL B 1 171 ? 4.928 -6.587 -6.551 1.00 56.06 170 VAL B C 1
ATOM 2816 O O . VAL B 1 171 ? 5.392 -7.074 -5.508 1.00 57.28 170 VAL B O 1
ATOM 2820 N N . GLY B 1 172 ? 4.903 -5.271 -6.793 1.00 52.63 171 GLY B N 1
ATOM 2821 C CA . GLY B 1 172 ? 5.349 -4.286 -5.795 1.00 50.30 171 GLY B CA 1
ATOM 2822 C C . GLY B 1 172 ? 4.518 -4.378 -4.526 1.00 47.72 171 GLY B C 1
ATOM 2823 O O . GLY B 1 172 ? 5.054 -4.353 -3.435 1.00 48.13 171 GLY B O 1
ATOM 2824 N N . VAL B 1 173 ? 3.203 -4.514 -4.674 1.00 46.09 172 VAL B N 1
ATOM 2825 C CA . VAL B 1 173 ? 2.328 -4.757 -3.527 1.00 44.75 172 VAL B CA 1
ATOM 2826 C C . VAL B 1 173 ? 2.561 -6.121 -2.897 1.00 47.87 172 VAL B C 1
ATOM 2827 O O . VAL B 1 173 ? 2.622 -6.228 -1.682 1.00 48.12 172 VAL B O 1
ATOM 2831 N N . GLU B 1 174 ? 2.685 -7.165 -3.724 1.00 51.69 173 GLU B N 1
ATOM 2832 C CA . GLU B 1 174 ? 3.026 -8.501 -3.234 1.00 56.09 173 GLU B CA 1
ATOM 2833 C C . GLU B 1 174 ? 4.307 -8.457 -2.424 1.00 57.64 173 GLU B C 1
ATOM 2834 O O . GLU B 1 174 ? 4.411 -9.114 -1.381 1.00 59.28 173 GLU B O 1
ATOM 2840 N N . HIS B 1 175 ? 5.284 -7.691 -2.919 1.00 57.43 174 HIS B N 1
ATOM 2841 C CA . HIS B 1 175 ? 6.596 -7.570 -2.271 1.00 59.31 174 HIS B CA 1
ATOM 2842 C C . HIS B 1 175 ? 6.494 -6.805 -0.950 1.00 56.70 174 HIS B C 1
ATOM 2843 O O . HIS B 1 175 ? 7.051 -7.228 0.057 1.00 58.38 174 HIS B O 1
ATOM 2850 N N . LEU B 1 176 ? 5.769 -5.688 -0.974 1.00 53.04 175 LEU B N 1
ATOM 2851 C CA . LEU B 1 176 ? 5.308 -5.006 0.235 1.00 51.19 175 LEU B CA 1
ATOM 2852 C C . LEU B 1 176 ? 4.828 -5.967 1.340 1.00 53.85 175 LEU B C 1
ATOM 2853 O O . LEU B 1 176 ? 5.387 -5.963 2.425 1.00 55.35 175 LEU B O 1
ATOM 2858 N N . LEU B 1 177 ? 3.812 -6.793 1.068 1.00 54.76 176 LEU B N 1
ATOM 2859 C CA . LEU B 1 177 ? 3.313 -7.759 2.078 1.00 57.40 176 LEU B CA 1
ATOM 2860 C C . LEU B 1 177 ? 4.354 -8.783 2.580 1.00 62.41 176 LEU B C 1
ATOM 2861 O O . LEU B 1 177 ? 4.400 -9.113 3.779 1.00 64.85 176 LEU B O 1
ATOM 2866 N N . ARG B 1 178 ? 5.197 -9.292 1.686 1.00 64.79 177 ARG B N 1
ATOM 2867 C CA . ARG B 1 178 ? 6.303 -10.151 2.121 1.00 69.22 177 ARG B CA 1
ATOM 2868 C C . ARG B 1 178 ? 7.307 -9.442 3.035 1.00 68.99 177 ARG B C 1
ATOM 2869 O O . ARG B 1 178 ? 8.017 -10.095 3.803 1.00 72.63 177 ARG B O 1
ATOM 2877 N N . ASP B 1 179 ? 7.366 -8.112 2.966 1.00 65.00 178 ASP B N 1
ATOM 2878 C CA . ASP B 1 179 ? 8.362 -7.328 3.745 1.00 64.83 178 ASP B CA 1
ATOM 2879 C C . ASP B 1 179 ? 8.036 -7.176 5.248 1.00 64.72 178 ASP B C 1
ATOM 2880 O O . ASP B 1 179 ? 8.954 -7.134 6.081 1.00 66.84 178 ASP B O 1
ATOM 2885 N N . ILE B 1 180 ? 6.733 -7.100 5.563 1.00 62.73 179 ILE B N 1
ATOM 2886 C CA . ILE B 1 180 ? 6.194 -6.538 6.828 1.00 61.42 179 ILE B CA 1
ATOM 2887 C C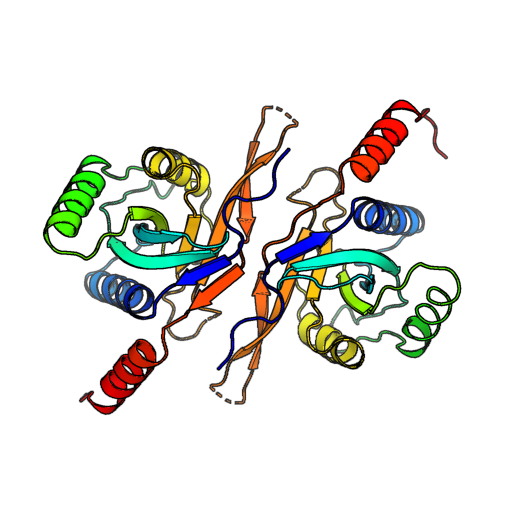 . ILE B 1 180 ? 6.465 -7.300 8.147 1.00 66.29 179 ILE B C 1
ATOM 2888 O O . ILE B 1 180 ? 6.323 -8.536 8.207 1.00 69.96 179 ILE B O 1
ATOM 2893 N N . LYS B 1 181 ? 6.851 -6.536 9.185 1.00 66.19 180 LYS B N 1
ATOM 2894 C CA . LYS B 1 181 ? 7.064 -7.020 10.567 1.00 70.17 180 LYS B CA 1
ATOM 2895 C C . LYS B 1 181 ? 6.021 -6.437 11.545 1.00 69.69 180 LYS B C 1
ATOM 2896 O O . LYS B 1 181 ? 5.567 -5.317 11.365 1.00 65.70 180 LYS B O 1
ATOM 2902 N N . ASP B 1 182 ? 5.644 -7.198 12.574 1.00 74.62 181 ASP B N 1
ATOM 2903 C CA . ASP B 1 182 ? 4.565 -6.792 13.495 1.00 75.33 181 ASP B CA 1
ATOM 2904 C C . ASP B 1 182 ? 5.072 -5.960 14.664 1.00 76.75 181 ASP B C 1
ATOM 2905 O O . ASP B 1 182 ? 6.192 -6.146 15.113 1.00 79.38 181 ASP B O 1
#

GO terms:
  GO:0005515 protein binding (F, IPI)
  GO:0005838 proteasome regulatory particle (C, TAS)
  GO:1904813 ficolin-1-rich granule lumen (C, TAS)
  GO:0034774 secretory granule lumen (C, TAS)
  GO:0005576 extracellular region (C, TAS)
  GO:0005654 nucleoplasm (C, TAS)
  GO:0005829 cytosol (C, TAS)
  GO:0042803 protein homodimerization activity (F, IDA)
  GO:0000502 proteasome complex (C, IDA)
  GO:0070062 extracellular exosome (C, HDA)
  GO:0005634 nucleus (C, HDA)
  GO:0016020 membrane (C, HDA)

Radius of gyration: 22.06 Å; Cα contacts (8 Å, |Δi|>4): 699; chains: 2; bounding box: 67×53×53 Å